Protein AF-A0A923WD38-F1 (afdb_monomer)

Structure (mmCIF, N/CA/C/O backbone):
data_AF-A0A923WD38-F1
#
_entry.id   AF-A0A923WD38-F1
#
loop_
_atom_site.group_PDB
_atom_site.id
_atom_site.type_symbol
_atom_site.label_atom_id
_atom_site.label_alt_id
_atom_site.label_comp_id
_atom_site.label_asym_id
_atom_site.label_entity_id
_atom_site.label_seq_id
_atom_site.pdbx_PDB_ins_code
_atom_site.Cartn_x
_atom_site.Cartn_y
_atom_site.Cartn_z
_atom_site.occupancy
_atom_site.B_iso_or_equiv
_atom_site.auth_seq_id
_atom_site.auth_comp_id
_atom_site.auth_asym_id
_atom_site.auth_atom_id
_atom_site.pdbx_PDB_model_num
ATOM 1 N N . MET A 1 1 ? 20.114 -15.053 -30.371 1.00 33.16 1 MET A N 1
ATOM 2 C CA . MET A 1 1 ? 20.775 -14.003 -29.567 1.00 33.16 1 MET A CA 1
ATOM 3 C C . MET A 1 1 ? 19.769 -12.874 -29.404 1.00 33.16 1 MET A C 1
ATOM 5 O O . MET A 1 1 ? 19.543 -12.155 -30.364 1.00 33.16 1 MET A O 1
ATOM 9 N N . HIS A 1 2 ? 19.081 -12.781 -28.264 1.00 37.88 2 HIS A N 1
ATOM 10 C CA . HIS A 1 2 ? 18.291 -11.586 -27.954 1.00 37.88 2 HIS A CA 1
ATOM 11 C C . HIS A 1 2 ? 19.272 -10.536 -27.437 1.00 37.88 2 HIS A C 1
ATOM 13 O O . HIS A 1 2 ? 19.813 -10.677 -26.343 1.00 37.88 2 HIS A O 1
ATOM 19 N N . THR A 1 3 ? 19.583 -9.544 -28.264 1.00 38.59 3 THR A N 1
ATOM 20 C CA . THR A 1 3 ? 20.362 -8.380 -27.853 1.00 38.59 3 THR A CA 1
ATOM 21 C C . THR A 1 3 ? 19.513 -7.552 -26.892 1.00 38.59 3 THR A C 1
ATOM 23 O O . THR A 1 3 ? 18.409 -7.130 -27.231 1.00 38.59 3 THR A O 1
ATOM 26 N N . LEU A 1 4 ? 20.002 -7.363 -25.665 1.00 44.25 4 LEU A N 1
ATOM 27 C CA . LEU A 1 4 ? 19.367 -6.479 -24.690 1.00 44.25 4 LEU A CA 1
ATOM 28 C C . LEU A 1 4 ? 19.489 -5.036 -25.200 1.00 44.25 4 LEU A C 1
ATOM 30 O O . LEU A 1 4 ? 20.606 -4.612 -25.506 1.00 44.25 4 LEU A O 1
ATOM 34 N N . PRO A 1 5 ? 18.390 -4.271 -25.318 1.00 41.88 5 PRO A N 1
ATOM 35 C CA . PRO A 1 5 ? 18.483 -2.871 -25.695 1.00 41.88 5 PRO A CA 1
ATOM 36 C C . PRO A 1 5 ? 19.207 -2.100 -24.585 1.00 41.88 5 PRO A C 1
ATOM 38 O O . PRO A 1 5 ? 18.709 -1.969 -23.468 1.00 41.88 5 PRO A O 1
ATOM 41 N N . THR A 1 6 ? 20.396 -1.589 -24.895 1.00 43.09 6 THR A N 1
ATOM 42 C CA . THR A 1 6 ? 21.128 -0.655 -24.038 1.00 43.09 6 THR A CA 1
ATOM 43 C C . THR A 1 6 ? 20.473 0.717 -24.141 1.00 43.09 6 THR A C 1
ATOM 45 O O . THR A 1 6 ? 20.816 1.519 -25.008 1.00 43.09 6 THR A O 1
ATOM 48 N N . LEU A 1 7 ? 19.512 0.991 -23.267 1.00 48.00 7 LEU A N 1
ATOM 49 C CA . LEU A 1 7 ? 19.008 2.341 -23.037 1.00 48.00 7 LEU A CA 1
ATOM 50 C C . LEU A 1 7 ? 19.393 2.732 -21.609 1.00 48.00 7 LEU A C 1
ATOM 52 O O . LEU A 1 7 ? 18.672 2.436 -20.670 1.00 48.00 7 LEU A O 1
ATOM 56 N N . GLY A 1 8 ? 20.567 3.342 -21.438 1.00 41.41 8 GLY A N 1
ATOM 57 C CA . GLY A 1 8 ? 20.997 3.863 -20.138 1.00 41.41 8 GLY A CA 1
ATOM 58 C C . GLY A 1 8 ? 22.338 4.589 -20.214 1.00 41.41 8 GLY A C 1
ATOM 59 O O . GLY A 1 8 ? 23.357 3.980 -20.532 1.00 41.41 8 GLY A O 1
ATOM 60 N N . ARG A 1 9 ? 22.327 5.900 -19.939 1.00 43.31 9 ARG A N 1
ATOM 61 C CA . ARG A 1 9 ? 23.502 6.786 -19.833 1.00 43.31 9 ARG A CA 1
ATOM 62 C C . ARG A 1 9 ? 24.063 6.786 -18.398 1.00 43.31 9 ARG A C 1
ATOM 64 O O . ARG A 1 9 ? 24.100 7.834 -17.765 1.00 43.31 9 ARG A O 1
ATOM 71 N N . GLY A 1 10 ? 24.480 5.635 -17.874 1.00 42.19 10 GLY A N 1
ATOM 72 C CA . GLY A 1 10 ? 25.018 5.542 -16.511 1.00 42.19 10 GLY A CA 1
ATOM 73 C C . GLY A 1 10 ? 25.663 4.191 -16.202 1.00 42.19 10 GLY A C 1
ATOM 74 O O . GLY A 1 10 ? 25.316 3.175 -16.803 1.00 42.19 10 GLY A O 1
ATOM 75 N N . HIS A 1 11 ? 26.640 4.192 -15.293 1.00 46.75 11 HIS A N 1
ATOM 76 C CA . HIS A 1 11 ? 27.335 2.993 -14.825 1.00 46.75 11 HIS A CA 1
ATOM 77 C C . HIS A 1 11 ? 26.401 2.177 -13.910 1.00 46.75 11 HIS A C 1
ATOM 79 O O . HIS A 1 11 ? 26.008 2.653 -12.854 1.00 46.75 11 HIS A O 1
ATOM 85 N N . GLY A 1 12 ? 26.049 0.950 -14.315 1.00 54.91 12 GLY A N 1
ATOM 86 C CA . GLY A 1 12 ? 25.203 0.025 -13.544 1.00 54.91 12 GLY A CA 1
ATOM 87 C C . GLY A 1 12 ? 23.723 0.080 -13.934 1.00 54.91 12 GLY A C 1
ATOM 88 O O . GLY A 1 12 ? 22.953 0.850 -13.374 1.00 54.91 12 GLY A O 1
ATOM 89 N N . ASN A 1 13 ? 23.328 -0.763 -14.893 1.00 64.25 13 ASN A N 1
ATOM 90 C CA . ASN A 1 13 ? 21.945 -0.890 -15.356 1.00 64.25 13 ASN A CA 1
ATOM 91 C C . ASN A 1 13 ? 21.305 -2.159 -14.776 1.00 64.25 13 ASN A C 1
ATOM 93 O O . ASN A 1 13 ? 21.815 -3.261 -14.995 1.00 64.25 13 ASN A O 1
ATOM 97 N N . GLY A 1 14 ? 20.165 -2.015 -14.099 1.00 70.94 14 GLY A N 1
ATOM 98 C CA . GLY A 1 14 ? 19.357 -3.138 -13.634 1.00 70.94 14 GLY A CA 1
ATOM 99 C C . GLY A 1 14 ? 18.580 -3.794 -14.777 1.00 70.94 14 GLY A C 1
ATOM 100 O O . GLY A 1 14 ? 18.081 -3.110 -15.673 1.00 70.94 14 GLY A O 1
ATOM 101 N N . TYR A 1 15 ? 18.442 -5.120 -14.748 1.00 78.81 15 TYR A N 1
ATOM 102 C CA . TYR A 1 15 ? 17.541 -5.852 -15.641 1.00 78.81 15 TYR A CA 1
ATOM 103 C C . TYR A 1 15 ? 16.684 -6.841 -14.857 1.00 78.81 15 TYR A C 1
ATOM 105 O O . TYR A 1 15 ? 17.202 -7.637 -14.077 1.00 78.81 15 TYR A O 1
ATOM 113 N N . ALA A 1 16 ? 15.380 -6.837 -15.121 1.00 78.62 16 ALA A N 1
ATOM 114 C CA . ALA A 1 16 ? 14.509 -7.953 -14.776 1.00 78.62 16 ALA A CA 1
ATOM 115 C C . ALA A 1 16 ? 14.361 -8.848 -16.009 1.00 78.62 16 ALA A C 1
ATOM 117 O O . ALA A 1 16 ? 14.171 -8.342 -17.115 1.00 78.62 16 ALA A O 1
ATOM 118 N N . ALA A 1 17 ? 14.430 -10.165 -15.839 1.00 77.44 17 ALA A N 1
ATOM 119 C CA . ALA A 1 17 ? 14.318 -11.108 -16.946 1.00 77.44 17 ALA A CA 1
ATOM 120 C C . ALA A 1 17 ? 13.548 -12.364 -16.540 1.00 77.44 17 ALA A C 1
ATOM 122 O O . ALA A 1 17 ? 13.556 -12.761 -15.373 1.00 77.44 17 ALA A O 1
ATOM 123 N N . LYS A 1 18 ? 12.904 -13.002 -17.520 1.00 74.19 18 LYS A N 1
ATOM 124 C CA . LYS A 1 18 ? 12.178 -14.260 -17.333 1.00 74.19 18 LYS A CA 1
ATOM 125 C C . LYS A 1 18 ? 12.788 -15.367 -18.178 1.00 74.19 18 LYS A C 1
ATOM 127 O O . LYS A 1 18 ? 13.002 -15.211 -19.381 1.00 74.19 18 LYS A O 1
ATOM 132 N N . LEU A 1 19 ? 13.011 -16.501 -17.522 1.00 70.81 19 LEU A N 1
ATOM 133 C CA . LEU A 1 19 ? 13.532 -17.726 -18.107 1.00 70.81 19 LEU A CA 1
ATOM 134 C C . LEU A 1 19 ? 12.519 -18.852 -17.884 1.00 70.81 19 LEU A C 1
ATOM 136 O O . LEU A 1 19 ? 12.217 -19.185 -16.739 1.00 70.81 19 LEU A O 1
ATOM 140 N N . THR A 1 20 ? 12.043 -19.471 -18.961 1.00 69.31 20 THR A N 1
ATOM 141 C CA . THR A 1 20 ? 11.147 -20.634 -18.894 1.00 69.31 20 THR A CA 1
ATOM 142 C C . THR A 1 20 ? 11.790 -21.778 -19.660 1.00 69.31 20 THR A C 1
ATOM 144 O O . THR A 1 20 ? 12.202 -21.601 -20.801 1.00 69.31 20 THR A O 1
ATOM 147 N N . ASN A 1 21 ? 11.914 -22.960 -19.047 1.00 69.75 21 ASN A N 1
ATOM 148 C CA . ASN A 1 21 ? 12.525 -24.141 -19.679 1.00 69.75 21 ASN A CA 1
ATOM 149 C C . ASN A 1 21 ? 13.895 -23.858 -20.326 1.00 69.75 21 ASN A C 1
ATOM 151 O O . ASN A 1 21 ? 14.200 -24.363 -21.403 1.00 69.75 21 ASN A O 1
ATOM 155 N N . ARG A 1 22 ? 14.727 -23.046 -19.656 1.00 66.06 22 ARG A N 1
ATOM 156 C CA . ARG A 1 22 ? 16.052 -22.599 -20.134 1.00 66.06 22 ARG A CA 1
ATOM 157 C C . ARG A 1 22 ? 16.025 -21.721 -21.396 1.00 66.06 22 ARG A C 1
ATOM 159 O O . ARG A 1 22 ? 17.072 -21.494 -21.995 1.00 66.06 22 ARG A O 1
ATOM 166 N N . VAL A 1 23 ? 14.865 -21.181 -21.764 1.00 63.25 23 VAL A N 1
ATOM 167 C CA . VAL A 1 23 ? 14.699 -20.201 -22.844 1.00 63.25 23 VAL A CA 1
ATOM 168 C C . VAL A 1 23 ? 14.355 -18.842 -22.242 1.00 63.25 23 VAL A C 1
ATOM 170 O O . VAL A 1 23 ? 13.431 -18.722 -21.436 1.00 63.25 23 VAL A O 1
ATOM 173 N N . TRP A 1 24 ? 15.126 -17.815 -22.608 1.00 71.88 24 TRP A N 1
ATOM 174 C CA . TRP A 1 24 ? 14.842 -16.433 -22.221 1.00 71.88 24 TRP A CA 1
ATOM 175 C C . TRP A 1 24 ? 13.614 -15.945 -22.983 1.00 71.88 24 TRP A C 1
ATOM 177 O O . TRP A 1 24 ? 13.626 -15.922 -24.211 1.00 71.88 24 TRP A O 1
ATOM 187 N N . GLU A 1 25 ? 12.564 -15.564 -22.259 1.00 74.75 25 GLU A N 1
ATOM 188 C CA . GLU A 1 25 ? 11.338 -15.036 -22.867 1.00 74.75 25 GLU A CA 1
ATOM 189 C C . GLU A 1 25 ? 11.434 -13.525 -23.070 1.00 74.75 25 GLU A C 1
ATOM 191 O O . GLU A 1 25 ? 11.096 -13.006 -24.131 1.00 74.75 25 GLU A O 1
ATOM 196 N N . TRP A 1 26 ? 11.901 -12.815 -22.044 1.00 80.94 26 TRP A N 1
ATOM 197 C CA . TRP A 1 26 ? 12.064 -11.370 -22.074 1.00 80.94 26 TRP A CA 1
ATOM 198 C C . TRP A 1 26 ? 13.088 -10.914 -21.044 1.00 80.94 26 TRP A C 1
ATOM 200 O O . TRP A 1 26 ? 13.380 -11.603 -20.063 1.00 80.94 26 TRP A O 1
ATOM 210 N N . ALA A 1 27 ? 13.592 -9.708 -21.271 1.00 77.62 27 ALA A N 1
ATOM 211 C CA . ALA A 1 27 ? 14.377 -8.946 -20.324 1.00 77.62 27 ALA A CA 1
ATOM 212 C C . ALA A 1 27 ? 14.047 -7.465 -20.514 1.00 77.62 27 ALA A C 1
ATOM 214 O O . ALA A 1 27 ? 13.973 -6.982 -21.645 1.00 77.62 27 ALA A O 1
ATOM 215 N N . VAL A 1 28 ? 13.824 -6.759 -19.411 1.00 81.56 28 VAL A N 1
ATOM 216 C CA . VAL A 1 28 ? 13.498 -5.336 -19.400 1.00 81.56 28 VAL A CA 1
ATOM 217 C C . VAL A 1 28 ? 14.494 -4.601 -18.522 1.00 81.56 28 VAL A C 1
ATOM 219 O O . VAL A 1 28 ? 14.841 -5.053 -17.430 1.00 81.56 28 VAL A O 1
ATOM 222 N N . ASN A 1 29 ? 14.984 -3.479 -19.035 1.00 81.69 29 ASN A N 1
ATOM 223 C CA . ASN A 1 29 ? 15.871 -2.594 -18.303 1.00 81.69 29 ASN A CA 1
ATOM 224 C C . ASN A 1 29 ? 15.081 -1.823 -17.238 1.00 81.69 29 ASN A C 1
ATOM 226 O O . ASN A 1 29 ? 13.970 -1.380 -17.514 1.00 81.69 29 ASN A O 1
ATOM 230 N N . ILE A 1 30 ? 15.649 -1.675 -16.046 1.00 80.75 30 ILE A N 1
ATOM 231 C CA . ILE A 1 30 ? 15.089 -0.896 -14.941 1.00 80.75 30 ILE A CA 1
ATOM 232 C C . ILE A 1 30 ? 16.195 0.029 -14.447 1.00 80.75 30 ILE A C 1
ATOM 234 O O . ILE A 1 30 ? 17.210 -0.448 -13.931 1.00 80.75 30 ILE A O 1
ATOM 238 N N . THR A 1 31 ? 16.024 1.332 -14.658 1.00 79.12 31 THR A N 1
ATOM 239 C CA . THR A 1 31 ? 17.078 2.330 -14.439 1.00 79.12 31 THR A CA 1
ATOM 240 C C . THR A 1 31 ? 16.568 3.628 -13.828 1.00 79.12 31 THR A C 1
ATOM 242 O O . THR A 1 31 ? 15.376 3.940 -13.875 1.00 79.12 31 THR A O 1
ATOM 245 N N . GLY A 1 32 ? 17.494 4.373 -13.224 1.00 74.06 32 GLY A N 1
ATOM 246 C CA . GLY A 1 32 ? 17.307 5.737 -12.738 1.00 74.06 32 GLY A CA 1
ATOM 247 C C . GLY A 1 32 ? 17.969 6.799 -13.620 1.00 74.06 32 GLY A C 1
ATOM 248 O O . GLY A 1 32 ? 18.322 6.556 -14.774 1.00 74.06 32 GLY A O 1
ATOM 249 N N . GLY A 1 33 ? 18.150 7.995 -13.053 1.00 66.69 33 GLY A N 1
ATOM 250 C CA . GLY A 1 33 ? 18.966 9.056 -13.655 1.00 66.69 33 GLY A CA 1
ATOM 251 C C . GLY A 1 33 ? 20.475 8.781 -13.581 1.00 66.69 33 GLY A C 1
ATOM 252 O O . GLY A 1 33 ? 21.231 9.412 -14.318 1.00 66.69 33 GLY A O 1
ATOM 253 N N . GLY A 1 34 ? 20.887 7.833 -12.731 1.00 70.56 34 GLY A N 1
ATOM 254 C CA . GLY A 1 34 ? 22.270 7.394 -12.534 1.00 70.56 34 GLY A CA 1
ATOM 255 C C . GLY A 1 34 ? 22.375 5.908 -12.162 1.00 70.56 34 GLY A C 1
ATOM 256 O O . GLY A 1 34 ? 21.716 5.063 -12.781 1.00 70.56 34 GLY A O 1
ATOM 257 N N . VAL A 1 35 ? 23.217 5.573 -11.178 1.00 63.53 35 VAL A N 1
ATOM 258 C CA . VAL A 1 35 ? 23.468 4.178 -10.755 1.00 63.53 35 VAL A CA 1
ATOM 259 C C . VAL A 1 35 ? 22.170 3.501 -10.301 1.00 63.53 35 VAL A C 1
ATOM 261 O O . VAL A 1 35 ? 21.361 4.087 -9.581 1.00 63.53 35 VAL A O 1
ATOM 264 N N . SER A 1 36 ? 21.956 2.259 -10.744 1.00 68.38 36 SER A N 1
ATOM 265 C CA . SER A 1 36 ? 20.730 1.500 -10.480 1.00 68.38 36 SER A CA 1
ATOM 266 C C . SER A 1 36 ? 21.024 0.143 -9.837 1.00 68.38 36 SER A C 1
ATOM 268 O O . SER A 1 36 ? 21.648 -0.717 -10.460 1.00 68.38 36 SER A O 1
ATOM 270 N N . GLU A 1 37 ? 20.521 -0.082 -8.623 1.00 77.88 37 GLU A N 1
ATOM 271 C CA . GLU A 1 37 ? 20.576 -1.372 -7.929 1.00 77.88 37 GLU A CA 1
ATOM 272 C C . GLU A 1 37 ? 19.204 -2.055 -7.935 1.00 77.88 37 GLU A C 1
ATOM 274 O O . GLU A 1 37 ? 18.199 -1.490 -7.500 1.00 77.88 37 GLU A O 1
ATOM 279 N N . LEU A 1 38 ? 19.160 -3.308 -8.395 1.00 80.19 38 LEU A N 1
ATOM 280 C CA . LEU A 1 38 ? 18.011 -4.187 -8.183 1.00 80.19 38 LEU A CA 1
ATOM 281 C C . LEU A 1 38 ? 18.229 -4.969 -6.893 1.00 80.19 38 LEU A C 1
ATOM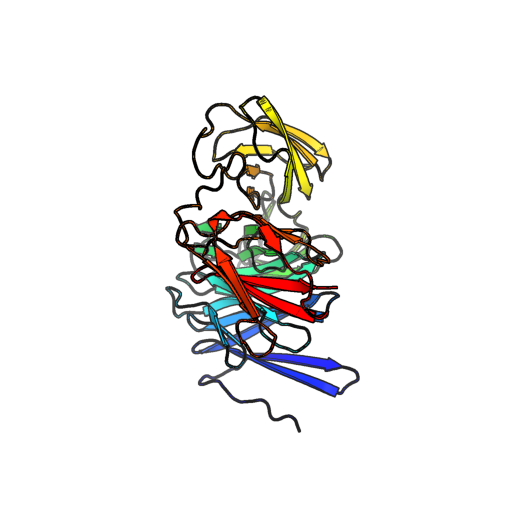 283 O O . LEU A 1 38 ? 19.057 -5.876 -6.856 1.00 80.19 38 LEU A O 1
ATOM 287 N N . ASN A 1 39 ? 17.498 -4.607 -5.842 1.00 84.50 39 ASN A N 1
ATOM 288 C CA . ASN A 1 39 ? 17.706 -5.176 -4.516 1.00 84.50 39 ASN A CA 1
ATOM 289 C C . ASN A 1 39 ? 16.970 -6.509 -4.346 1.00 84.50 39 ASN A C 1
ATOM 291 O O . ASN A 1 39 ? 17.541 -7.442 -3.790 1.00 84.50 39 ASN A O 1
ATOM 295 N N . ASP A 1 40 ? 15.731 -6.626 -4.838 1.00 85.00 40 ASP A N 1
ATOM 296 C CA . ASP A 1 40 ? 14.964 -7.875 -4.746 1.00 85.00 40 ASP A CA 1
ATOM 297 C C . ASP A 1 40 ? 13.811 -7.929 -5.773 1.00 85.00 40 ASP A C 1
ATOM 299 O O . ASP A 1 40 ? 13.365 -6.903 -6.299 1.00 85.00 40 ASP A O 1
ATOM 303 N N . LEU A 1 41 ? 13.320 -9.135 -6.066 1.00 87.81 41 LEU A N 1
ATOM 304 C CA . LEU A 1 41 ? 12.200 -9.398 -6.966 1.00 87.81 41 LEU A CA 1
ATOM 305 C C . LEU A 1 41 ? 11.325 -10.546 -6.444 1.00 87.81 41 LEU A C 1
ATOM 307 O O . LEU A 1 41 ? 11.822 -11.596 -6.033 1.00 87.81 41 LEU A O 1
ATOM 311 N N . LYS A 1 42 ? 9.999 -10.383 -6.520 1.00 86.06 42 LYS A N 1
ATOM 312 C CA . LYS A 1 42 ? 9.018 -11.445 -6.219 1.00 86.06 42 LYS A CA 1
ATOM 313 C C . LYS A 1 42 ? 7.987 -11.584 -7.328 1.00 86.06 42 LYS A C 1
ATOM 315 O O . LYS A 1 42 ? 7.711 -10.625 -8.038 1.00 86.06 42 LYS A O 1
ATOM 320 N N . VAL A 1 43 ? 7.406 -12.771 -7.480 1.00 85.81 43 VAL A N 1
ATOM 321 C CA . VAL A 1 43 ? 6.442 -13.073 -8.549 1.00 85.81 43 VAL A CA 1
ATOM 322 C C . VAL A 1 43 ? 5.142 -13.594 -7.943 1.00 85.81 43 VAL A C 1
ATOM 324 O O . VAL A 1 43 ? 5.181 -14.461 -7.073 1.00 85.81 43 VAL A O 1
ATOM 327 N N . ASP A 1 44 ? 3.992 -13.066 -8.375 1.00 85.75 44 ASP A N 1
ATOM 328 C CA . ASP A 1 44 ? 2.688 -13.593 -7.950 1.00 85.75 44 ASP A CA 1
ATOM 329 C C . ASP A 1 44 ? 2.288 -14.866 -8.710 1.00 85.75 44 ASP A C 1
ATOM 331 O O . ASP A 1 44 ? 2.871 -15.238 -9.727 1.00 85.75 44 ASP A O 1
ATOM 335 N N . SER A 1 45 ? 1.226 -15.528 -8.248 1.00 83.56 45 SER A N 1
ATOM 336 C CA . SER A 1 45 ? 0.679 -16.727 -8.897 1.00 83.56 45 SER A CA 1
ATOM 337 C C . SER A 1 45 ? 0.151 -16.494 -10.319 1.00 83.56 45 SER A C 1
ATOM 339 O O . SER A 1 45 ? -0.123 -17.455 -11.033 1.00 83.56 45 SER A O 1
ATOM 341 N N . ARG A 1 46 ? 0.000 -15.234 -10.747 1.00 87.06 46 ARG A N 1
ATOM 342 C CA . ARG A 1 46 ? -0.387 -14.853 -12.113 1.00 87.06 46 ARG A CA 1
ATOM 343 C C . ARG A 1 46 ? 0.828 -14.521 -12.986 1.00 87.06 46 ARG A C 1
ATOM 345 O O . ARG A 1 46 ? 0.645 -14.180 -14.152 1.00 87.06 46 ARG A O 1
ATOM 352 N N . GLY A 1 47 ? 2.044 -14.611 -12.445 1.00 84.56 47 GLY A N 1
ATOM 353 C CA . GLY A 1 47 ? 3.296 -14.326 -13.139 1.00 84.56 47 GLY A CA 1
ATOM 354 C C . GLY A 1 47 ? 3.681 -12.846 -13.189 1.00 84.56 47 GLY A C 1
ATOM 355 O O . GLY A 1 47 ? 4.599 -12.505 -13.931 1.00 84.56 47 GLY A O 1
ATOM 356 N N . ASN A 1 48 ? 2.998 -11.953 -12.463 1.00 91.25 48 ASN A N 1
ATOM 357 C CA . ASN A 1 48 ? 3.438 -10.559 -12.367 1.00 91.25 48 ASN A CA 1
ATOM 358 C C . ASN A 1 48 ? 4.665 -10.475 -11.462 1.00 91.25 48 ASN A C 1
ATOM 360 O O . ASN A 1 48 ? 4.645 -11.028 -10.362 1.00 91.25 48 ASN A O 1
ATOM 364 N N . ALA A 1 49 ? 5.690 -9.747 -11.896 1.00 90.69 49 ALA A N 1
ATOM 365 C CA . ALA A 1 49 ? 6.886 -9.509 -11.099 1.00 90.69 49 ALA A CA 1
ATOM 366 C C . ALA A 1 49 ? 6.788 -8.175 -10.352 1.00 90.69 49 ALA A C 1
ATOM 368 O O . ALA A 1 49 ? 6.299 -7.186 -10.894 1.00 90.69 49 ALA A O 1
ATOM 369 N N . TYR A 1 50 ? 7.281 -8.148 -9.124 1.00 91.50 50 TYR A N 1
ATOM 37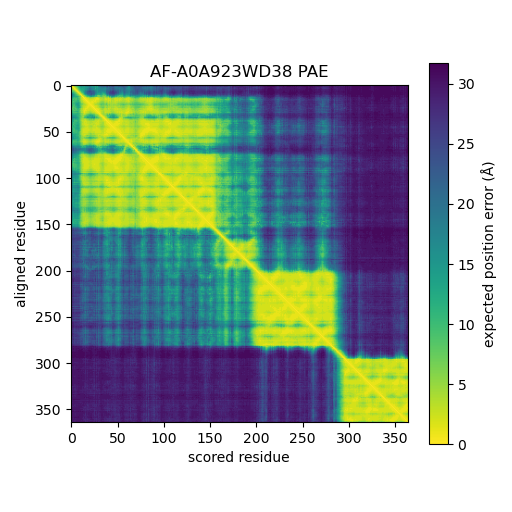0 C CA . TYR A 1 50 ? 7.396 -6.978 -8.270 1.00 91.50 50 TYR A CA 1
ATOM 371 C C . TYR A 1 50 ? 8.864 -6.762 -7.989 1.00 91.50 50 TYR A C 1
ATOM 373 O O . TYR A 1 50 ? 9.502 -7.628 -7.396 1.00 91.50 50 TYR A O 1
ATOM 381 N N . VAL A 1 51 ? 9.385 -5.639 -8.454 1.00 90.50 51 VAL A N 1
ATOM 382 C CA . VAL A 1 51 ? 10.804 -5.316 -8.399 1.00 90.50 51 VAL A CA 1
ATOM 383 C C . VAL A 1 51 ? 11.008 -4.208 -7.385 1.00 90.50 51 VAL A C 1
ATOM 385 O O . VAL A 1 51 ? 10.303 -3.200 -7.436 1.00 90.50 51 VAL A O 1
ATOM 388 N N . LEU A 1 52 ? 11.955 -4.411 -6.477 1.00 90.81 52 LEU A N 1
ATOM 389 C CA . LEU A 1 52 ? 12.400 -3.432 -5.499 1.00 90.81 52 LEU A CA 1
ATOM 390 C C . LEU A 1 52 ? 13.798 -2.948 -5.887 1.00 90.81 52 LEU A C 1
ATOM 392 O O . LEU A 1 52 ? 14.691 -3.760 -6.148 1.00 90.81 52 LEU A O 1
ATOM 396 N N . SER A 1 53 ? 13.984 -1.634 -5.951 1.00 88.12 53 SER A N 1
ATOM 397 C CA . SER A 1 53 ? 15.213 -1.045 -6.493 1.00 88.12 53 SER A CA 1
ATOM 398 C C . SER A 1 53 ? 15.618 0.224 -5.766 1.00 88.12 53 SER A C 1
ATOM 400 O O . SER A 1 53 ? 14.759 1.037 -5.424 1.00 88.12 53 SER A O 1
ATOM 402 N N . THR A 1 54 ? 16.921 0.406 -5.585 1.00 87.50 54 THR A N 1
ATOM 403 C CA . THR A 1 54 ? 17.533 1.668 -5.170 1.00 87.50 54 THR A CA 1
ATOM 404 C C . THR A 1 54 ? 18.119 2.313 -6.413 1.00 87.50 54 THR A C 1
ATOM 406 O O . THR A 1 54 ? 18.958 1.713 -7.081 1.0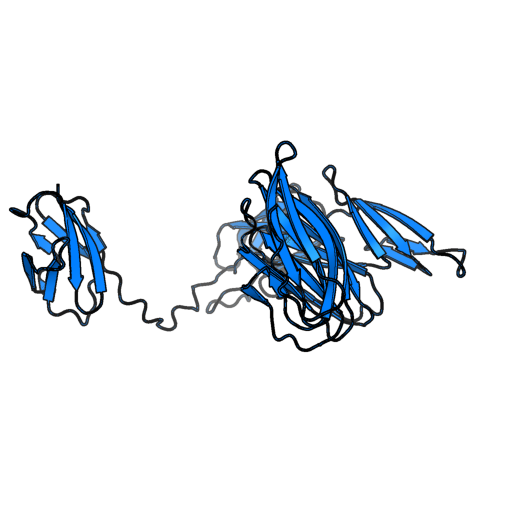0 87.50 54 THR A O 1
ATOM 409 N N . LEU A 1 55 ? 17.656 3.508 -6.764 1.00 83.31 55 LEU A N 1
ATOM 410 C CA . LEU A 1 55 ? 18.093 4.199 -7.974 1.00 83.31 55 LEU A CA 1
ATOM 411 C C . LEU A 1 55 ? 18.574 5.600 -7.626 1.00 83.31 55 LEU A C 1
ATOM 413 O O . LEU A 1 55 ? 17.939 6.295 -6.835 1.00 83.31 55 LEU A O 1
ATOM 417 N N . GLU A 1 56 ? 19.663 6.024 -8.252 1.00 81.25 56 GLU A N 1
ATOM 418 C CA . GLU A 1 56 ? 20.105 7.411 -8.217 1.00 81.25 56 GLU A CA 1
ATOM 419 C C . GLU A 1 56 ? 19.203 8.278 -9.108 1.00 81.25 56 GLU A C 1
ATOM 421 O O . GLU A 1 56 ? 18.926 7.958 -10.276 1.00 81.25 56 GLU A O 1
ATOM 426 N N . GLY A 1 57 ? 18.759 9.402 -8.555 1.00 77.06 57 GLY A N 1
ATOM 427 C CA . GLY A 1 57 ? 17.922 10.372 -9.240 1.00 77.06 57 GLY A CA 1
ATOM 428 C C . GLY A 1 57 ? 16.437 10.246 -8.914 1.00 77.06 57 GLY A C 1
ATOM 429 O O . GLY A 1 57 ? 15.964 9.394 -8.167 1.00 77.06 57 GLY A O 1
ATOM 430 N N . ASN A 1 58 ? 15.662 11.148 -9.506 1.00 75.06 58 ASN A N 1
ATOM 431 C CA . ASN A 1 58 ? 14.273 11.369 -9.119 1.00 75.06 58 ASN A CA 1
ATOM 432 C C . ASN A 1 58 ? 13.248 10.712 -10.053 1.00 75.06 58 ASN A C 1
ATOM 434 O O . ASN A 1 58 ? 12.060 1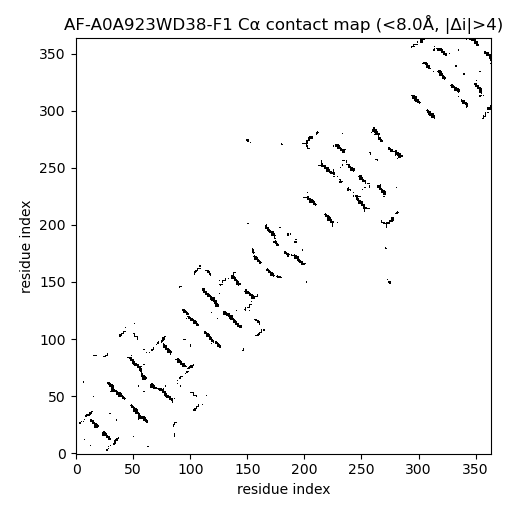1.052 -9.983 1.00 75.06 58 ASN A O 1
ATOM 438 N N . ARG A 1 59 ? 13.707 9.816 -10.941 1.00 79.31 59 ARG A N 1
ATOM 439 C CA . ARG A 1 59 ? 12.883 9.128 -11.937 1.00 79.31 59 ARG A CA 1
ATOM 440 C C . ARG A 1 59 ? 13.191 7.643 -12.045 1.00 79.31 59 ARG A C 1
ATOM 442 O O . ARG A 1 59 ? 14.349 7.256 -12.007 1.00 79.31 59 ARG A O 1
ATOM 449 N N . LEU A 1 60 ? 12.137 6.853 -12.252 1.00 81.88 60 LEU A N 1
ATOM 450 C CA . LEU A 1 60 ? 12.207 5.434 -12.605 1.00 81.88 60 LEU A CA 1
ATOM 451 C C . LEU A 1 60 ? 11.893 5.260 -14.094 1.00 81.88 60 LEU A C 1
ATOM 453 O O . LEU A 1 60 ? 10.815 5.666 -14.551 1.00 81.88 60 LEU A O 1
ATOM 457 N N . PHE A 1 61 ? 12.797 4.585 -14.795 1.00 81.50 61 PHE A N 1
ATOM 458 C CA . PHE A 1 61 ? 12.640 4.125 -16.167 1.00 81.50 61 PHE A CA 1
ATOM 459 C C . PHE A 1 61 ? 12.528 2.602 -16.195 1.00 81.50 61 PHE A C 1
ATOM 461 O O . PHE A 1 61 ? 13.311 1.898 -15.555 1.00 81.50 61 PHE A O 1
ATOM 468 N N . VAL A 1 62 ? 11.558 2.084 -16.946 1.00 81.94 62 VAL A N 1
ATOM 469 C CA . VAL A 1 62 ? 11.425 0.649 -17.217 1.00 81.94 62 VAL A CA 1
ATOM 470 C C . VAL A 1 62 ? 11.280 0.462 -18.719 1.00 81.94 62 VAL A C 1
ATOM 472 O O . VAL A 1 62 ? 10.251 0.789 -19.309 1.00 81.94 62 VAL A O 1
ATOM 475 N N . GLY A 1 63 ? 12.332 -0.036 -19.360 1.00 79.00 63 GLY A N 1
ATOM 476 C CA . GLY A 1 63 ? 12.446 0.002 -20.813 1.00 79.00 63 GLY A CA 1
ATOM 477 C C . GLY A 1 63 ? 12.408 1.447 -21.322 1.00 79.00 63 GLY A C 1
ATOM 478 O O . GLY A 1 63 ? 13.257 2.252 -20.955 1.00 79.00 63 GLY A O 1
ATOM 479 N N . ALA A 1 64 ? 11.433 1.768 -22.175 1.00 75.75 64 ALA A N 1
ATOM 480 C CA . ALA A 1 64 ? 11.235 3.120 -22.706 1.00 75.75 64 ALA A CA 1
ATOM 481 C C . ALA A 1 64 ? 10.265 3.977 -21.866 1.00 75.75 64 ALA A C 1
ATOM 483 O O . ALA A 1 64 ? 10.160 5.182 -22.095 1.00 75.75 64 ALA A O 1
ATOM 484 N N . ASP A 1 65 ? 9.558 3.376 -20.906 1.00 73.31 65 ASP A N 1
ATOM 485 C CA . ASP A 1 65 ? 8.519 4.053 -20.134 1.00 73.31 65 ASP A CA 1
ATOM 486 C C . ASP A 1 65 ? 9.112 4.749 -18.901 1.00 73.31 65 ASP A C 1
ATOM 488 O O . ASP A 1 65 ? 9.919 4.175 -18.168 1.00 73.31 65 ASP A O 1
ATOM 492 N N . THR A 1 66 ? 8.680 5.987 -18.640 1.00 72.56 66 THR A N 1
ATOM 493 C CA . THR A 1 66 ? 8.992 6.736 -17.408 1.00 72.56 66 THR A CA 1
ATOM 494 C C . THR A 1 66 ? 7.744 6.803 -16.544 1.00 72.56 66 THR A C 1
ATOM 496 O O . THR A 1 66 ? 6.698 7.222 -17.039 1.00 72.56 66 THR A O 1
ATOM 499 N N . VAL A 1 67 ? 7.824 6.420 -15.267 1.00 69.19 67 VAL A N 1
ATOM 500 C CA . VAL A 1 67 ? 6.604 6.281 -14.439 1.00 69.19 67 VAL A CA 1
ATOM 501 C C . VAL A 1 67 ? 6.617 7.054 -13.128 1.00 69.19 67 VAL A C 1
ATOM 503 O O . VAL A 1 67 ? 5.558 7.281 -12.551 1.00 69.19 67 VAL A O 1
ATOM 506 N N . ILE A 1 68 ? 7.769 7.535 -12.665 1.00 69.25 68 ILE A N 1
ATOM 507 C CA . ILE A 1 68 ? 7.851 8.268 -11.396 1.00 69.25 68 ILE A CA 1
ATOM 508 C C . ILE A 1 68 ? 8.746 9.483 -11.595 1.00 69.25 68 ILE A C 1
ATOM 510 O O . ILE A 1 68 ? 9.792 9.340 -12.211 1.00 69.25 68 ILE A O 1
ATOM 514 N N . GLY A 1 69 ? 8.333 10.655 -11.101 1.00 60.78 69 GLY A N 1
ATOM 515 C CA . GLY A 1 69 ? 9.137 11.880 -11.042 1.00 60.78 69 GLY A CA 1
ATOM 516 C C . GLY A 1 69 ? 8.569 13.095 -11.798 1.00 60.78 69 GLY A C 1
ATOM 517 O O . GLY A 1 69 ? 7.672 12.945 -12.628 1.00 60.78 69 GLY A O 1
ATOM 518 N N . PRO A 1 70 ? 9.115 14.306 -11.546 1.00 53.69 70 PRO A N 1
ATOM 519 C CA . PRO A 1 70 ? 10.277 14.569 -10.691 1.00 53.69 70 PRO A CA 1
ATOM 520 C C . PRO A 1 70 ? 9.928 14.616 -9.193 1.00 53.69 70 PRO A C 1
ATOM 522 O O . PRO A 1 70 ? 8.992 15.296 -8.781 1.00 53.69 70 PRO A O 1
ATOM 525 N N . MET A 1 71 ? 10.701 13.889 -8.386 1.00 64.50 71 MET A N 1
ATOM 526 C CA . MET A 1 71 ? 10.775 14.067 -6.927 1.00 64.50 71 MET A CA 1
ATOM 527 C C . MET A 1 71 ? 11.796 15.160 -6.560 1.00 64.50 71 MET A C 1
ATOM 529 O O . MET A 1 71 ? 12.568 15.600 -7.417 1.00 64.50 71 MET A O 1
ATOM 533 N N . THR A 1 72 ? 11.781 15.603 -5.300 1.00 60.22 72 THR A N 1
ATOM 534 C CA . THR A 1 72 ? 12.566 16.740 -4.786 1.00 60.22 72 THR A CA 1
ATOM 535 C C . THR A 1 72 ? 14.068 16.471 -4.644 1.00 60.22 72 THR A C 1
ATOM 537 O O . THR A 1 72 ? 14.841 17.401 -4.852 1.00 60.22 72 THR A O 1
ATOM 540 N N . SER A 1 73 ? 14.498 15.234 -4.357 1.00 67.31 73 SER A N 1
ATOM 541 C CA . SER A 1 73 ? 15.922 14.867 -4.227 1.00 67.31 73 SER A CA 1
ATOM 542 C C . SER A 1 73 ? 16.457 14.133 -5.458 1.00 67.31 73 SER A C 1
ATOM 544 O O . SER A 1 73 ? 15.753 13.320 -6.060 1.00 67.31 73 SER A O 1
ATOM 546 N N . ALA A 1 74 ? 17.710 14.419 -5.823 1.00 68.00 74 ALA A N 1
ATOM 547 C CA . ALA A 1 74 ? 18.456 13.728 -6.878 1.00 68.00 74 ALA A CA 1
ATOM 548 C C . ALA A 1 74 ? 19.371 12.603 -6.347 1.00 68.00 74 ALA A C 1
ATOM 550 O O . ALA A 1 74 ? 20.070 11.989 -7.148 1.00 68.00 74 ALA A O 1
ATOM 551 N N . GLY A 1 75 ? 19.372 12.345 -5.031 1.00 80.50 75 GLY A N 1
ATOM 552 C CA . GLY A 1 75 ? 20.145 11.266 -4.401 1.00 80.50 75 GLY A CA 1
ATOM 553 C C . GLY A 1 75 ? 19.572 9.867 -4.655 1.00 80.50 75 GLY A C 1
ATOM 554 O O . GLY A 1 75 ? 18.723 9.676 -5.533 1.00 80.50 75 GLY A O 1
ATOM 555 N N . TYR A 1 76 ? 20.013 8.880 -3.875 1.00 85.62 76 TYR A N 1
ATOM 556 C CA . TYR A 1 76 ? 19.513 7.503 -3.963 1.00 85.62 76 TYR A CA 1
ATOM 557 C C . TYR A 1 76 ? 18.099 7.396 -3.397 1.00 85.62 76 TYR A C 1
ATOM 559 O O . TYR A 1 76 ? 17.841 7.826 -2.277 1.00 85.62 76 TYR A O 1
ATOM 567 N N . GLN A 1 77 ? 17.172 6.814 -4.154 1.00 86.38 77 GLN A N 1
ATOM 568 C CA . GLN A 1 77 ? 15.772 6.666 -3.758 1.00 86.38 77 GLN A CA 1
ATOM 569 C C . GLN A 1 77 ? 15.288 5.228 -3.951 1.00 86.38 77 GLN A C 1
ATOM 571 O O . GLN A 1 77 ? 15.720 4.518 -4.862 1.00 86.38 77 GLN A O 1
ATOM 576 N N . GLY A 1 78 ? 14.350 4.809 -3.101 1.00 89.06 78 GLY A N 1
ATOM 577 C CA . GLY A 1 78 ? 13.727 3.493 -3.182 1.00 89.06 78 GLY A CA 1
ATOM 578 C C . GLY A 1 78 ? 12.534 3.477 -4.136 1.00 89.06 78 GLY A C 1
ATOM 579 O O . GLY A 1 78 ? 11.709 4.392 -4.141 1.00 89.06 78 GLY A O 1
ATOM 580 N N . PHE A 1 79 ? 12.389 2.404 -4.906 1.00 89.69 79 PHE A N 1
ATOM 581 C CA . PHE A 1 79 ? 11.311 2.233 -5.876 1.00 89.69 79 PHE A CA 1
ATOM 582 C C . PHE A 1 79 ? 10.734 0.826 -5.841 1.00 89.69 79 PHE A C 1
ATOM 584 O O . PHE A 1 79 ? 11.458 -0.153 -5.675 1.00 89.69 79 PHE A O 1
ATOM 591 N N . VAL A 1 80 ? 9.423 0.734 -6.066 1.00 91.81 80 VAL A N 1
ATOM 592 C CA . VAL A 1 80 ? 8.718 -0.526 -6.299 1.00 91.81 80 VAL A CA 1
ATOM 593 C C . VAL A 1 80 ? 8.033 -0.456 -7.654 1.00 91.81 80 VAL A C 1
ATOM 595 O O . VAL A 1 80 ? 7.252 0.462 -7.906 1.00 91.81 80 VAL A O 1
ATOM 598 N N . ALA A 1 81 ? 8.280 -1.436 -8.515 1.00 91.12 81 ALA A N 1
ATOM 599 C CA . ALA A 1 81 ? 7.655 -1.537 -9.828 1.00 91.12 81 ALA A CA 1
ATOM 600 C C . ALA A 1 81 ? 6.934 -2.872 -9.994 1.00 91.12 81 ALA A C 1
ATOM 602 O O . ALA A 1 81 ? 7.437 -3.911 -9.567 1.00 91.12 81 ALA A O 1
ATOM 603 N N . LYS A 1 82 ? 5.779 -2.860 -10.663 1.00 92.56 82 LYS A N 1
ATOM 604 C CA . LYS A 1 82 ? 5.083 -4.081 -11.078 1.00 92.56 82 LYS A CA 1
ATOM 605 C C . LYS A 1 82 ? 5.199 -4.286 -12.577 1.00 92.56 82 LYS A C 1
ATOM 607 O O . LYS A 1 82 ? 4.761 -3.438 -13.352 1.00 92.56 82 LYS A O 1
ATOM 612 N N . LEU A 1 83 ? 5.674 -5.457 -12.974 1.00 89.31 83 LEU A N 1
ATOM 613 C CA . LEU A 1 83 ? 5.743 -5.910 -14.355 1.00 89.31 83 LEU A CA 1
ATOM 614 C C . LEU A 1 83 ? 4.686 -6.979 -14.631 1.00 89.31 83 LEU A C 1
ATOM 616 O O . LEU A 1 83 ? 4.354 -7.796 -13.769 1.00 89.31 83 LEU A O 1
ATOM 620 N N . SER A 1 84 ? 4.171 -6.994 -15.855 1.00 91.25 84 SER A N 1
ATOM 621 C CA . SER A 1 84 ? 3.348 -8.083 -16.368 1.00 91.25 84 SER A CA 1
ATOM 622 C C . SER A 1 84 ? 4.174 -9.364 -16.559 1.00 91.25 84 SER A C 1
ATOM 624 O O . SER A 1 84 ? 5.404 -9.300 -16.622 1.00 91.25 84 SER A O 1
ATOM 626 N N . PRO A 1 85 ? 3.528 -10.526 -16.771 1.00 88.25 85 PRO A N 1
ATOM 627 C CA . PRO A 1 85 ? 4.231 -11.760 -17.130 1.00 88.25 85 PRO A CA 1
ATOM 628 C C . PRO A 1 85 ? 5.013 -11.682 -18.449 1.00 88.25 85 PRO A C 1
ATOM 630 O O . PRO A 1 85 ? 5.799 -12.585 -18.734 1.00 88.25 85 PRO A O 1
ATOM 633 N N . GLN A 1 86 ? 4.781 -10.634 -19.249 1.00 86.62 86 GLN A N 1
ATOM 634 C CA . GLN A 1 86 ? 5.472 -10.316 -20.501 1.00 86.62 86 GLN A CA 1
ATOM 635 C C . GLN A 1 86 ? 6.548 -9.224 -20.328 1.00 86.62 86 GLN A C 1
ATOM 637 O O . GLN A 1 86 ? 7.064 -8.723 -21.322 1.00 86.62 86 GLN A O 1
ATOM 642 N N . GLY A 1 87 ? 6.851 -8.804 -19.094 1.00 82.19 87 GLY A N 1
ATOM 643 C CA . GLY A 1 87 ? 7.868 -7.786 -18.810 1.00 82.19 87 GLY A CA 1
ATOM 644 C C . GLY A 1 87 ? 7.415 -6.340 -19.043 1.00 82.19 87 GLY A C 1
ATOM 645 O O . GLY A 1 87 ? 8.244 -5.437 -19.020 1.00 82.19 87 GLY A O 1
ATOM 646 N N . GLN A 1 88 ? 6.117 -6.093 -19.257 1.00 87.19 88 GLN A N 1
ATOM 647 C CA . GLN A 1 88 ? 5.584 -4.738 -19.455 1.00 87.19 88 GLN A CA 1
ATOM 648 C C . GLN A 1 88 ? 5.327 -4.053 -18.116 1.00 87.19 88 GLN A C 1
ATOM 650 O O . GLN A 1 88 ? 4.708 -4.654 -17.233 1.00 87.19 88 GLN A O 1
ATOM 655 N N . LEU A 1 89 ? 5.712 -2.785 -17.976 1.00 88.12 89 LEU A N 1
ATOM 656 C CA . LEU A 1 89 ? 5.413 -2.016 -16.773 1.00 88.12 89 LEU A CA 1
ATOM 657 C C . LEU A 1 89 ? 3.896 -1.833 -16.600 1.00 88.12 89 LEU A C 1
ATOM 659 O O . LEU A 1 89 ? 3.175 -1.474 -17.530 1.00 88.12 89 LEU A O 1
ATOM 663 N N . ARG A 1 90 ? 3.395 -2.103 -15.393 1.00 88.94 90 ARG A N 1
ATOM 664 C CA . ARG A 1 90 ? 1.994 -1.876 -15.006 1.00 88.94 90 ARG A CA 1
ATOM 665 C C . ARG A 1 90 ? 1.843 -0.632 -14.147 1.00 88.94 90 ARG A C 1
ATOM 667 O O . ARG A 1 90 ? 0.904 0.127 -14.348 1.00 88.94 90 ARG A O 1
ATOM 674 N N . TRP A 1 91 ? 2.746 -0.456 -13.191 1.00 90.44 91 TRP A N 1
ATOM 675 C CA . TRP A 1 91 ? 2.841 0.730 -12.348 1.00 90.44 91 TRP A CA 1
ATOM 676 C C . TRP A 1 91 ? 4.202 0.768 -11.653 1.00 90.44 91 TRP A C 1
ATOM 678 O O . TRP A 1 91 ? 4.878 -0.256 -11.534 1.00 90.44 91 TRP A O 1
ATOM 688 N N . GLY A 1 92 ? 4.564 1.947 -11.157 1.00 88.06 92 GLY A N 1
ATOM 689 C CA . GLY A 1 92 ? 5.707 2.173 -10.284 1.00 88.06 92 GLY A CA 1
ATOM 690 C C . GLY A 1 92 ? 5.329 3.152 -9.175 1.00 88.06 92 GLY A C 1
ATOM 691 O O . GLY A 1 92 ? 4.568 4.087 -9.416 1.00 88.06 92 GLY A O 1
ATOM 692 N N . VAL A 1 93 ? 5.865 2.942 -7.976 1.00 89.00 93 VAL A N 1
ATOM 693 C CA . VAL A 1 93 ? 5.755 3.870 -6.844 1.00 89.00 93 VAL A CA 1
ATOM 694 C C . VAL A 1 93 ? 7.109 4.090 -6.188 1.00 89.00 93 VAL A C 1
ATOM 696 O O . VAL A 1 93 ? 7.953 3.195 -6.173 1.00 89.00 93 VAL A O 1
ATOM 699 N N . SER A 1 94 ? 7.321 5.289 -5.650 1.00 87.62 94 SER A N 1
ATOM 700 C CA . SER A 1 94 ? 8.533 5.630 -4.913 1.00 87.62 94 SER A CA 1
ATOM 701 C C . SER A 1 94 ? 8.349 5.522 -3.406 1.00 87.62 94 SER A C 1
ATOM 703 O O . SER A 1 94 ? 7.242 5.630 -2.863 1.00 87.62 94 SER A O 1
ATOM 705 N N . ILE A 1 95 ? 9.492 5.344 -2.760 1.00 89.06 95 ILE A N 1
ATOM 706 C CA . ILE A 1 95 ? 9.755 5.598 -1.356 1.00 89.06 95 ILE A CA 1
ATOM 707 C C . ILE A 1 95 ? 10.651 6.834 -1.355 1.00 89.06 95 ILE A C 1
ATOM 709 O O . ILE A 1 95 ? 11.827 6.754 -1.702 1.00 89.06 95 ILE A O 1
ATOM 713 N N . SER A 1 96 ? 10.049 7.985 -1.082 1.00 79.69 96 SER A N 1
ATOM 714 C CA . SER A 1 96 ? 10.683 9.286 -1.286 1.00 79.69 96 SER A CA 1
ATOM 715 C C . SER A 1 96 ? 11.249 9.846 0.012 1.00 79.69 96 SER A C 1
ATOM 717 O O . SER A 1 96 ? 10.582 9.786 1.048 1.00 79.69 96 SER A O 1
ATOM 719 N N . SER A 1 97 ? 12.413 10.475 -0.075 1.00 83.19 97 SER A N 1
ATOM 720 C CA . SER A 1 97 ? 13.056 11.238 0.992 1.00 83.19 97 SER A CA 1
ATOM 721 C C . SER A 1 97 ? 13.813 12.430 0.393 1.00 83.19 97 SER A C 1
ATOM 723 O O . SER A 1 97 ? 14.076 12.471 -0.811 1.00 83.19 97 SER A O 1
ATOM 725 N N . GLU A 1 98 ? 14.15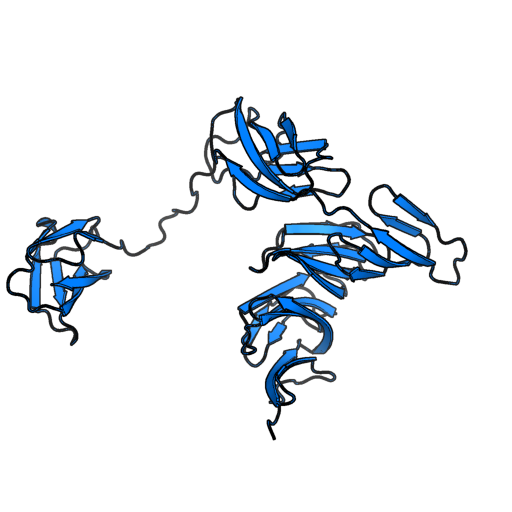4 13.418 1.219 1.00 82.88 98 GLU A N 1
ATOM 726 C CA . GLU A 1 98 ? 15.160 14.427 0.851 1.00 82.88 98 GLU A CA 1
ATOM 727 C C . GLU A 1 98 ? 16.588 13.859 0.943 1.00 82.88 98 GLU A C 1
ATOM 729 O O . GLU A 1 98 ? 17.511 14.391 0.328 1.00 82.88 98 GLU A O 1
ATOM 734 N N . PHE A 1 99 ? 16.738 12.729 1.634 1.00 85.12 99 PHE A N 1
ATOM 735 C CA . PHE A 1 99 ? 17.986 12.030 1.897 1.00 85.12 99 PHE A CA 1
ATOM 736 C C . PHE A 1 99 ? 18.091 10.737 1.086 1.00 85.12 99 PHE A C 1
ATOM 738 O O . PHE A 1 99 ? 17.114 10.261 0.493 1.00 85.12 99 PHE A O 1
ATOM 745 N N . ASP A 1 100 ? 19.277 10.136 1.102 1.00 86.12 100 ASP A N 1
ATOM 746 C CA . ASP A 1 100 ? 19.490 8.835 0.484 1.00 86.12 100 ASP A CA 1
ATOM 747 C C . ASP A 1 100 ? 18.671 7.751 1.189 1.00 86.12 100 ASP A C 1
ATOM 749 O O . ASP A 1 100 ? 18.698 7.598 2.413 1.00 86.12 100 ASP A O 1
ATOM 753 N N . THR A 1 101 ? 17.944 6.977 0.393 1.00 87.12 101 THR A N 1
ATOM 754 C CA . THR A 1 101 ? 17.098 5.874 0.838 1.00 87.12 101 THR A CA 1
ATOM 755 C C . THR A 1 101 ? 17.530 4.597 0.142 1.00 87.12 101 THR A C 1
ATOM 757 O O . THR A 1 101 ? 17.493 4.507 -1.083 1.00 87.12 101 THR A O 1
ATOM 760 N N . TYR A 1 102 ? 17.873 3.585 0.934 1.00 86.44 102 TYR A N 1
ATOM 761 C CA . TYR A 1 102 ? 18.345 2.294 0.447 1.00 86.44 102 TYR A CA 1
ATOM 762 C C . TYR A 1 102 ? 17.324 1.216 0.779 1.00 86.44 102 TYR A C 1
ATOM 764 O O . TYR A 1 102 ? 17.061 0.934 1.951 1.00 86.44 102 TYR A O 1
ATOM 772 N N . VAL A 1 103 ? 16.756 0.586 -0.244 1.00 87.94 103 VAL A N 1
ATOM 773 C CA . VAL A 1 103 ? 15.848 -0.552 -0.065 1.00 87.94 103 VAL A CA 1
ATOM 774 C C . VAL A 1 103 ? 16.631 -1.866 0.008 1.00 87.94 103 VAL A C 1
ATOM 776 O O . VAL A 1 103 ? 17.777 -1.952 -0.435 1.00 87.94 103 VAL A O 1
ATOM 779 N N . ARG A 1 104 ? 16.048 -2.890 0.638 1.00 83.88 104 ARG A N 1
ATOM 780 C CA . ARG A 1 104 ? 16.746 -4.148 0.951 1.00 83.88 104 ARG A CA 1
ATOM 781 C C . ARG A 1 104 ? 16.000 -5.385 0.472 1.00 83.88 104 ARG A C 1
ATOM 783 O O . ARG A 1 104 ? 16.573 -6.146 -0.295 1.00 83.88 104 ARG A O 1
ATOM 790 N N . GLY A 1 105 ? 14.753 -5.582 0.893 1.00 82.56 105 GLY A N 1
ATOM 791 C CA . GLY A 1 105 ? 13.999 -6.794 0.569 1.00 82.56 105 GLY A CA 1
ATOM 792 C C . GLY A 1 105 ? 12.537 -6.512 0.265 1.00 82.56 105 GLY A C 1
ATOM 793 O O . GLY A 1 105 ? 11.947 -5.580 0.824 1.00 82.56 105 GLY A O 1
ATOM 794 N N . VAL A 1 106 ? 11.955 -7.320 -0.624 1.00 85.25 106 VAL A N 1
ATOM 795 C CA . VAL A 1 106 ? 10.512 -7.340 -0.868 1.00 85.25 106 VAL A CA 1
ATOM 796 C C . VAL A 1 106 ? 9.970 -8.742 -0.664 1.00 85.25 106 VAL A C 1
ATOM 798 O O . VAL A 1 106 ? 10.455 -9.713 -1.238 1.00 85.25 106 VAL A O 1
ATOM 801 N N . ALA A 1 107 ? 8.904 -8.847 0.116 1.00 82.06 107 ALA A N 1
ATOM 802 C CA . ALA A 1 107 ? 8.155 -10.079 0.276 1.00 82.06 107 ALA A CA 1
ATOM 803 C C . ALA A 1 107 ? 6.744 -9.927 -0.291 1.00 82.06 107 ALA A C 1
ATOM 805 O O . ALA A 1 107 ? 6.171 -8.838 -0.272 1.00 82.06 107 ALA A O 1
ATOM 806 N N . LEU A 1 108 ? 6.189 -11.026 -0.799 1.00 77.19 108 LEU A N 1
ATOM 807 C CA . LEU A 1 108 ? 4.848 -11.086 -1.370 1.00 77.19 108 LEU A CA 1
ATOM 808 C C . LEU A 1 108 ? 4.058 -12.195 -0.679 1.00 77.19 108 LEU A C 1
ATOM 810 O O . LEU A 1 108 ? 4.421 -13.362 -0.782 1.00 77.19 108 LEU A O 1
ATOM 814 N N . ASP A 1 109 ? 2.948 -11.835 -0.042 1.00 74.69 109 ASP A N 1
ATOM 815 C CA . ASP A 1 109 ? 2.002 -12.792 0.534 1.00 74.69 109 ASP A CA 1
ATOM 816 C C . ASP A 1 109 ? 0.567 -12.362 0.252 1.00 74.69 109 ASP A C 1
ATOM 818 O O . ASP A 1 109 ? 0.193 -11.212 0.478 1.00 74.69 109 ASP A O 1
ATOM 822 N N . SER A 1 110 ? -0.249 -13.295 -0.242 1.00 73.50 110 SER A N 1
ATOM 823 C CA . SER A 1 110 ? -1.700 -13.118 -0.375 1.00 73.50 110 SER A CA 1
ATOM 824 C C . SER A 1 110 ? -2.117 -11.797 -1.054 1.00 73.50 110 SER A C 1
ATOM 826 O O . SER A 1 110 ? -3.137 -11.191 -0.723 1.00 73.50 110 SER A O 1
ATOM 828 N N . GLY A 1 111 ? -1.312 -11.327 -2.015 1.00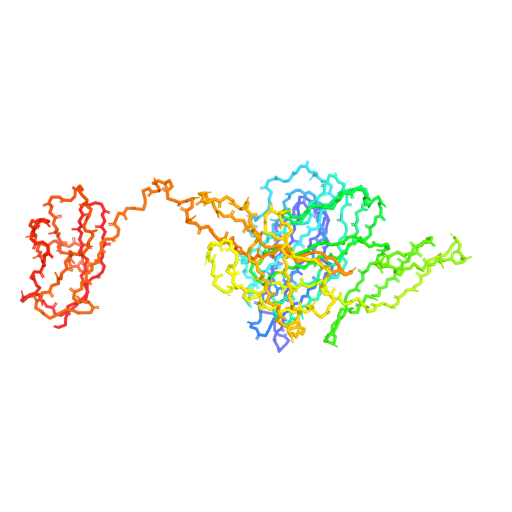 72.38 111 GLY A N 1
ATOM 829 C CA . GLY A 1 111 ? -1.534 -10.075 -2.743 1.00 72.38 111 GLY A CA 1
ATOM 830 C C . GLY A 1 111 ? -1.108 -8.788 -2.015 1.00 72.38 111 GLY A C 1
ATOM 831 O O . GLY A 1 111 ? -1.540 -7.693 -2.393 1.00 72.38 111 GLY A O 1
ATOM 832 N N . LYS A 1 112 ? -0.271 -8.907 -0.985 1.00 76.06 112 LYS A N 1
ATOM 833 C CA . LYS A 1 112 ? 0.346 -7.808 -0.240 1.00 76.06 112 LYS A CA 1
ATOM 834 C C . LYS A 1 112 ? 1.855 -7.874 -0.399 1.00 76.06 112 LYS A C 1
ATOM 836 O O . LYS A 1 112 ? 2.441 -8.951 -0.327 1.00 76.06 112 LYS A O 1
ATOM 841 N N . LEU A 1 113 ? 2.456 -6.716 -0.608 1.00 83.25 113 LEU A N 1
ATOM 842 C CA . LEU A 1 113 ? 3.895 -6.543 -0.677 1.00 83.25 113 LEU A CA 1
ATOM 843 C C . LEU A 1 113 ? 4.367 -5.898 0.612 1.00 83.25 113 LEU A C 1
ATOM 845 O O . LEU A 1 113 ? 3.753 -4.937 1.078 1.00 83.25 113 LEU A O 1
ATOM 849 N N . PHE A 1 114 ? 5.468 -6.401 1.144 1.00 81.44 114 PHE A N 1
ATOM 850 C CA . PHE A 1 114 ? 6.155 -5.820 2.286 1.00 81.44 114 PHE A CA 1
ATOM 851 C C . PHE A 1 114 ? 7.559 -5.461 1.848 1.00 81.44 114 PHE A C 1
ATOM 853 O O . PHE A 1 114 ? 8.256 -6.307 1.295 1.00 81.44 114 PHE A O 1
ATOM 860 N N . VAL A 1 115 ? 7.943 -4.209 2.054 1.00 87.00 115 VAL A N 1
ATOM 861 C CA . VAL A 1 115 ? 9.249 -3.685 1.659 1.00 87.00 115 VAL A CA 1
ATOM 862 C C . VAL A 1 115 ? 10.014 -3.232 2.883 1.00 87.00 115 VAL A C 1
ATOM 864 O O . VAL A 1 115 ? 9.430 -2.654 3.806 1.00 87.00 115 VAL A O 1
ATOM 867 N N . THR A 1 116 ? 11.320 -3.454 2.861 1.00 84.75 116 THR A N 1
ATOM 868 C CA . THR A 1 116 ? 12.239 -2.953 3.879 1.00 84.75 116 THR A CA 1
ATOM 869 C C . THR A 1 116 ? 13.364 -2.141 3.273 1.00 84.75 116 THR A C 1
ATOM 871 O O . THR A 1 116 ? 13.711 -2.278 2.097 1.00 84.75 116 THR A O 1
ATOM 874 N N . GLY A 1 117 ? 13.947 -1.290 4.104 1.00 85.94 117 GLY A N 1
ATOM 875 C CA . GLY A 1 117 ? 15.076 -0.452 3.748 1.00 85.94 117 GLY A CA 1
ATOM 876 C C . GLY A 1 117 ? 15.516 0.398 4.926 1.00 85.94 117 GLY A C 1
ATOM 877 O O . GLY A 1 117 ? 15.134 0.121 6.061 1.00 85.94 117 GLY A O 1
ATOM 878 N N . GLY A 1 118 ? 16.292 1.434 4.643 1.00 84.31 118 GLY A N 1
ATOM 879 C CA . GLY A 1 118 ? 16.646 2.486 5.588 1.00 84.31 118 GLY A CA 1
ATOM 880 C C . GLY A 1 118 ? 16.870 3.815 4.882 1.00 84.31 118 GLY A C 1
ATOM 881 O O . GLY A 1 118 ? 16.961 3.867 3.652 1.00 84.31 118 GLY A O 1
ATOM 882 N N . VAL A 1 119 ? 16.940 4.880 5.671 1.00 85.62 119 VAL A N 1
ATOM 883 C CA . VAL A 1 119 ? 17.196 6.247 5.203 1.00 85.62 119 VAL A CA 1
ATOM 884 C C . VAL A 1 119 ? 18.395 6.826 5.941 1.00 85.62 119 VAL A C 1
ATOM 886 O O . VAL A 1 119 ? 18.530 6.606 7.139 1.00 85.62 119 VAL A O 1
ATOM 889 N N . ALA A 1 120 ? 19.254 7.558 5.235 1.00 83.94 120 ALA A N 1
ATOM 890 C CA . ALA A 1 120 ? 20.380 8.301 5.806 1.00 83.94 120 ALA A CA 1
ATOM 891 C C . ALA A 1 120 ? 19.944 9.724 6.204 1.00 83.94 120 ALA A C 1
ATOM 893 O O . ALA A 1 120 ? 20.464 10.724 5.707 1.00 83.94 120 ALA A O 1
ATOM 894 N N . GLY A 1 121 ? 18.878 9.811 6.996 1.00 82.62 121 GLY A N 1
ATOM 895 C CA . GLY A 1 121 ? 18.195 11.060 7.296 1.00 82.62 121 GLY A CA 1
ATOM 896 C C . GLY A 1 121 ? 17.064 10.873 8.289 1.00 82.62 121 GLY A C 1
ATOM 897 O O . GLY A 1 121 ? 16.908 9.809 8.883 1.00 82.62 121 GLY A O 1
ATOM 898 N N . ASP A 1 122 ? 16.265 11.916 8.485 1.00 82.44 122 ASP A N 1
ATOM 899 C CA . ASP A 1 122 ? 15.262 11.968 9.552 1.00 82.44 122 ASP A CA 1
ATOM 900 C C . ASP A 1 122 ? 13.814 11.801 9.070 1.00 82.44 122 ASP A C 1
ATOM 902 O O . ASP A 1 122 ? 12.885 11.823 9.889 1.00 82.44 122 ASP A O 1
ATOM 906 N N . SER A 1 123 ? 13.610 11.625 7.761 1.00 85.81 123 SER A N 1
ATOM 907 C CA . SER A 1 123 ? 12.282 11.579 7.156 1.00 85.81 123 SER A CA 1
ATOM 908 C C . SER A 1 123 ? 12.179 10.675 5.923 1.00 85.81 123 SER A C 1
ATOM 910 O O . SER A 1 123 ? 13.097 10.548 5.109 1.00 85.81 123 SER A O 1
ATOM 912 N N . LEU A 1 124 ? 11.007 10.046 5.785 1.00 88.88 124 LEU A N 1
ATOM 913 C CA . LEU A 1 124 ? 10.609 9.181 4.672 1.00 88.88 124 LEU A CA 1
ATOM 914 C C . LEU A 1 124 ? 9.130 9.376 4.343 1.00 88.88 124 LEU A C 1
ATOM 916 O O . LEU A 1 124 ? 8.299 9.611 5.224 1.00 88.88 124 LEU A O 1
ATOM 920 N N . ARG A 1 125 ? 8.765 9.184 3.076 1.00 87.69 125 ARG A N 1
ATOM 921 C CA . ARG A 1 125 ? 7.378 9.246 2.613 1.00 87.69 125 ARG A CA 1
ATOM 922 C C . ARG A 1 125 ? 7.032 8.087 1.678 1.00 87.69 125 ARG A C 1
ATOM 924 O O . ARG A 1 125 ? 7.746 7.780 0.729 1.00 87.69 125 ARG A O 1
ATOM 931 N N . PHE A 1 126 ? 5.863 7.507 1.931 1.00 88.25 126 PHE A N 1
ATOM 932 C CA . PHE A 1 126 ? 5.251 6.397 1.205 1.00 88.25 126 PHE A CA 1
ATOM 933 C C . PHE A 1 126 ? 3.857 6.838 0.748 1.00 88.25 126 PHE A C 1
ATOM 935 O O . PHE A 1 126 ? 2.858 6.615 1.435 1.00 88.25 126 PHE A O 1
ATOM 942 N N . GLY A 1 127 ? 3.767 7.549 -0.380 1.00 85.12 127 GLY A N 1
ATOM 943 C CA . GLY A 1 127 ? 2.502 8.145 -0.829 1.00 85.12 127 GLY A CA 1
ATOM 944 C C . GLY A 1 127 ? 1.895 9.070 0.245 1.00 85.12 127 GLY A C 1
ATOM 945 O O . GLY A 1 127 ? 2.494 10.111 0.524 1.00 85.12 127 GLY A O 1
ATOM 946 N N . PRO A 1 128 ? 0.726 8.743 0.843 1.00 80.75 128 PRO A N 1
ATOM 947 C CA . PRO A 1 128 ? 0.112 9.555 1.897 1.00 80.75 128 PRO A CA 1
ATOM 948 C C . PRO A 1 128 ? 0.732 9.368 3.295 1.00 80.75 128 PRO A C 1
ATOM 950 O O . PRO A 1 128 ? 0.415 10.152 4.186 1.00 80.75 128 PRO A O 1
ATOM 953 N N . PHE A 1 129 ? 1.579 8.357 3.513 1.00 81.56 129 PHE A N 1
ATOM 954 C CA . PHE A 1 129 ? 2.196 8.094 4.818 1.00 81.56 129 PHE A CA 1
ATOM 955 C C . PHE A 1 129 ? 3.547 8.799 4.919 1.00 81.56 129 PHE A C 1
ATOM 957 O O . PHE A 1 129 ? 4.377 8.668 4.021 1.00 81.56 129 PHE A O 1
ATOM 964 N N . ALA A 1 130 ? 3.772 9.523 6.012 1.00 85.94 130 ALA A N 1
ATOM 965 C CA . ALA A 1 130 ? 5.038 10.183 6.307 1.00 85.94 130 ALA A CA 1
ATOM 966 C C . ALA A 1 130 ? 5.589 9.667 7.638 1.00 85.94 130 ALA A C 1
ATOM 968 O O . ALA A 1 130 ? 4.851 9.566 8.620 1.00 85.94 130 ALA A O 1
ATOM 969 N N . LEU A 1 131 ? 6.878 9.350 7.649 1.00 83.94 131 LEU A N 1
ATOM 970 C CA . LEU A 1 131 ? 7.654 9.023 8.835 1.00 83.94 131 LEU A CA 1
ATOM 971 C C . LEU A 1 131 ? 8.623 10.181 9.070 1.00 83.94 131 LEU A C 1
ATOM 973 O O . LEU A 1 131 ? 9.356 10.550 8.158 1.00 83.94 131 LEU A O 1
ATOM 977 N N . ASN A 1 132 ? 8.603 10.756 10.269 1.00 85.75 132 ASN A N 1
ATOM 978 C CA . ASN A 1 132 ? 9.443 11.888 10.658 1.00 85.75 132 ASN A CA 1
ATOM 979 C C . ASN A 1 132 ? 10.159 11.548 11.964 1.00 85.75 132 ASN A C 1
ATOM 981 O O . ASN A 1 132 ? 9.630 10.755 12.744 1.00 85.75 132 ASN A O 1
ATOM 985 N N . GLN A 1 133 ? 11.284 12.213 12.235 1.00 83.88 133 GLN A N 1
ATOM 986 C CA . GLN A 1 133 ? 12.099 11.987 13.437 1.00 83.88 133 GLN A CA 1
ATOM 987 C C . GLN A 1 133 ? 12.663 10.556 13.491 1.00 83.88 133 GLN A C 1
ATOM 989 O O . GLN A 1 133 ? 12.678 9.914 14.540 1.00 83.88 133 GLN A O 1
ATOM 994 N N . ILE A 1 134 ? 13.094 10.042 12.335 1.00 76.94 134 ILE A N 1
ATOM 995 C CA . ILE A 1 134 ? 13.560 8.659 12.150 1.00 76.94 134 ILE A CA 1
ATOM 996 C C . ILE A 1 134 ? 15.047 8.593 11.784 1.00 76.94 134 ILE A C 1
ATOM 998 O O . ILE A 1 134 ? 15.433 7.783 10.949 1.00 76.94 134 ILE A O 1
ATOM 1002 N N . THR A 1 135 ? 15.860 9.457 12.401 1.00 79.69 135 THR A N 1
ATOM 1003 C CA . THR A 1 135 ? 17.293 9.618 12.109 1.00 79.69 135 THR A CA 1
ATOM 1004 C C . THR A 1 135 ? 18.008 8.274 11.997 1.00 79.69 135 THR A C 1
ATOM 1006 O O . THR A 1 135 ? 18.080 7.521 12.972 1.00 79.69 135 THR A O 1
ATOM 1009 N N . ASP A 1 136 ? 18.498 7.992 10.789 1.00 73.56 136 ASP A N 1
ATOM 1010 C CA . ASP A 1 136 ? 19.266 6.798 10.420 1.00 73.56 136 ASP A CA 1
ATOM 1011 C C . ASP A 1 136 ? 18.580 5.465 10.780 1.00 73.56 136 ASP A C 1
ATOM 1013 O O . ASP A 1 136 ? 19.223 4.466 11.115 1.00 73.56 136 ASP A O 1
ATOM 1017 N N . GLN A 1 137 ? 17.243 5.441 10.730 1.00 74.50 137 GLN A N 1
ATOM 1018 C CA . GLN A 1 137 ? 16.442 4.248 11.006 1.00 74.50 137 GLN A CA 1
ATOM 1019 C C . GLN A 1 137 ? 16.176 3.426 9.737 1.00 74.50 137 GLN A C 1
ATOM 1021 O O . GLN A 1 137 ? 16.071 3.930 8.612 1.00 74.50 137 GLN A O 1
ATOM 1026 N N . GLY A 1 138 ? 15.979 2.128 9.949 1.00 77.75 138 GLY A N 1
ATOM 1027 C CA . GLY A 1 138 ? 15.319 1.253 8.998 1.00 77.75 138 GLY A CA 1
ATOM 1028 C C . GLY A 1 138 ? 13.813 1.513 8.920 1.00 77.75 138 GLY A C 1
ATOM 1029 O O . GLY A 1 138 ? 13.211 2.227 9.728 1.00 77.75 138 GLY A O 1
ATOM 1030 N N . PHE A 1 139 ? 13.163 0.899 7.942 1.00 81.25 139 PHE A N 1
ATOM 1031 C CA . PHE A 1 139 ? 11.714 0.939 7.818 1.00 81.25 139 PHE A CA 1
ATOM 1032 C C . PHE A 1 139 ? 11.145 -0.386 7.338 1.00 81.25 139 PHE A C 1
ATOM 1034 O O . PHE A 1 139 ? 11.806 -1.176 6.661 1.00 81.25 139 PHE A O 1
ATOM 1041 N N . THR A 1 140 ? 9.860 -0.569 7.632 1.00 81.31 140 THR A N 1
ATOM 1042 C CA . THR A 1 140 ? 8.992 -1.498 6.911 1.00 81.31 140 THR A CA 1
ATOM 1043 C C . THR A 1 140 ? 7.782 -0.754 6.385 1.00 81.31 140 THR A C 1
ATOM 1045 O O . THR A 1 140 ? 7.164 0.022 7.113 1.00 81.31 140 THR A O 1
ATOM 1048 N N . ALA A 1 141 ? 7.387 -1.036 5.151 1.00 83.56 141 ALA A N 1
ATOM 1049 C CA . ALA A 1 141 ? 6.128 -0.553 4.610 1.00 83.56 141 ALA A CA 1
ATOM 1050 C C . ALA A 1 141 ? 5.373 -1.661 3.884 1.00 83.56 141 ALA A C 1
ATOM 1052 O O . ALA A 1 141 ? 5.974 -2.602 3.364 1.00 83.56 141 ALA A O 1
ATOM 1053 N N . ALA A 1 142 ? 4.049 -1.532 3.833 1.00 82.56 142 ALA A N 1
ATOM 1054 C CA . ALA A 1 142 ? 3.200 -2.419 3.055 1.00 82.56 142 ALA A CA 1
ATOM 1055 C C . ALA A 1 142 ? 2.491 -1.691 1.920 1.00 82.56 142 ALA A C 1
ATOM 1057 O O . ALA A 1 142 ? 1.990 -0.572 2.072 1.00 82.56 142 ALA A O 1
ATOM 1058 N N . LEU A 1 143 ? 2.383 -2.397 0.804 1.00 86.50 143 LEU A N 1
ATOM 1059 C CA . LEU A 1 143 ? 1.775 -1.960 -0.442 1.00 86.50 143 LEU A CA 1
ATOM 1060 C C . LEU A 1 143 ? 0.835 -3.062 -0.943 1.00 86.50 143 LEU A C 1
ATOM 1062 O O . LEU A 1 143 ? 1.124 -4.250 -0.797 1.00 86.50 143 LEU A O 1
ATOM 1066 N N . ASP A 1 144 ? -0.300 -2.704 -1.534 1.00 85.50 144 ASP A N 1
ATOM 1067 C CA . ASP A 1 144 ? -1.126 -3.692 -2.233 1.00 85.50 144 ASP A CA 1
ATOM 1068 C C . ASP A 1 144 ? -0.619 -3.968 -3.665 1.00 85.50 144 ASP A C 1
ATOM 1070 O O . ASP A 1 144 ? 0.190 -3.234 -4.233 1.00 85.50 144 ASP A O 1
ATOM 1074 N N . THR A 1 145 ? -1.108 -5.041 -4.294 1.00 86.25 145 THR A N 1
ATOM 1075 C CA . THR A 1 145 ? -0.736 -5.384 -5.686 1.00 86.25 145 THR A CA 1
ATOM 1076 C C . THR A 1 145 ? -1.164 -4.363 -6.753 1.00 86.25 145 THR A C 1
ATOM 1078 O O . THR A 1 145 ? -0.798 -4.539 -7.929 1.00 86.25 145 THR A O 1
ATOM 1081 N N . ALA A 1 146 ? -1.943 -3.345 -6.375 1.00 87.38 146 ALA A N 1
ATOM 1082 C CA . ALA A 1 146 ? -2.363 -2.238 -7.227 1.00 87.38 146 ALA A CA 1
ATOM 1083 C C . ALA A 1 146 ? -1.454 -1.004 -7.079 1.00 87.38 146 ALA A C 1
ATOM 1085 O O . ALA A 1 146 ? -1.644 -0.042 -7.817 1.00 87.38 146 ALA A O 1
ATOM 1086 N N . GLY A 1 147 ? -0.458 -1.045 -6.189 1.00 86.62 147 GLY A N 1
ATOM 1087 C CA . GLY A 1 147 ? 0.486 0.051 -5.991 1.00 86.62 147 GLY A CA 1
ATOM 1088 C C . GLY A 1 147 ? 0.020 1.085 -4.967 1.00 86.62 147 GLY A C 1
ATOM 1089 O O . GLY A 1 147 ? 0.572 2.180 -4.926 1.00 86.62 147 GLY A O 1
ATOM 1090 N N . ASN A 1 148 ? -0.967 0.781 -4.119 1.00 84.56 148 ASN A N 1
ATOM 1091 C CA . ASN A 1 148 ? -1.359 1.702 -3.052 1.00 84.56 148 ASN A CA 1
ATOM 1092 C C . ASN A 1 148 ? -0.618 1.370 -1.762 1.00 84.56 148 ASN A C 1
ATOM 1094 O O . ASN A 1 148 ? -0.717 0.250 -1.249 1.00 84.56 148 ASN A O 1
ATOM 1098 N N . TRP A 1 149 ? 0.079 2.362 -1.203 1.00 84.75 149 TRP A N 1
ATOM 1099 C CA . TRP A 1 149 ? 0.656 2.246 0.133 1.00 84.75 149 TRP A CA 1
ATOM 1100 C C . TRP A 1 149 ? -0.466 2.050 1.150 1.00 84.75 149 TRP A C 1
ATOM 1102 O O . TRP A 1 149 ? -1.546 2.637 1.030 1.00 84.75 149 TRP A O 1
ATOM 1112 N N . ARG A 1 150 ? -0.231 1.183 2.132 1.00 82.62 150 ARG A N 1
ATOM 1113 C CA . ARG A 1 150 ? -1.238 0.767 3.118 1.00 82.62 150 ARG A CA 1
ATOM 1114 C C . ARG A 1 150 ? -0.858 1.165 4.538 1.00 82.62 150 ARG A C 1
ATOM 1116 O O . ARG A 1 150 ? -1.746 1.511 5.314 1.00 82.62 150 ARG A O 1
ATOM 1123 N N . TRP A 1 151 ? 0.432 1.105 4.856 1.00 78.62 151 TRP A N 1
ATOM 1124 C CA . TRP A 1 151 ? 1.039 1.602 6.090 1.00 78.62 151 TRP A CA 1
ATOM 1125 C C . TRP A 1 151 ? 2.566 1.644 5.927 1.00 78.62 151 TRP A C 1
ATOM 1127 O O . TRP A 1 151 ? 3.116 0.974 5.050 1.00 78.62 151 TRP A O 1
ATOM 1137 N N . ALA A 1 152 ? 3.241 2.401 6.790 1.00 81.75 152 ALA A N 1
ATOM 1138 C CA . ALA A 1 152 ? 4.693 2.405 6.943 1.00 81.75 152 ALA A CA 1
ATOM 1139 C C . ALA A 1 152 ? 5.048 2.608 8.421 1.00 81.75 152 ALA A C 1
ATOM 1141 O O . ALA A 1 152 ? 4.324 3.311 9.129 1.00 81.75 152 ALA A O 1
ATOM 1142 N N . ILE A 1 153 ? 6.137 1.994 8.878 1.00 74.12 153 ILE A N 1
ATOM 1143 C CA . ILE A 1 153 ? 6.679 2.132 10.235 1.00 74.12 153 ILE A CA 1
ATOM 1144 C C . ILE A 1 153 ? 8.207 2.211 10.177 1.00 74.12 153 ILE A C 1
ATOM 1146 O O . ILE A 1 153 ? 8.834 1.534 9.362 1.00 74.12 153 ILE A O 1
ATOM 1150 N N . ALA A 1 154 ? 8.796 3.025 11.050 1.00 76.62 154 ALA A N 1
ATOM 1151 C CA . ALA A 1 154 ? 10.239 3.061 11.264 1.00 76.62 154 ALA A CA 1
ATOM 1152 C C . ALA A 1 154 ? 10.648 2.027 12.314 1.00 76.62 154 ALA A C 1
ATOM 1154 O O . ALA A 1 154 ? 9.891 1.741 13.245 1.00 76.62 154 ALA A O 1
ATOM 1155 N N . GLN A 1 155 ? 11.829 1.453 12.134 1.00 69.19 155 GLN A N 1
ATOM 1156 C CA . GLN A 1 155 ? 12.408 0.416 12.982 1.00 69.19 155 GLN A CA 1
ATOM 1157 C C . GLN A 1 155 ? 13.928 0.597 12.988 1.00 69.19 155 GLN A C 1
ATOM 1159 O O . GLN A 1 155 ? 14.494 1.033 11.993 1.00 69.19 155 GLN A O 1
ATOM 1164 N N . GLY A 1 156 ? 14.619 0.247 14.070 1.00 57.81 156 GLY A N 1
ATOM 1165 C CA . GLY A 1 156 ? 16.087 0.316 14.052 1.00 57.81 156 GLY A CA 1
ATOM 1166 C C . GLY A 1 156 ? 16.701 -0.651 13.023 1.00 57.81 156 GLY A C 1
ATOM 1167 O O . GLY A 1 156 ? 16.128 -1.694 12.726 1.00 57.81 156 GLY A O 1
ATOM 1168 N N . GLY A 1 157 ? 17.892 -0.340 12.508 1.00 53.47 157 GLY A N 1
ATOM 1169 C CA . GLY A 1 157 ? 18.740 -1.303 11.786 1.00 53.47 157 GLY A CA 1
ATOM 1170 C C . GLY A 1 157 ? 18.317 -1.693 10.359 1.00 53.47 157 GLY A C 1
ATOM 1171 O O . GLY A 1 157 ? 17.263 -1.320 9.850 1.00 53.47 157 GLY A O 1
ATOM 1172 N N . ALA A 1 158 ? 19.187 -2.450 9.683 1.00 51.88 158 ALA A N 1
ATOM 1173 C CA . ALA A 1 158 ? 18.957 -2.933 8.320 1.00 51.88 158 ALA A CA 1
ATOM 1174 C C . ALA A 1 158 ? 18.128 -4.225 8.348 1.00 51.88 158 ALA A C 1
ATOM 1176 O O . ALA A 1 158 ? 18.542 -5.188 8.987 1.00 51.88 158 ALA A O 1
ATOM 1177 N N . LEU A 1 159 ? 16.989 -4.246 7.649 1.00 59.31 159 LEU A N 1
ATOM 1178 C CA . LEU A 1 159 ? 15.977 -5.311 7.700 1.00 59.31 159 LEU A CA 1
ATOM 1179 C C . LEU A 1 159 ? 15.850 -6.040 6.350 1.00 59.31 159 LEU A C 1
ATOM 1181 O O . LEU A 1 159 ? 15.791 -5.395 5.301 1.00 59.31 159 LEU A O 1
ATOM 1185 N N . THR A 1 160 ? 15.698 -7.363 6.364 1.00 56.72 160 THR A N 1
ATOM 1186 C CA . THR A 1 160 ? 15.188 -8.175 5.243 1.00 56.72 160 THR A CA 1
ATOM 1187 C C . THR A 1 160 ? 13.978 -8.999 5.694 1.00 56.72 160 THR A C 1
ATOM 1189 O O . THR A 1 160 ? 13.877 -9.330 6.876 1.00 56.72 160 THR A O 1
ATOM 1192 N N . VAL A 1 161 ? 13.051 -9.289 4.773 1.00 57.12 161 VAL A N 1
ATOM 1193 C CA . VAL A 1 161 ? 11.777 -9.984 5.040 1.00 57.12 161 VAL A CA 1
ATOM 1194 C C . VAL A 1 161 ? 11.759 -11.341 4.340 1.00 57.12 161 VAL A C 1
ATOM 1196 O O . VAL A 1 161 ? 11.956 -11.398 3.126 1.00 57.12 161 VAL A O 1
ATOM 1199 N N . ASP A 1 162 ? 11.446 -12.409 5.073 1.00 48.50 162 ASP A N 1
ATOM 1200 C CA . ASP A 1 162 ? 11.058 -13.719 4.520 1.00 48.50 162 ASP A CA 1
ATOM 1201 C C . ASP A 1 162 ? 9.639 -14.073 5.009 1.00 48.50 162 ASP A C 1
ATOM 1203 O O . ASP A 1 162 ? 9.247 -13.670 6.106 1.00 48.50 162 ASP A O 1
ATOM 1207 N N . LEU A 1 163 ? 8.829 -14.759 4.193 1.00 50.38 163 LEU A N 1
ATOM 1208 C CA . LEU A 1 163 ? 7.438 -15.087 4.539 1.00 50.38 163 LEU A CA 1
ATOM 1209 C C . LEU A 1 163 ? 7.143 -16.584 4.408 1.00 50.38 163 LEU A C 1
ATOM 1211 O O . LEU A 1 163 ? 6.936 -17.110 3.312 1.00 50.38 163 LEU A O 1
ATOM 1215 N N . ARG A 1 164 ? 6.948 -17.229 5.566 1.00 45.38 164 ARG A N 1
ATOM 1216 C CA . ARG A 1 164 ? 6.122 -18.439 5.734 1.00 45.38 164 ARG A CA 1
ATOM 1217 C C . ARG A 1 164 ? 4.975 -18.160 6.712 1.00 45.38 164 ARG A C 1
ATOM 1219 O O . ARG A 1 164 ? 4.966 -18.643 7.837 1.00 45.38 164 ARG A O 1
ATOM 1226 N N . HIS A 1 165 ? 3.982 -17.400 6.243 1.00 37.84 165 HIS A N 1
ATOM 1227 C CA . HIS A 1 165 ? 2.736 -17.023 6.940 1.00 37.84 165 HIS A CA 1
ATOM 1228 C C . HIS A 1 165 ? 2.827 -15.952 8.054 1.00 37.84 165 HIS A C 1
ATOM 1230 O O . HIS A 1 165 ? 1.776 -15.563 8.564 1.00 37.84 165 HIS A O 1
ATOM 1236 N N . GLN A 1 166 ? 4.013 -15.413 8.379 1.00 52.81 166 GLN A N 1
ATOM 1237 C CA . GLN A 1 166 ? 4.232 -14.238 9.249 1.00 52.81 166 GLN A CA 1
ATOM 1238 C C . GLN A 1 166 ? 5.426 -13.397 8.756 1.00 52.81 166 GLN A C 1
ATOM 1240 O O . GLN A 1 166 ? 6.276 -13.943 8.062 1.00 52.81 166 GLN A O 1
ATOM 1245 N N . LEU A 1 167 ? 5.468 -12.091 9.081 1.00 53.38 167 LEU A N 1
ATOM 1246 C CA . LEU A 1 167 ? 6.604 -11.203 8.776 1.00 53.38 167 LEU A CA 1
ATOM 1247 C C . LEU A 1 167 ? 7.797 -11.560 9.664 1.00 53.38 167 LEU A C 1
ATOM 1249 O O . LEU A 1 167 ? 7.863 -11.131 10.820 1.00 53.38 167 LEU A O 1
ATOM 1253 N N . ASP A 1 168 ? 8.736 -12.311 9.096 1.00 57.03 168 ASP A N 1
ATOM 1254 C CA . ASP A 1 168 ? 10.015 -12.595 9.725 1.00 57.03 168 ASP A CA 1
ATOM 1255 C C . ASP A 1 168 ? 11.039 -11.565 9.237 1.00 57.03 168 ASP A C 1
ATOM 1257 O O . ASP A 1 168 ? 11.340 -11.456 8.047 1.00 57.03 168 ASP A O 1
ATOM 1261 N N . TYR A 1 169 ? 11.545 -10.777 10.175 1.00 58.72 169 TYR A N 1
ATOM 1262 C CA . TYR A 1 169 ? 12.597 -9.797 9.981 1.00 58.72 169 TYR A CA 1
ATOM 1263 C C . TYR A 1 169 ? 13.924 -10.425 10.339 1.00 58.72 169 TYR A C 1
ATOM 1265 O O . TYR A 1 169 ? 14.082 -10.952 11.439 1.00 58.72 169 TYR A O 1
ATOM 1273 N N . THR A 1 170 ? 14.904 -10.308 9.455 1.00 55.34 170 THR A N 1
ATOM 1274 C CA . THR A 1 170 ? 16.294 -10.573 9.822 1.00 55.34 170 THR A CA 1
ATOM 1275 C C . THR A 1 170 ? 17.136 -9.354 9.510 1.00 55.34 170 THR A C 1
ATOM 1277 O O . THR A 1 170 ? 16.821 -8.596 8.590 1.00 55.34 170 THR A O 1
ATOM 1280 N N . GLY A 1 171 ? 18.161 -9.097 10.310 1.00 61.59 171 GLY A N 1
ATOM 1281 C CA . GLY A 1 171 ? 18.884 -7.849 10.159 1.00 61.59 171 GLY A CA 1
ATOM 1282 C C . GLY A 1 171 ? 20.063 -7.669 11.087 1.00 61.59 171 GLY A C 1
ATOM 1283 O O . GLY A 1 171 ? 20.363 -8.530 11.915 1.00 61.59 171 GLY A O 1
ATOM 1284 N N . ALA A 1 172 ? 20.709 -6.516 10.939 1.00 55.44 172 ALA A N 1
ATOM 1285 C CA . ALA A 1 172 ? 21.828 -6.092 11.765 1.00 55.44 172 ALA A CA 1
ATOM 1286 C C . ALA A 1 172 ? 21.570 -4.712 12.393 1.00 55.44 172 ALA A C 1
ATOM 1288 O O . ALA A 1 172 ? 20.967 -3.839 11.760 1.00 55.44 172 ALA A O 1
ATOM 1289 N N . PHE A 1 173 ? 22.034 -4.509 13.627 1.00 59.06 173 PHE A N 1
ATOM 1290 C CA . PHE A 1 173 ? 21.952 -3.242 14.362 1.00 59.06 173 PHE A CA 1
ATOM 1291 C C . PHE A 1 173 ? 23.285 -2.910 15.047 1.00 59.06 173 PHE A C 1
ATOM 1293 O O . PHE A 1 173 ? 23.978 -3.806 15.524 1.00 59.06 173 PHE A O 1
ATOM 1300 N N . ALA A 1 174 ? 23.649 -1.624 15.084 1.00 61.50 174 ALA A N 1
ATOM 1301 C CA . ALA A 1 174 ? 24.920 -1.162 15.648 1.00 61.50 174 ALA A CA 1
ATOM 1302 C C . ALA A 1 174 ? 24.847 -0.974 17.173 1.00 61.50 174 ALA A C 1
ATOM 1304 O O . ALA A 1 174 ? 25.552 -1.669 17.891 1.00 61.50 174 ALA A O 1
ATOM 1305 N N . ASP A 1 175 ? 23.954 -0.115 17.675 1.00 68.31 175 ASP A N 1
ATOM 1306 C CA . ASP A 1 175 ? 23.846 0.170 19.118 1.00 68.31 175 ASP A CA 1
ATOM 1307 C C . ASP A 1 175 ? 22.603 -0.445 19.752 1.00 68.31 175 ASP A C 1
ATOM 1309 O O . ASP A 1 175 ? 22.669 -1.239 20.690 1.00 68.31 175 ASP A O 1
ATOM 1313 N N . SER A 1 176 ? 21.429 -0.075 19.252 1.00 65.50 176 SER A N 1
ATOM 1314 C CA . SER A 1 176 ? 20.174 -0.628 19.738 1.00 65.50 176 SER A CA 1
ATOM 1315 C C . SER A 1 176 ? 19.154 -0.706 18.621 1.00 65.50 176 SER A C 1
ATOM 1317 O O . SER A 1 176 ? 19.105 0.148 17.738 1.00 65.50 176 SER A O 1
ATOM 1319 N N . LEU A 1 177 ? 18.350 -1.757 18.672 1.00 62.25 177 LEU A N 1
ATOM 1320 C CA . LEU A 1 177 ? 17.236 -1.990 17.778 1.00 62.25 177 LEU A CA 1
ATOM 1321 C C . LEU A 1 177 ? 15.944 -1.844 18.572 1.00 62.25 177 LEU A C 1
ATOM 1323 O O . LEU A 1 177 ? 15.761 -2.514 19.587 1.00 62.25 177 LEU A O 1
ATOM 1327 N N . ILE A 1 178 ? 15.038 -1.000 18.092 1.00 63.53 178 ILE A N 1
ATOM 1328 C CA . ILE A 1 178 ? 13.686 -0.890 18.634 1.00 63.53 178 ILE A CA 1
ATOM 1329 C C . ILE A 1 178 ? 12.706 -1.475 17.615 1.00 63.53 178 ILE A C 1
ATOM 1331 O O . ILE A 1 178 ? 12.663 -1.041 16.463 1.00 63.53 178 ILE A O 1
ATOM 1335 N N . LEU A 1 179 ? 11.926 -2.462 18.060 1.00 58.34 179 LEU A N 1
ATOM 1336 C CA . LEU A 1 179 ? 10.873 -3.146 17.312 1.00 58.34 179 LEU A CA 1
ATOM 1337 C C . LEU A 1 179 ? 9.558 -3.029 18.093 1.00 58.34 179 LEU A C 1
ATOM 1339 O O . LEU A 1 179 ? 9.242 -3.857 18.949 1.00 58.34 179 LEU A O 1
ATOM 1343 N N . GLY A 1 180 ? 8.795 -1.965 17.842 1.00 59.47 180 GLY A N 1
ATOM 1344 C CA . GLY A 1 180 ? 7.624 -1.650 18.665 1.00 59.47 180 GLY A CA 1
ATOM 1345 C C . GLY A 1 180 ? 8.033 -1.371 20.116 1.00 59.47 180 GLY A C 1
ATOM 1346 O O . GLY A 1 180 ? 8.823 -0.465 20.367 1.00 59.47 180 GLY A O 1
ATOM 1347 N N . SER A 1 181 ? 7.517 -2.149 21.075 1.00 57.34 181 SER A N 1
ATOM 1348 C CA . SER A 1 181 ? 7.895 -2.045 22.496 1.00 57.34 181 SER A CA 1
ATOM 1349 C C . SER A 1 181 ? 9.167 -2.818 22.866 1.00 57.34 181 SER A C 1
ATOM 1351 O O . SER A 1 181 ? 9.644 -2.699 23.994 1.00 57.34 181 SER A O 1
ATOM 1353 N N . LEU A 1 182 ? 9.696 -3.650 21.965 1.00 58.88 182 LEU A N 1
ATOM 1354 C CA . LEU A 1 182 ? 10.891 -4.449 22.218 1.00 58.88 182 LEU A CA 1
ATOM 1355 C C . LEU A 1 182 ? 12.146 -3.626 21.913 1.00 58.88 182 LEU A C 1
ATOM 1357 O O . LEU A 1 182 ? 12.287 -3.094 20.814 1.00 58.88 182 LEU A O 1
ATOM 1361 N N . ARG A 1 183 ? 13.080 -3.569 22.867 1.00 71.31 183 ARG A N 1
ATOM 1362 C CA . ARG A 1 183 ? 14.408 -2.972 22.687 1.00 71.31 183 ARG A CA 1
ATOM 1363 C C . ARG A 1 183 ? 15.478 -4.052 22.801 1.00 71.31 183 ARG A C 1
ATOM 1365 O O . ARG A 1 183 ? 15.597 -4.685 23.847 1.00 71.31 183 ARG A O 1
ATOM 1372 N N . LEU A 1 184 ? 16.277 -4.220 21.754 1.00 67.75 184 LEU A N 1
ATOM 1373 C CA . LEU A 1 184 ? 17.526 -4.976 21.792 1.00 67.75 184 LEU A CA 1
ATOM 1374 C C . LEU A 1 184 ? 18.689 -3.990 21.904 1.00 67.75 184 LEU A C 1
ATOM 1376 O O . LEU A 1 184 ? 18.710 -2.975 21.210 1.00 67.75 184 LEU A O 1
ATOM 1380 N N . THR A 1 185 ? 19.657 -4.289 22.761 1.00 76.94 185 THR A N 1
ATOM 1381 C CA . THR A 1 185 ? 20.878 -3.490 22.924 1.00 76.94 185 THR A CA 1
ATOM 1382 C C . THR A 1 185 ? 22.064 -4.355 22.538 1.00 76.94 185 THR A C 1
ATOM 1384 O O . THR A 1 185 ? 22.134 -5.511 22.955 1.00 76.94 185 THR A O 1
ATOM 1387 N N . ASN A 1 186 ? 22.979 -3.812 21.743 1.00 69.38 186 ASN A N 1
ATOM 1388 C CA . ASN A 1 186 ? 24.202 -4.493 21.369 1.00 69.38 186 ASN A CA 1
ATOM 1389 C C . ASN A 1 186 ? 25.239 -4.268 22.477 1.00 69.38 186 ASN A C 1
ATOM 1391 O O . ASN A 1 186 ? 25.654 -3.129 22.693 1.00 69.38 186 ASN A O 1
ATOM 1395 N N . PRO A 1 187 ? 25.674 -5.316 23.194 1.00 74.25 187 PRO A N 1
ATOM 1396 C CA . PRO A 1 187 ? 26.690 -5.162 24.228 1.00 74.25 187 PRO A CA 1
ATOM 1397 C C . PRO A 1 187 ? 28.095 -4.889 23.658 1.00 74.25 187 PRO A C 1
ATOM 1399 O O . PRO A 1 187 ? 29.007 -4.595 24.430 1.00 74.25 187 PRO A O 1
ATOM 1402 N N . TYR A 1 188 ? 28.286 -4.971 22.335 1.00 73.38 188 TYR A N 1
ATOM 1403 C CA . TYR A 1 188 ? 29.581 -4.839 21.666 1.00 73.38 188 TYR A CA 1
ATOM 1404 C C . TYR A 1 188 ? 29.578 -3.711 20.613 1.00 73.38 188 TYR A C 1
ATOM 1406 O O . TYR A 1 188 ? 29.392 -3.988 19.425 1.00 73.38 188 TYR A O 1
ATOM 1414 N N . PRO A 1 189 ? 29.865 -2.452 21.003 1.00 67.38 189 PRO A N 1
ATOM 1415 C CA . PRO A 1 189 ? 29.730 -1.264 20.142 1.00 67.38 189 PRO A CA 1
ATOM 1416 C C . PRO A 1 189 ? 30.668 -1.227 18.921 1.00 67.38 189 PRO A C 1
ATOM 1418 O O . PRO A 1 189 ? 30.518 -0.384 18.045 1.00 67.38 189 PRO A O 1
ATOM 1421 N N . GLN A 1 190 ? 31.644 -2.136 18.838 1.00 67.31 190 GLN A N 1
ATOM 1422 C CA . GLN A 1 190 ? 32.568 -2.251 17.700 1.00 67.31 190 GLN A CA 1
ATOM 1423 C C . GLN A 1 190 ? 32.111 -3.256 16.631 1.00 67.31 190 GLN A C 1
ATOM 1425 O O . GLN A 1 190 ? 32.802 -3.463 15.636 1.00 67.31 190 GLN A O 1
ATOM 1430 N N . SER A 1 191 ? 30.971 -3.915 16.834 1.00 63.12 191 SER A N 1
ATOM 1431 C CA . SER A 1 191 ? 30.436 -4.942 15.933 1.00 63.12 191 SER A CA 1
ATOM 1432 C C . SER A 1 191 ? 28.942 -4.729 15.731 1.00 63.12 191 SER A C 1
ATOM 1434 O O . SER A 1 191 ? 28.319 -4.055 16.537 1.00 63.12 191 SER A O 1
ATOM 1436 N N . SER A 1 192 ? 28.347 -5.280 14.674 1.00 62.75 192 SER A N 1
ATOM 1437 C CA . SER A 1 192 ? 26.886 -5.275 14.531 1.00 62.75 192 SER A CA 1
ATOM 1438 C C . SER A 1 192 ? 26.275 -6.505 15.201 1.00 62.75 192 SER A C 1
ATOM 1440 O O . SER A 1 192 ? 26.735 -7.624 14.975 1.00 62.75 192 SER A O 1
ATOM 1442 N N . GLY A 1 193 ? 25.215 -6.310 15.982 1.00 51.38 193 GLY A N 1
ATOM 1443 C CA . GLY A 1 193 ? 24.366 -7.395 16.464 1.00 51.38 193 GLY A CA 1
ATOM 1444 C C . GLY A 1 193 ? 23.441 -7.882 15.352 1.00 51.38 193 GLY A C 1
ATOM 1445 O O . GLY A 1 193 ? 22.891 -7.067 14.615 1.00 51.38 193 GLY A O 1
ATOM 1446 N N . ALA A 1 194 ? 23.256 -9.196 15.225 1.00 57.12 194 ALA A N 1
ATOM 1447 C CA . ALA A 1 194 ? 22.266 -9.782 14.324 1.00 57.12 194 ALA A CA 1
ATOM 1448 C C . ALA A 1 194 ? 20.960 -10.072 15.076 1.00 57.12 194 ALA A C 1
ATOM 1450 O O . ALA A 1 194 ? 20.984 -10.403 16.264 1.00 57.12 194 ALA A O 1
ATOM 1451 N N . PHE A 1 195 ? 19.822 -9.984 14.392 1.00 61.62 195 PHE A N 1
ATOM 1452 C CA . PHE A 1 195 ? 18.530 -10.376 14.952 1.00 61.62 195 PHE A CA 1
ATOM 1453 C C . PHE A 1 195 ? 17.690 -11.156 13.950 1.00 61.62 195 PHE A C 1
ATOM 1455 O O . PHE A 1 195 ? 17.781 -10.958 12.738 1.00 61.62 195 PHE A O 1
ATOM 1462 N N . VAL A 1 196 ? 16.834 -12.007 14.508 1.00 53.91 196 VAL A N 1
ATOM 1463 C CA . VAL A 1 196 ? 15.644 -12.542 13.855 1.00 53.91 196 VAL A CA 1
ATOM 1464 C C . VAL A 1 196 ? 14.472 -12.134 14.732 1.00 53.91 196 VAL A C 1
ATOM 1466 O O . VAL A 1 196 ? 14.468 -12.426 15.928 1.00 53.91 196 VAL A O 1
ATOM 1469 N N . ALA A 1 197 ? 13.509 -11.421 14.168 1.00 59.50 197 ALA A N 1
ATOM 1470 C CA . ALA A 1 197 ? 12.324 -10.990 14.886 1.00 59.50 197 ALA A CA 1
ATOM 1471 C C . ALA A 1 197 ? 11.085 -11.258 14.050 1.00 59.50 197 ALA A C 1
ATOM 1473 O O . ALA A 1 197 ? 11.040 -10.939 12.871 1.00 59.50 197 ALA A O 1
ATOM 1474 N N . GLN A 1 198 ? 10.056 -11.799 14.682 1.00 59.12 198 GLN A N 1
ATOM 1475 C CA . GLN A 1 198 ? 8.746 -11.912 14.072 1.00 59.12 198 GLN A CA 1
ATOM 1476 C C . GLN A 1 198 ? 7.915 -10.723 14.542 1.00 59.12 198 GLN A C 1
ATOM 1478 O O . GLN A 1 198 ? 7.653 -10.588 15.739 1.00 59.12 198 GLN A O 1
ATOM 1483 N N . LEU A 1 199 ? 7.530 -9.835 13.624 1.00 57.16 199 LEU A N 1
ATOM 1484 C CA . LEU A 1 199 ? 6.628 -8.735 13.964 1.00 57.16 199 LEU A CA 1
ATOM 1485 C C . LEU A 1 199 ? 5.248 -9.049 13.403 1.00 57.16 199 LEU A C 1
ATOM 1487 O O . LEU A 1 199 ? 5.070 -9.271 12.206 1.00 57.16 199 LEU A O 1
ATOM 1491 N N . ALA A 1 200 ? 4.240 -9.018 14.266 1.00 58.69 200 ALA A N 1
ATOM 1492 C CA . ALA A 1 200 ? 2.867 -9.063 13.800 1.00 58.69 200 ALA A CA 1
ATOM 1493 C C . ALA A 1 200 ? 2.575 -7.779 13.006 1.00 58.69 200 ALA A C 1
ATOM 1495 O O . ALA A 1 200 ? 2.731 -6.674 13.527 1.00 58.69 200 ALA A O 1
ATOM 1496 N N . ALA A 1 201 ? 2.149 -7.922 11.747 1.00 56.66 201 ALA A N 1
ATOM 1497 C CA . ALA A 1 201 ? 1.781 -6.787 10.904 1.00 56.66 201 ALA A CA 1
ATOM 1498 C C . ALA A 1 201 ? 0.754 -5.883 11.618 1.00 56.66 201 ALA A C 1
ATOM 1500 O O . ALA A 1 201 ? -0.116 -6.404 12.330 1.00 56.66 201 ALA A O 1
ATOM 1501 N N . PRO A 1 202 ? 0.798 -4.550 11.423 1.00 62.66 202 PRO A N 1
ATOM 1502 C CA . PRO A 1 202 ? -0.253 -3.678 11.923 1.00 62.66 202 PRO A CA 1
ATOM 1503 C C . PRO A 1 202 ? -1.623 -4.120 11.401 1.00 62.66 202 PRO A C 1
ATOM 1505 O O . PRO A 1 202 ? -1.756 -4.632 10.282 1.00 62.66 202 PRO A O 1
ATOM 1508 N N . ALA A 1 203 ? -2.642 -3.900 12.237 1.00 73.31 203 ALA A N 1
ATOM 1509 C CA . ALA A 1 203 ? -4.044 -4.112 11.904 1.00 73.31 203 ALA A CA 1
ATOM 1510 C C . ALA A 1 203 ? -4.356 -3.519 10.529 1.00 73.31 203 ALA A C 1
ATOM 1512 O O . ALA A 1 203 ? -3.894 -2.429 10.216 1.00 73.31 203 ALA A O 1
ATOM 1513 N N . PHE A 1 204 ? -5.142 -4.206 9.707 1.00 69.94 204 PHE A N 1
ATOM 1514 C CA . PHE A 1 204 ? -5.406 -3.763 8.343 1.00 69.94 204 PHE A CA 1
ATOM 1515 C C . PHE A 1 204 ? -6.884 -3.838 7.989 1.00 69.94 204 PHE A C 1
ATOM 1517 O O . PHE A 1 204 ? -7.486 -4.910 8.032 1.00 69.94 204 PHE A O 1
ATOM 1524 N N . ILE A 1 205 ? -7.457 -2.707 7.573 1.00 77.69 205 ILE A N 1
ATOM 1525 C CA . ILE A 1 205 ? -8.865 -2.618 7.180 1.00 77.69 205 ILE A CA 1
ATOM 1526 C C . ILE A 1 205 ? -9.005 -2.985 5.694 1.00 77.69 205 ILE A C 1
ATOM 1528 O O . ILE A 1 205 ? -8.574 -2.240 4.809 1.00 77.69 205 ILE A O 1
ATOM 1532 N N . HIS A 1 206 ? -9.652 -4.121 5.413 1.00 71.44 206 HIS A N 1
ATOM 1533 C CA . HIS A 1 206 ? -10.025 -4.521 4.052 1.00 71.44 206 HIS A CA 1
ATOM 1534 C C . HIS A 1 206 ? -11.253 -3.749 3.565 1.00 71.44 206 HIS A C 1
ATOM 1536 O O . HIS A 1 206 ? -11.260 -3.225 2.452 1.00 71.44 206 HIS A O 1
ATOM 1542 N N . ARG A 1 207 ? -12.297 -3.693 4.397 1.00 76.69 207 ARG A N 1
ATOM 1543 C CA . ARG A 1 207 ? -13.570 -3.020 4.107 1.00 76.69 207 ARG A CA 1
ATOM 1544 C C . ARG A 1 207 ? -14.326 -2.712 5.396 1.00 76.69 207 ARG A C 1
ATOM 1546 O O . ARG A 1 207 ? -13.994 -3.247 6.452 1.00 76.69 207 ARG A O 1
ATOM 1553 N N . PHE A 1 208 ? -15.380 -1.916 5.286 1.00 91.69 208 PHE A N 1
ATOM 1554 C CA . PHE A 1 208 ? -16.316 -1.652 6.373 1.00 91.69 208 PHE A CA 1
ATOM 1555 C C . PHE A 1 208 ? -17.750 -1.547 5.848 1.00 91.69 208 PHE A C 1
ATOM 1557 O O . PHE A 1 208 ? -17.955 -1.215 4.680 1.00 91.69 208 PHE A O 1
ATOM 1564 N N . SER A 1 209 ? -18.734 -1.863 6.691 1.00 89.19 209 SER A N 1
ATOM 1565 C CA . SER A 1 209 ? -20.155 -1.766 6.347 1.00 89.19 209 SER A CA 1
ATOM 1566 C C . SER A 1 209 ? -21.009 -1.490 7.590 1.00 89.19 209 SER A C 1
ATOM 1568 O O . SER A 1 209 ? -20.756 -2.125 8.615 1.00 89.19 209 SER A O 1
ATOM 1570 N N . PRO A 1 210 ? -22.023 -0.607 7.519 1.00 93.81 210 PRO A N 1
ATOM 1571 C CA . PRO A 1 210 ? -22.372 0.244 6.378 1.00 93.81 210 PRO A CA 1
ATOM 1572 C C . PRO A 1 210 ? -21.310 1.325 6.105 1.00 93.81 210 PRO A C 1
ATOM 1574 O O . PRO A 1 210 ? -20.469 1.620 6.951 1.00 93.81 210 PRO A O 1
ATOM 1577 N N . SER A 1 211 ? -21.325 1.909 4.901 1.00 89.81 211 SER A N 1
ATOM 1578 C CA . SER A 1 211 ? -20.348 2.934 4.493 1.00 89.81 211 SER A CA 1
ATOM 1579 C C . SER A 1 211 ? -20.695 4.357 4.950 1.00 89.81 211 SER A C 1
ATOM 1581 O O . SER A 1 211 ? -19.872 5.264 4.819 1.00 89.81 211 SER A O 1
ATOM 1583 N N . ALA A 1 212 ? -21.898 4.563 5.484 1.00 87.81 212 ALA A N 1
ATOM 1584 C CA . ALA A 1 212 ? -22.378 5.822 6.038 1.00 87.81 212 ALA A CA 1
ATOM 1585 C C . ALA A 1 212 ? -23.491 5.561 7.064 1.00 87.81 212 ALA A C 1
ATOM 1587 O O . ALA A 1 212 ? -24.165 4.532 7.011 1.00 87.81 212 ALA A O 1
ATOM 1588 N N . GLY A 1 213 ? -23.699 6.517 7.965 1.00 88.19 213 GLY A N 1
ATOM 1589 C CA . GLY A 1 213 ? -24.764 6.496 8.964 1.00 88.19 213 GLY A CA 1
ATOM 1590 C C . GLY A 1 213 ? -24.583 7.620 9.988 1.00 88.19 213 GLY A C 1
ATOM 1591 O O . GLY A 1 213 ? -23.475 8.153 10.101 1.00 88.19 213 GLY A O 1
ATOM 1592 N N . PRO A 1 214 ? -25.648 8.016 10.708 1.00 90.00 214 PRO A N 1
ATOM 1593 C CA . PRO A 1 214 ? -25.545 8.987 11.796 1.00 90.00 214 PRO A CA 1
ATOM 1594 C C . PRO A 1 214 ? -24.712 8.441 12.968 1.00 90.00 214 PRO A C 1
ATOM 1596 O O . PRO A 1 214 ? -24.412 7.245 13.039 1.00 90.00 214 PRO A O 1
ATOM 1599 N N . ALA A 1 215 ? -24.373 9.317 13.917 1.00 93.12 215 ALA A N 1
ATOM 1600 C CA . ALA A 1 215 ? -23.768 8.914 15.186 1.00 93.12 215 ALA A CA 1
ATOM 1601 C C . ALA A 1 215 ? -24.597 7.808 15.866 1.00 93.12 215 ALA A C 1
ATOM 1603 O O . ALA A 1 215 ? -25.827 7.829 15.817 1.00 93.12 215 ALA A O 1
ATOM 1604 N N . GLY A 1 216 ? -23.921 6.826 16.461 1.00 92.81 216 GLY A N 1
ATOM 1605 C CA . GLY A 1 216 ? -24.544 5.629 17.035 1.00 92.81 216 GLY A CA 1
ATOM 1606 C C . GLY A 1 216 ? -24.708 4.456 16.061 1.00 92.81 216 GLY A C 1
ATOM 1607 O O . GLY A 1 216 ? -24.995 3.345 16.499 1.00 92.81 216 GLY A O 1
ATOM 1608 N N . THR A 1 217 ? -24.490 4.653 14.755 1.00 95.06 217 THR A N 1
ATOM 1609 C CA . THR A 1 217 ? -24.532 3.545 13.784 1.00 95.06 217 THR A CA 1
ATOM 1610 C C . THR A 1 217 ? -23.451 2.512 14.103 1.00 95.06 217 THR A C 1
ATOM 1612 O O . THR A 1 217 ? -22.292 2.872 14.306 1.00 95.06 217 THR A O 1
ATOM 1615 N N . LEU A 1 218 ? -23.811 1.227 14.099 1.00 96.44 218 LEU A N 1
ATOM 1616 C CA . LEU A 1 218 ? -22.850 0.129 14.200 1.00 96.44 218 LEU A CA 1
ATOM 1617 C C . LEU A 1 218 ? -22.236 -0.155 12.830 1.00 96.44 218 LEU A C 1
ATOM 1619 O O . LEU A 1 218 ? -22.944 -0.504 11.887 1.00 96.44 218 LEU A O 1
ATOM 1623 N N . VAL A 1 219 ? -20.915 -0.032 12.737 1.00 96.94 219 VAL A N 1
ATOM 1624 C CA . VAL A 1 219 ? -20.118 -0.324 11.545 1.00 96.94 219 VAL A CA 1
ATOM 1625 C C . VAL A 1 219 ? -19.228 -1.524 11.826 1.00 96.94 219 VAL A C 1
ATOM 1627 O O . VAL A 1 219 ? -18.465 -1.540 12.787 1.00 96.94 219 VAL A O 1
ATOM 1630 N N . THR A 1 220 ? -19.289 -2.539 10.974 1.00 96.12 220 THR A N 1
ATOM 1631 C CA . THR A 1 220 ? -18.388 -3.690 11.039 1.00 96.12 220 THR A CA 1
ATOM 1632 C C . THR A 1 220 ? -17.188 -3.445 10.138 1.00 96.12 220 THR A C 1
ATOM 1634 O O . THR A 1 220 ? -17.325 -3.363 8.916 1.00 96.12 220 THR A O 1
ATOM 1637 N N . LEU A 1 221 ? -15.999 -3.370 10.732 1.00 92.38 221 LEU A N 1
ATOM 1638 C CA . LEU A 1 221 ? -14.718 -3.396 10.036 1.00 92.38 221 LEU A CA 1
ATOM 1639 C C . LEU A 1 221 ? -14.333 -4.855 9.783 1.00 92.38 221 LEU A C 1
ATOM 1641 O O . LEU A 1 221 ? -14.295 -5.662 10.710 1.00 92.38 221 LEU A O 1
ATOM 1645 N N . THR A 1 222 ? -14.034 -5.200 8.533 1.00 83.25 222 THR A N 1
ATOM 1646 C CA . THR A 1 222 ? -13.463 -6.501 8.156 1.00 83.25 222 THR A CA 1
ATOM 1647 C C . THR A 1 222 ? -12.006 -6.305 7.765 1.00 83.25 222 THR A C 1
ATOM 1649 O O . THR A 1 222 ? -11.687 -5.403 6.983 1.00 83.25 222 THR A O 1
ATOM 1652 N N . GLY A 1 223 ? -11.125 -7.147 8.286 1.00 77.50 223 GLY A N 1
ATOM 1653 C CA . GLY A 1 223 ? -9.688 -6.946 8.188 1.00 77.50 223 GLY A CA 1
ATOM 1654 C C . GLY A 1 223 ? -8.873 -8.136 8.662 1.00 77.50 223 GLY A C 1
ATOM 1655 O O . GLY A 1 223 ? -9.347 -9.270 8.645 1.00 77.50 223 GLY A O 1
ATOM 1656 N N . VAL A 1 224 ? -7.647 -7.849 9.082 1.00 72.19 224 VAL A N 1
ATOM 1657 C CA . VAL A 1 224 ? -6.739 -8.783 9.760 1.00 72.19 224 VAL A CA 1
ATOM 1658 C C . VAL A 1 224 ? -5.959 -8.040 10.844 1.00 72.19 224 VAL A C 1
ATOM 1660 O O . VAL A 1 224 ? -5.787 -6.824 10.751 1.00 72.19 224 VAL A O 1
ATOM 1663 N N . GLY A 1 225 ? -5.455 -8.767 11.844 1.00 72.69 225 GLY A N 1
ATOM 1664 C CA . GLY A 1 225 ? -4.615 -8.202 12.906 1.00 72.69 225 GLY A CA 1
ATOM 1665 C C . GLY A 1 225 ? -5.393 -7.368 13.924 1.00 72.69 225 GLY A C 1
ATOM 1666 O O . GLY A 1 225 ? -4.832 -6.468 14.537 1.00 72.69 225 GLY A O 1
ATOM 1667 N N . PHE A 1 226 ? -6.693 -7.624 14.079 1.00 86.38 226 PHE A N 1
ATOM 1668 C CA . PHE A 1 226 ? -7.570 -6.827 14.934 1.00 86.38 226 PHE A CA 1
ATOM 1669 C C . PHE A 1 226 ? -7.590 -7.253 16.405 1.00 86.38 226 PHE A C 1
ATOM 1671 O O . PHE A 1 226 ? -8.113 -6.505 17.232 1.00 86.38 226 PHE A O 1
ATOM 1678 N N . ALA A 1 227 ? -7.016 -8.411 16.750 1.00 82.56 227 ALA A N 1
ATOM 1679 C CA . ALA A 1 227 ? -7.064 -8.954 18.110 1.00 82.56 227 ALA A CA 1
ATOM 1680 C C . ALA A 1 227 ? -6.477 -8.007 19.175 1.00 82.56 227 ALA A C 1
ATOM 1682 O O . ALA A 1 227 ? -6.950 -7.993 20.305 1.00 82.56 227 ALA A O 1
ATOM 1683 N N . SER A 1 228 ? -5.479 -7.200 18.808 1.00 81.31 228 SER A N 1
ATOM 1684 C CA . SER A 1 228 ? -4.784 -6.259 19.694 1.00 81.31 228 SER A CA 1
ATOM 1685 C C . SER A 1 228 ? -5.156 -4.792 19.441 1.00 81.31 228 SER A C 1
ATOM 1687 O O . SER A 1 228 ? -4.383 -3.891 19.760 1.00 81.31 228 SER A O 1
ATOM 1689 N N . THR A 1 229 ? -6.325 -4.525 18.850 1.00 88.38 229 THR A N 1
ATOM 1690 C CA . THR A 1 229 ? -6.794 -3.150 18.606 1.00 88.38 229 THR A CA 1
ATOM 1691 C C . THR A 1 229 ? -6.969 -2.397 19.925 1.00 88.38 229 THR A C 1
ATOM 1693 O O . THR A 1 229 ? -7.712 -2.843 20.797 1.00 88.38 229 THR A O 1
ATOM 1696 N N . THR A 1 230 ? -6.326 -1.236 20.054 1.00 92.75 230 THR A N 1
ATOM 1697 C CA . THR A 1 230 ? -6.385 -0.380 21.249 1.00 92.75 230 THR A CA 1
ATOM 1698 C C . THR A 1 230 ? -7.242 0.865 21.049 1.00 92.75 230 THR A C 1
ATOM 1700 O O . THR A 1 230 ? -7.818 1.356 22.017 1.00 92.75 230 THR A O 1
ATOM 1703 N N . ALA A 1 231 ? -7.377 1.367 19.817 1.00 92.62 231 ALA A N 1
ATOM 1704 C CA . ALA A 1 231 ? -8.261 2.492 19.514 1.00 92.62 231 ALA A CA 1
ATOM 1705 C C . ALA A 1 231 ? -8.777 2.471 18.068 1.00 92.62 231 ALA A C 1
ATOM 1707 O O . ALA A 1 231 ? -8.123 1.956 17.159 1.00 92.62 231 ALA A O 1
ATOM 1708 N N . VAL A 1 232 ? -9.946 3.081 17.853 1.00 96.50 232 VAL A N 1
ATOM 1709 C CA . VAL A 1 232 ? -10.518 3.342 16.526 1.00 96.50 232 VAL A CA 1
ATOM 1710 C C . VAL A 1 232 ? -10.962 4.802 16.455 1.00 96.50 232 VAL A C 1
ATOM 1712 O O . VAL A 1 232 ? -11.563 5.312 17.399 1.00 96.50 232 VAL A O 1
ATOM 1715 N N . TYR A 1 233 ? -10.687 5.472 15.335 1.00 93.94 233 TYR A N 1
ATOM 1716 C CA . TYR A 1 233 ? -11.060 6.867 15.100 1.00 93.94 233 TYR A CA 1
ATOM 1717 C C . TYR A 1 233 ? -11.778 7.040 13.764 1.00 93.94 233 TYR A C 1
ATOM 1719 O O . TYR A 1 233 ? -11.467 6.363 12.785 1.00 93.94 233 TYR A O 1
ATOM 1727 N N . PHE A 1 234 ? -12.689 8.006 13.701 1.00 95.31 234 PHE A N 1
ATOM 1728 C CA . PHE A 1 234 ? -13.320 8.484 12.473 1.00 95.31 234 PHE A CA 1
ATOM 1729 C C . PHE A 1 234 ? -12.874 9.927 12.248 1.00 95.31 234 PHE A C 1
ATOM 1731 O O . PHE A 1 234 ? -13.288 10.826 12.973 1.00 95.31 234 PHE A O 1
ATOM 1738 N N . GLY A 1 235 ? -11.985 10.160 11.279 1.00 86.69 235 GLY A N 1
ATOM 1739 C CA . GLY A 1 235 ? -11.477 11.510 10.994 1.00 86.69 235 GLY A CA 1
ATOM 1740 C C . GLY A 1 235 ? -10.823 12.203 12.193 1.00 86.69 235 GLY A C 1
ATOM 1741 O O . GLY A 1 235 ? -10.963 13.411 12.336 1.00 86.69 235 GLY A O 1
ATOM 1742 N N . GLY A 1 236 ? -10.166 11.437 13.068 1.00 87.31 236 GLY A N 1
ATOM 1743 C CA . GLY A 1 236 ? -9.555 11.931 14.308 1.00 87.31 236 GLY A CA 1
ATOM 1744 C C . GLY A 1 236 ? -10.479 11.930 15.532 1.00 87.31 236 GLY A C 1
ATOM 1745 O O . GLY A 1 236 ? -9.991 12.096 16.645 1.00 87.31 236 GLY A O 1
ATOM 1746 N N . VAL A 1 237 ? -11.785 11.684 15.375 1.00 93.31 237 VAL A N 1
ATOM 1747 C CA . VAL A 1 237 ? -12.724 11.567 16.504 1.00 93.31 237 VAL A CA 1
ATOM 1748 C C . VAL A 1 237 ? -12.725 10.136 17.036 1.00 93.31 237 VAL A C 1
ATOM 1750 O O . VAL A 1 237 ? -12.943 9.197 16.271 1.00 93.31 237 VAL A O 1
ATOM 1753 N N . ALA A 1 238 ? -12.481 9.963 18.337 1.00 95.50 238 ALA A N 1
ATOM 1754 C CA . ALA A 1 238 ? -12.431 8.651 18.980 1.00 95.50 238 ALA A CA 1
ATOM 1755 C C . ALA A 1 238 ? -13.797 7.950 18.946 1.00 95.50 238 ALA A C 1
ATOM 1757 O O . ALA A 1 238 ? -14.825 8.562 19.237 1.00 95.50 238 ALA A O 1
ATOM 1758 N N . ALA A 1 239 ? -13.794 6.662 18.611 1.00 96.88 239 ALA A N 1
ATOM 1759 C CA . ALA A 1 239 ? -14.977 5.819 18.513 1.00 96.88 239 ALA A CA 1
ATOM 1760 C C . ALA A 1 239 ? -14.917 4.665 19.520 1.00 96.88 239 ALA A C 1
ATOM 1762 O O . ALA A 1 239 ? -13.844 4.124 19.799 1.00 96.88 239 ALA A O 1
ATOM 1763 N N . THR A 1 240 ? -16.071 4.250 20.044 1.00 97.81 240 THR A N 1
ATOM 1764 C CA . THR A 1 240 ? -16.165 3.037 20.865 1.00 97.81 240 THR A CA 1
ATOM 1765 C C . THR A 1 240 ? -16.245 1.809 19.967 1.00 97.81 240 THR A C 1
ATOM 1767 O O . THR A 1 240 ? -16.865 1.843 18.904 1.00 97.81 240 THR A O 1
ATOM 1770 N N . PHE A 1 241 ? -15.602 0.714 20.365 1.00 98.00 241 PHE A N 1
ATOM 1771 C CA . PHE A 1 241 ? -15.524 -0.489 19.544 1.00 98.00 241 PHE A CA 1
ATOM 1772 C C . PHE A 1 241 ? -15.513 -1.763 20.388 1.00 98.00 241 PHE A C 1
ATOM 1774 O O . PHE A 1 241 ? -15.250 -1.749 21.589 1.00 98.00 241 PHE A O 1
ATOM 1781 N N . THR A 1 242 ? -15.793 -2.880 19.731 1.00 97.81 242 THR A N 1
ATOM 1782 C CA . THR A 1 242 ? -15.711 -4.231 20.273 1.00 97.81 242 THR A CA 1
ATOM 1783 C C . THR A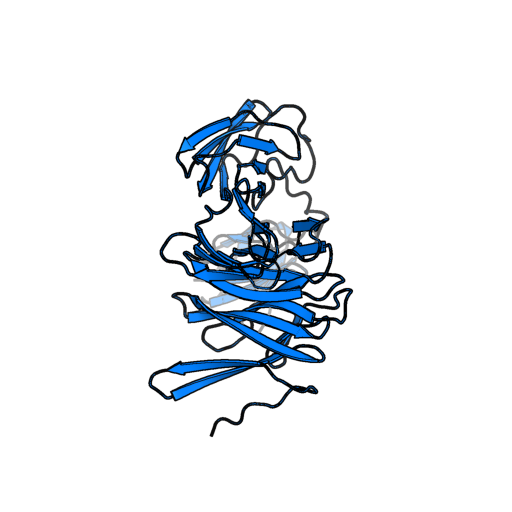 1 242 ? -14.978 -5.103 19.265 1.00 97.81 242 THR A C 1
ATOM 1785 O O . THR A 1 242 ? -15.358 -5.185 18.094 1.00 97.81 242 THR A O 1
ATOM 1788 N N . VAL A 1 243 ? -13.906 -5.755 19.709 1.00 96.75 243 VAL A N 1
ATOM 1789 C CA . VAL A 1 243 ? -13.188 -6.734 18.889 1.00 96.75 243 VAL A CA 1
ATOM 1790 C C . VAL A 1 243 ? -13.992 -8.032 18.894 1.00 96.75 243 VAL A C 1
ATOM 1792 O O . VAL A 1 243 ? -14.166 -8.644 19.942 1.00 96.75 243 VAL A O 1
ATOM 1795 N N . LEU A 1 244 ? -14.502 -8.440 17.729 1.00 92.06 244 LEU A N 1
ATOM 1796 C CA . LEU A 1 244 ? -15.278 -9.679 17.583 1.00 92.06 244 LEU A CA 1
ATOM 1797 C C . LEU A 1 244 ? -14.370 -10.871 17.262 1.00 92.06 244 LEU A C 1
ATOM 1799 O O . LEU A 1 244 ? -14.622 -11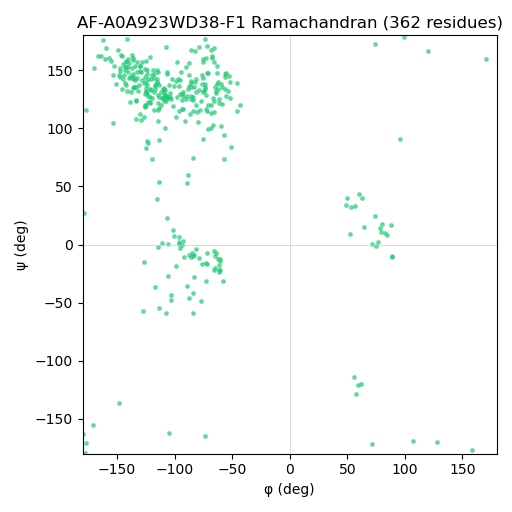.992 17.690 1.00 92.06 244 LEU A O 1
ATOM 1803 N N . SER A 1 245 ? -13.317 -10.640 16.475 1.00 89.19 245 SER A N 1
ATOM 1804 C CA . SER A 1 245 ? -12.289 -11.632 16.146 1.00 89.19 245 SER A CA 1
ATOM 1805 C C . SER A 1 245 ? -11.038 -10.939 15.602 1.00 89.19 245 SER A C 1
ATOM 1807 O O . SER A 1 245 ? -11.049 -9.738 15.331 1.00 89.19 245 SER A O 1
ATOM 1809 N N . ASN A 1 246 ? -9.973 -11.699 15.326 1.00 81.75 246 ASN A N 1
ATOM 1810 C CA . ASN A 1 246 ? -8.777 -11.154 14.675 1.00 81.75 246 ASN A CA 1
ATOM 1811 C C . ASN A 1 246 ? -9.044 -10.572 13.265 1.00 81.75 246 ASN A C 1
ATOM 1813 O O . ASN A 1 246 ? -8.198 -9.856 12.731 1.00 81.75 246 ASN A O 1
ATOM 1817 N N . GLY A 1 247 ? -10.204 -10.866 12.662 1.00 82.38 247 GLY A N 1
ATOM 1818 C CA . GLY A 1 247 ? -10.613 -10.340 11.357 1.00 82.38 247 GLY A CA 1
ATOM 1819 C C . GLY A 1 247 ? -11.826 -9.407 11.377 1.00 82.38 247 GLY A C 1
ATOM 1820 O O . GLY A 1 247 ? -12.208 -8.899 10.319 1.00 82.38 247 GLY A O 1
ATOM 1821 N N . GLN A 1 248 ? -12.447 -9.170 12.539 1.00 91.12 248 GLN A N 1
ATOM 1822 C CA . GLN A 1 248 ? -13.619 -8.298 12.648 1.00 91.12 248 GLN A CA 1
ATOM 1823 C C . GLN A 1 248 ? -13.619 -7.440 13.912 1.00 91.12 248 GLN A C 1
ATOM 1825 O O . GLN A 1 248 ? -13.464 -7.939 15.026 1.00 91.12 248 GLN A O 1
ATOM 1830 N N . VAL A 1 249 ? -13.886 -6.150 13.722 1.00 97.00 249 VAL A N 1
ATOM 1831 C CA . VAL A 1 249 ? -14.154 -5.183 14.793 1.00 97.00 249 VAL A CA 1
ATOM 1832 C C . VAL A 1 249 ? -15.496 -4.540 14.507 1.00 97.00 249 VAL A C 1
ATOM 1834 O O . VAL A 1 249 ? -15.744 -4.097 13.387 1.00 97.00 249 VAL A O 1
ATOM 1837 N N . GLN A 1 250 ? -16.363 -4.478 15.506 1.00 97.75 250 GLN A N 1
ATOM 1838 C CA . GLN A 1 250 ? -17.562 -3.655 15.455 1.00 97.75 250 GLN A CA 1
ATOM 1839 C C . GLN A 1 250 ? -17.243 -2.308 16.096 1.00 97.75 250 GLN A C 1
ATOM 1841 O O . GLN A 1 250 ? -16.687 -2.266 17.186 1.00 97.75 250 GLN A O 1
ATOM 1846 N N . VAL A 1 251 ? -17.559 -1.208 15.424 1.00 97.62 251 VAL A N 1
ATOM 1847 C CA . VAL A 1 251 ? -17.299 0.150 15.905 1.00 97.62 251 VAL A CA 1
ATOM 1848 C C . VAL A 1 251 ? -18.572 0.984 15.833 1.00 97.62 251 VAL A C 1
ATOM 1850 O O . VAL A 1 251 ? -19.355 0.855 14.893 1.00 97.62 251 VAL A O 1
ATOM 1853 N N . VAL A 1 252 ? -18.791 1.828 16.836 1.00 97.81 252 VAL A N 1
ATOM 1854 C CA . VAL A 1 252 ? -19.916 2.760 16.902 1.00 97.81 252 VAL A CA 1
ATOM 1855 C C . VAL A 1 252 ? -19.475 4.098 16.324 1.00 97.81 252 VAL A C 1
ATOM 1857 O O . VAL A 1 252 ? -18.468 4.660 16.751 1.00 97.81 252 VAL A O 1
ATOM 1860 N N . VAL A 1 253 ? -20.230 4.632 15.366 1.00 96.88 253 VAL A N 1
ATOM 1861 C CA . VAL A 1 253 ? -19.945 5.952 14.787 1.00 96.88 253 VAL A CA 1
ATOM 1862 C C . VAL A 1 253 ? -20.034 7.024 15.882 1.00 96.88 253 VAL A C 1
ATOM 1864 O O . VAL A 1 253 ? -21.100 7.167 16.489 1.00 96.88 253 VAL A O 1
ATOM 1867 N N . PRO A 1 254 ? -18.962 7.793 16.143 1.00 96.50 254 PRO A N 1
ATOM 1868 C CA . PRO A 1 254 ? -18.975 8.801 17.192 1.00 96.50 254 PRO A CA 1
ATOM 1869 C C . PRO A 1 254 ? -19.779 10.047 16.783 1.00 96.50 254 PRO A C 1
ATOM 1871 O O . PRO A 1 254 ? -19.957 10.317 15.589 1.00 96.50 254 PRO A O 1
ATOM 1874 N N . PRO A 1 255 ? -20.272 10.837 17.752 1.00 93.06 255 PRO A N 1
ATOM 1875 C CA . PRO A 1 255 ? -20.843 12.151 17.474 1.00 93.06 255 PRO A CA 1
ATOM 1876 C C . PRO A 1 255 ? -19.768 13.137 16.990 1.00 93.06 255 PRO A C 1
ATOM 1878 O O . PRO A 1 255 ? -18.578 12.944 17.219 1.00 93.06 255 PRO A O 1
ATOM 1881 N N . GLY A 1 256 ? -20.187 14.221 16.331 1.00 85.88 256 GLY A N 1
ATOM 1882 C CA . GLY A 1 256 ? -19.282 15.305 15.920 1.00 85.88 256 GLY A CA 1
ATOM 1883 C C . GLY A 1 256 ? -18.554 15.090 14.590 1.00 85.88 256 GLY A C 1
ATOM 1884 O O . GLY A 1 256 ? -17.699 15.896 14.231 1.00 85.88 256 GLY A O 1
ATOM 1885 N N . LEU A 1 257 ? -18.895 14.044 13.831 1.00 89.06 257 LEU A N 1
ATOM 1886 C CA . LEU A 1 257 ? -18.403 13.899 12.461 1.00 89.06 257 LEU A CA 1
ATOM 1887 C C . LEU A 1 257 ? -19.048 14.930 11.519 1.00 89.06 257 LEU A C 1
ATOM 1889 O O . LEU A 1 257 ? -20.227 15.255 11.687 1.00 89.06 257 LEU A O 1
ATOM 1893 N N . PRO A 1 258 ? -18.323 15.399 10.485 1.00 83.56 258 PRO A N 1
ATOM 1894 C CA . PRO A 1 258 ? -18.903 16.239 9.444 1.00 83.56 258 PRO A CA 1
ATOM 1895 C C . PRO A 1 258 ? -20.112 15.560 8.788 1.00 83.56 258 PRO A C 1
ATOM 1897 O O . PRO A 1 258 ? -20.024 14.425 8.320 1.00 83.56 258 PRO A O 1
ATOM 1900 N N . THR A 1 259 ? -21.243 16.264 8.734 1.00 74.50 259 THR A N 1
ATOM 1901 C CA . THR A 1 259 ? -22.489 15.780 8.108 1.00 74.50 259 THR A CA 1
ATOM 1902 C C . THR A 1 259 ? -22.566 16.093 6.612 1.00 74.50 259 THR A C 1
ATOM 1904 O O . THR A 1 259 ? -23.441 15.591 5.905 1.00 74.50 259 THR A O 1
ATOM 1907 N N . THR A 1 260 ? -21.632 16.901 6.110 1.00 72.12 260 THR A N 1
ATOM 1908 C CA . THR A 1 260 ? -21.449 17.246 4.699 1.00 72.12 260 THR A CA 1
ATOM 1909 C C . THR A 1 260 ? -19.972 17.097 4.328 1.00 72.12 260 THR A C 1
ATOM 1911 O O . THR A 1 260 ? -19.095 17.130 5.191 1.00 72.12 260 THR A O 1
ATOM 1914 N N . GLY A 1 261 ? -19.677 16.907 3.039 1.00 72.06 261 GLY A N 1
ATOM 1915 C CA . GLY A 1 261 ? -18.298 16.797 2.558 1.00 72.06 261 GLY A CA 1
ATOM 1916 C C . GLY A 1 261 ? -17.862 15.379 2.144 1.00 72.06 261 GLY A C 1
ATOM 1917 O O . GLY A 1 261 ? -18.699 14.479 2.034 1.00 72.06 261 GLY A O 1
ATOM 1918 N N . PRO A 1 262 ? -16.548 15.169 1.913 1.00 76.25 262 PRO A N 1
ATOM 1919 C CA . PRO A 1 262 ? -15.971 13.907 1.419 1.00 76.25 262 PRO A CA 1
ATOM 1920 C C . PRO A 1 262 ? -16.094 12.721 2.374 1.00 76.25 262 PRO A C 1
ATOM 1922 O O . PRO A 1 262 ? -15.685 11.613 2.026 1.00 76.25 262 PRO A O 1
ATOM 1925 N N . GLY A 1 263 ? -16.600 12.936 3.587 1.00 87.50 263 GLY A N 1
ATOM 1926 C CA . GLY A 1 263 ? -16.501 11.974 4.674 1.00 87.50 263 GLY A CA 1
ATOM 1927 C C . GLY A 1 263 ? -15.082 11.869 5.230 1.00 87.50 263 GLY A C 1
ATOM 1928 O O . GLY A 1 263 ? -14.170 12.626 4.875 1.00 87.50 263 GLY A O 1
ATOM 1929 N N . VAL A 1 264 ? -14.881 10.896 6.108 1.00 89.38 264 VAL A N 1
ATOM 1930 C CA . VAL A 1 264 ? -13.662 10.751 6.913 1.00 89.38 264 VAL A CA 1
ATOM 1931 C C . VAL A 1 264 ? -13.043 9.369 6.755 1.00 89.38 264 VAL A C 1
ATOM 1933 O O . VAL A 1 264 ? -13.746 8.401 6.493 1.00 89.38 264 VAL A O 1
ATOM 1936 N N . LEU A 1 265 ? -11.724 9.251 6.898 1.00 88.19 265 LEU A N 1
ATOM 1937 C CA . LEU A 1 265 ? -11.088 7.934 6.979 1.00 88.19 265 LEU A CA 1
ATOM 1938 C C . LEU A 1 265 ? -11.323 7.327 8.363 1.00 88.19 265 LEU A C 1
ATOM 1940 O O . LEU A 1 265 ? -11.363 8.050 9.363 1.00 88.19 265 LEU A O 1
ATOM 1944 N N . ILE A 1 266 ? -11.458 6.004 8.402 1.00 91.69 266 ILE A N 1
ATOM 1945 C CA . ILE A 1 266 ? -11.450 5.237 9.645 1.00 91.69 266 ILE A CA 1
ATOM 1946 C C . ILE A 1 266 ? -9.998 4.861 9.925 1.00 91.69 266 ILE A C 1
ATOM 1948 O O . ILE A 1 266 ? -9.331 4.307 9.052 1.00 91.69 266 ILE A O 1
ATOM 1952 N N . GLN A 1 267 ? -9.515 5.157 11.124 1.00 88.44 267 GLN A N 1
ATOM 1953 C CA . GLN A 1 267 ? -8.191 4.771 11.596 1.00 88.44 267 GLN A CA 1
ATOM 1954 C C . GLN A 1 267 ? -8.332 3.702 12.672 1.00 88.44 267 GLN A C 1
ATOM 1956 O O . GLN A 1 267 ? -9.137 3.858 13.586 1.00 88.44 267 GLN A O 1
ATOM 1961 N N . ILE A 1 268 ? -7.532 2.645 12.588 1.00 89.12 268 ILE A N 1
ATOM 1962 C CA . ILE A 1 268 ? -7.383 1.638 13.638 1.00 89.12 268 ILE A CA 1
ATOM 1963 C C . ILE A 1 268 ? -5.965 1.709 14.200 1.00 89.12 268 ILE A C 1
ATOM 1965 O O . ILE A 1 268 ? -5.002 1.878 13.447 1.00 89.12 268 ILE A O 1
ATOM 1969 N N . VAL A 1 269 ? -5.845 1.619 15.518 1.00 84.38 269 VAL A N 1
ATOM 1970 C CA . VAL A 1 269 ? -4.583 1.701 16.257 1.00 84.38 269 VAL A CA 1
ATOM 1971 C C . VAL A 1 269 ? -4.405 0.412 17.038 1.00 84.38 269 VAL A C 1
ATOM 1973 O O . VAL A 1 269 ? -5.332 -0.052 17.703 1.00 84.38 269 VAL A O 1
ATOM 1976 N N . GLY A 1 270 ? -3.212 -0.160 16.954 1.00 79.44 270 GLY A N 1
ATOM 1977 C CA . GLY A 1 270 ? -2.776 -1.269 17.790 1.00 79.44 270 GLY A CA 1
ATOM 1978 C C . GLY A 1 270 ? -1.308 -1.101 18.184 1.00 79.44 270 GLY A C 1
ATOM 1979 O O . GLY A 1 270 ? -0.643 -0.171 17.720 1.00 79.44 270 GLY A O 1
ATOM 1980 N N . PRO A 1 271 ? -0.767 -2.011 19.007 1.00 68.94 271 PRO A N 1
ATOM 1981 C CA . PRO A 1 271 ? 0.621 -1.945 19.470 1.00 68.94 271 PRO A CA 1
ATOM 1982 C C . PRO A 1 271 ? 1.644 -2.024 18.325 1.00 68.94 271 PRO A C 1
ATOM 1984 O O . PRO A 1 271 ? 2.761 -1.541 18.468 1.00 68.94 271 PRO A O 1
ATOM 1987 N N . ASN A 1 272 ? 1.252 -2.581 17.175 1.00 64.50 272 ASN A N 1
ATOM 1988 C CA . ASN A 1 272 ? 2.130 -2.776 16.018 1.00 64.50 272 ASN A CA 1
ATOM 1989 C C . ASN A 1 272 ? 2.019 -1.657 14.967 1.00 64.50 272 ASN A C 1
ATOM 1991 O O . ASN A 1 272 ? 2.580 -1.779 13.880 1.00 64.50 272 ASN A O 1
ATOM 1995 N N . GLY A 1 273 ? 1.270 -0.587 15.255 1.00 66.75 273 GLY A N 1
ATOM 1996 C CA . GLY A 1 273 ? 1.116 0.568 14.373 1.00 66.75 273 GLY A CA 1
ATOM 1997 C C . GLY A 1 273 ? -0.338 0.948 14.105 1.00 66.75 273 GLY A C 1
ATOM 1998 O O . GLY A 1 273 ? -1.275 0.457 14.740 1.00 66.75 273 GLY A O 1
ATOM 1999 N N . THR A 1 274 ? -0.523 1.854 13.145 1.00 70.94 274 THR A N 1
ATOM 2000 C CA . THR A 1 274 ? -1.843 2.366 12.758 1.00 70.94 274 THR A CA 1
ATOM 2001 C C . THR A 1 274 ? -2.154 2.053 11.301 1.00 70.94 274 THR A C 1
ATOM 2003 O O . THR A 1 274 ? -1.254 1.970 10.465 1.00 70.94 274 THR A O 1
ATOM 2006 N N . SER A 1 275 ? -3.436 1.883 10.983 1.00 72.62 275 SER A N 1
ATOM 2007 C CA . SER A 1 275 ? -3.901 1.687 9.609 1.00 72.62 275 SER A CA 1
ATOM 2008 C C . SER A 1 275 ? -5.141 2.510 9.320 1.00 72.62 275 SER A C 1
ATOM 2010 O O . SER A 1 275 ? -5.977 2.733 10.194 1.00 72.62 275 SER A O 1
ATOM 2012 N N . LEU A 1 276 ? -5.244 2.958 8.071 1.00 79.19 276 LEU A N 1
ATOM 2013 C CA . LEU A 1 276 ? -6.365 3.725 7.552 1.00 79.19 276 LEU A CA 1
ATOM 2014 C C . LEU A 1 276 ? -7.227 2.863 6.627 1.00 79.19 276 LEU A C 1
ATOM 2016 O O . LEU A 1 276 ? -6.735 1.988 5.908 1.00 79.19 276 LEU A O 1
ATOM 2020 N N . SER A 1 277 ? -8.527 3.141 6.607 1.00 81.06 277 SER A N 1
ATOM 2021 C CA . SER A 1 277 ? -9.446 2.557 5.638 1.00 81.06 277 SER A CA 1
ATOM 2022 C C . SER A 1 277 ? -9.094 2.979 4.207 1.00 81.06 277 SER A C 1
ATOM 2024 O O . SER A 1 277 ? -8.636 4.089 3.957 1.00 81.06 277 SER A O 1
ATOM 2026 N N . GLY A 1 278 ? -9.344 2.097 3.232 1.00 64.00 278 GLY A N 1
ATOM 2027 C CA . GLY A 1 278 ? -9.091 2.402 1.815 1.00 64.00 278 GLY A CA 1
ATOM 2028 C C . GLY A 1 278 ? -10.072 3.408 1.199 1.00 64.00 278 GLY A C 1
ATOM 2029 O O . GLY A 1 278 ? -9.801 3.961 0.140 1.00 64.00 278 GLY A O 1
ATOM 2030 N N . THR A 1 279 ? -11.212 3.641 1.850 1.00 77.38 279 THR A N 1
ATOM 2031 C CA . THR A 1 279 ? -12.258 4.585 1.437 1.00 77.38 279 THR A CA 1
ATOM 2032 C C . THR A 1 279 ? -12.759 5.382 2.642 1.00 77.38 279 THR A C 1
ATOM 2034 O O . THR A 1 279 ? -12.514 5.004 3.792 1.00 77.38 279 THR A O 1
ATOM 2037 N N . ARG A 1 280 ? -13.451 6.499 2.389 1.00 86.19 280 ARG A N 1
ATOM 2038 C CA . ARG A 1 280 ? -14.018 7.370 3.431 1.00 86.19 280 ARG A CA 1
ATOM 2039 C C . ARG A 1 280 ? -15.401 6.889 3.882 1.00 86.19 280 ARG A C 1
ATOM 2041 O O . ARG A 1 280 ? -16.226 6.513 3.054 1.00 86.19 280 ARG A O 1
ATOM 2048 N N . PHE A 1 281 ? -15.652 6.940 5.186 1.00 89.25 281 PHE A N 1
ATOM 2049 C CA . PHE A 1 281 ? -16.955 6.755 5.817 1.00 89.25 281 PHE A CA 1
ATOM 2050 C C . PHE A 1 281 ? -17.767 8.052 5.788 1.00 89.25 281 PHE A C 1
ATOM 2052 O O . PHE A 1 281 ? -17.222 9.137 6.005 1.00 89.25 281 PHE A O 1
ATOM 2059 N N . GLY A 1 282 ? -19.072 7.949 5.528 1.00 83.44 282 GLY A N 1
ATOM 2060 C CA . GLY A 1 282 ? -19.981 9.101 5.472 1.00 83.44 282 GLY A CA 1
ATOM 2061 C C . GLY A 1 282 ? -19.772 9.999 4.249 1.00 83.44 282 GLY A C 1
ATOM 2062 O O . GLY A 1 282 ? -20.477 10.991 4.083 1.00 83.44 282 GLY A O 1
ATOM 2063 N N . GLY A 1 283 ? -18.824 9.652 3.376 1.00 65.00 283 GLY A N 1
ATOM 2064 C CA . GLY A 1 283 ? -18.562 10.391 2.157 1.00 65.00 283 GLY A CA 1
ATOM 2065 C C . GLY A 1 283 ? -19.721 10.252 1.190 1.00 65.00 283 GLY A C 1
ATOM 2066 O O . GLY A 1 283 ? -19.952 9.182 0.631 1.00 65.00 283 GLY A O 1
ATOM 2067 N N . ARG A 1 284 ? -20.418 11.359 0.933 1.00 56.69 284 ARG A N 1
ATOM 2068 C CA . ARG A 1 284 ? -21.003 11.547 -0.395 1.00 56.69 284 ARG A CA 1
ATOM 2069 C C . ARG A 1 284 ? -19.840 11.840 -1.346 1.00 56.69 284 ARG A C 1
ATOM 2071 O O . ARG A 1 284 ? -18.871 12.456 -0.906 1.00 56.69 284 ARG A O 1
ATOM 2078 N N . PRO A 1 285 ? -19.887 11.433 -2.621 1.00 41.69 285 PRO A N 1
ATOM 2079 C CA . PRO A 1 285 ? -18.861 11.816 -3.581 1.00 41.69 285 PRO A CA 1
ATOM 2080 C C . PRO A 1 285 ? -18.760 13.349 -3.669 1.00 41.69 285 PRO A C 1
ATOM 2082 O O . PRO A 1 285 ? -19.486 13.989 -4.424 1.00 41.69 285 PRO A O 1
ATOM 2085 N N . THR A 1 286 ? -17.862 13.977 -2.910 1.00 42.38 286 THR A N 1
ATOM 2086 C CA . THR A 1 286 ? -17.441 15.363 -3.154 1.00 42.38 286 THR A CA 1
ATOM 2087 C C . THR A 1 286 ? -16.356 15.312 -4.207 1.00 42.38 286 THR A C 1
ATOM 2089 O O . THR A 1 286 ? -15.159 15.353 -3.937 1.00 42.38 286 THR A O 1
ATOM 2092 N N . GLY A 1 287 ? -16.848 15.063 -5.407 1.00 38.00 287 GLY A N 1
ATOM 2093 C CA . GLY A 1 287 ? -16.107 14.802 -6.628 1.00 38.00 287 GLY A CA 1
ATOM 2094 C C . GLY A 1 287 ? -17.070 14.602 -7.796 1.00 38.00 287 GLY A C 1
ATOM 2095 O O . GLY A 1 287 ? -16.765 13.882 -8.731 1.00 38.00 287 GLY A O 1
ATOM 2096 N N . LEU A 1 288 ? -18.255 15.212 -7.718 1.00 40.44 288 LEU A N 1
ATOM 2097 C CA . LEU A 1 288 ? -18.956 15.726 -8.886 1.00 40.44 288 LEU A CA 1
ATOM 2098 C C . LEU A 1 288 ? -18.988 17.256 -8.752 1.00 40.44 288 LEU A C 1
ATOM 2100 O O . LEU A 1 288 ? -20.031 17.890 -8.864 1.00 40.44 288 LEU A O 1
ATOM 2104 N N . THR A 1 289 ? -17.820 17.886 -8.562 1.00 38.44 289 THR A N 1
ATOM 2105 C CA . THR A 1 289 ? -17.576 19.068 -9.401 1.00 38.44 289 THR A CA 1
ATOM 2106 C C . THR A 1 289 ? -17.834 18.565 -10.804 1.00 38.44 289 THR A C 1
ATOM 2108 O O . THR A 1 289 ? -17.305 17.504 -11.129 1.00 38.44 289 THR A O 1
ATOM 2111 N N . ALA A 1 290 ? -18.711 19.219 -11.557 1.00 40.06 290 ALA A N 1
ATOM 2112 C CA . ALA A 1 290 ? -19.093 18.819 -12.900 1.00 40.06 290 ALA A CA 1
ATOM 2113 C C . ALA A 1 290 ? -17.848 18.584 -13.773 1.00 40.06 290 ALA A C 1
ATOM 2115 O O . ALA A 1 290 ? -17.413 19.452 -14.521 1.00 40.06 290 ALA A O 1
ATOM 2116 N N . ALA A 1 291 ? -17.263 17.391 -13.694 1.00 34.81 291 ALA A N 1
ATOM 2117 C CA . ALA A 1 291 ? -16.559 16.821 -14.802 1.00 34.81 291 ALA A CA 1
ATOM 2118 C C . ALA A 1 291 ? -17.643 16.773 -15.867 1.00 34.81 291 ALA A C 1
ATOM 2120 O O . ALA A 1 291 ? -18.700 16.169 -15.652 1.00 34.81 291 ALA A O 1
ATOM 2121 N N . LEU A 1 292 ? -17.411 17.449 -16.987 1.00 43.75 292 LEU A N 1
ATOM 2122 C CA . LEU A 1 292 ? -18.026 17.060 -18.241 1.00 43.75 292 LEU A CA 1
ATOM 2123 C C . LEU A 1 292 ? -17.631 15.594 -18.507 1.00 43.75 292 LEU A C 1
ATOM 2125 O O . LEU A 1 292 ? -16.810 15.288 -19.363 1.00 43.75 292 LEU A O 1
ATOM 2129 N N . VAL A 1 293 ? -18.214 14.653 -17.766 1.00 40.22 293 VAL A N 1
ATOM 2130 C CA . VAL A 1 293 ? -18.532 13.352 -18.313 1.00 40.22 293 VAL A CA 1
ATOM 2131 C C . VAL A 1 293 ? -19.606 13.710 -19.317 1.00 40.22 293 VAL A C 1
ATOM 2133 O O . VAL A 1 293 ? -20.718 14.071 -18.928 1.00 40.22 293 VAL A O 1
ATOM 2136 N N . ALA A 1 294 ? -19.246 13.738 -20.601 1.00 45.38 294 ALA A N 1
ATOM 2137 C CA . ALA A 1 294 ? -20.235 13.845 -21.661 1.00 45.38 294 ALA A CA 1
ATOM 2138 C C . ALA A 1 294 ? -21.381 12.889 -21.289 1.00 45.38 294 ALA A C 1
ATOM 2140 O O . ALA A 1 294 ? -21.085 11.716 -21.039 1.00 45.38 294 ALA A O 1
ATOM 2141 N N . PRO A 1 295 ? -22.629 13.371 -21.116 1.00 49.88 295 PRO A N 1
ATOM 2142 C CA . PRO A 1 295 ? -23.698 12.572 -20.541 1.00 49.88 295 PRO A CA 1
ATOM 2143 C C . PRO A 1 295 ? -23.902 11.347 -21.416 1.00 49.88 295 PRO A C 1
ATOM 2145 O O . PRO A 1 295 ? -24.441 11.370 -22.521 1.00 49.88 295 PRO A O 1
ATOM 2148 N N . HIS A 1 296 ? -23.356 10.263 -20.907 1.00 64.12 296 HIS A N 1
ATOM 2149 C CA . HIS A 1 296 ? -23.433 8.952 -21.467 1.00 64.12 296 HIS A CA 1
ATOM 2150 C C . HIS A 1 296 ? -24.886 8.510 -21.323 1.00 64.12 296 HIS A C 1
ATOM 2152 O O . HIS A 1 296 ? -25.320 8.127 -20.242 1.00 64.12 296 HIS A O 1
ATOM 2158 N N . PHE A 1 297 ? -25.649 8.616 -22.407 1.00 83.44 297 PHE A N 1
ATOM 2159 C CA . PHE A 1 297 ? -27.023 8.133 -22.443 1.00 83.44 297 PHE A CA 1
ATOM 2160 C C . PHE A 1 297 ? -27.046 6.604 -22.545 1.00 83.44 297 PHE A C 1
ATOM 2162 O O . PHE A 1 297 ? -26.056 5.984 -22.935 1.00 83.44 297 PHE A O 1
ATOM 2169 N N . TYR A 1 298 ? -28.156 5.977 -22.178 1.00 83.12 298 TYR A N 1
ATOM 2170 C CA . TYR A 1 298 ? -28.323 4.527 -22.226 1.00 83.12 298 TYR A CA 1
ATOM 2171 C C . TYR A 1 298 ? -29.404 4.146 -23.233 1.00 83.12 298 TYR A C 1
ATOM 2173 O O . TYR A 1 298 ? -30.352 4.898 -23.466 1.00 83.12 298 TYR A O 1
ATOM 2181 N N . LEU A 1 299 ? -29.226 2.963 -23.812 1.00 88.25 299 LEU A N 1
ATOM 2182 C CA . LEU A 1 299 ? -30.112 2.329 -24.778 1.00 88.25 299 LEU A CA 1
ATOM 2183 C C . LEU A 1 299 ? -30.686 1.080 -24.119 1.00 88.25 299 LEU A C 1
ATOM 2185 O O . LEU A 1 299 ? -29.913 0.192 -23.754 1.00 88.25 299 LEU A O 1
ATOM 2189 N N . VAL A 1 300 ? -32.000 1.038 -23.906 1.00 82.12 300 VAL A N 1
ATOM 2190 C CA . VAL A 1 300 ? -32.646 -0.083 -23.206 1.00 82.12 300 VAL A CA 1
ATOM 2191 C C . VAL A 1 300 ? -33.958 -0.466 -23.903 1.00 82.12 300 VAL A C 1
ATOM 2193 O O . VAL A 1 300 ? -34.832 0.393 -23.997 1.00 82.12 300 VAL A O 1
ATOM 2196 N N . PRO A 1 301 ? -34.152 -1.719 -24.346 1.00 81.00 301 PRO A N 1
ATOM 2197 C CA . PRO A 1 301 ? -33.206 -2.833 -24.282 1.00 81.00 301 PRO A CA 1
ATOM 2198 C C . PRO A 1 301 ? -32.054 -2.676 -25.292 1.00 81.00 301 PRO A C 1
ATOM 2200 O O . PRO A 1 301 ? -32.125 -1.874 -26.221 1.00 81.00 301 PRO A O 1
ATOM 2203 N N . ASN A 1 302 ? -30.958 -3.393 -25.052 1.00 84.25 302 ASN A N 1
ATOM 2204 C CA . ASN A 1 302 ? -29.832 -3.537 -25.974 1.00 84.25 302 ASN A CA 1
ATOM 2205 C C . ASN A 1 302 ? -29.152 -4.885 -25.662 1.00 84.25 302 ASN A C 1
ATOM 2207 O O . ASN A 1 302 ? -28.478 -4.957 -24.627 1.00 84.25 302 ASN A O 1
ATOM 2211 N N . PRO A 1 303 ? -29.334 -5.945 -26.472 1.00 90.81 303 PRO A N 1
ATOM 2212 C CA . PRO A 1 303 ? -29.903 -5.961 -27.831 1.00 90.81 303 PRO A CA 1
ATOM 2213 C C . PRO A 1 303 ? -31.388 -5.578 -27.938 1.00 90.81 303 PRO A C 1
ATOM 2215 O O . PRO A 1 303 ? -32.116 -5.640 -26.948 1.00 90.81 303 PRO A O 1
ATOM 2218 N N . ALA A 1 304 ? -31.823 -5.119 -29.114 1.00 88.75 304 ALA A N 1
ATOM 2219 C CA . ALA A 1 304 ? -33.183 -4.636 -29.357 1.00 88.75 304 ALA A CA 1
ATOM 2220 C C . ALA A 1 304 ? -33.782 -5.178 -30.659 1.00 88.75 304 ALA A C 1
ATOM 2222 O O . ALA A 1 304 ? -33.097 -5.215 -31.675 1.00 88.75 304 ALA A O 1
ATOM 2223 N N . HIS A 1 305 ? -35.077 -5.499 -30.635 1.00 86.31 305 HIS A N 1
ATOM 2224 C CA . HIS A 1 305 ? -35.820 -5.983 -31.807 1.00 86.31 305 HIS A CA 1
ATOM 2225 C C . HIS A 1 305 ? -36.714 -4.897 -32.428 1.00 86.31 305 HIS A C 1
ATOM 2227 O O . HIS A 1 305 ? -36.662 -4.655 -33.630 1.00 86.31 305 HIS A O 1
ATOM 2233 N N . ASP A 1 306 ? -37.498 -4.185 -31.605 1.00 87.88 306 ASP A N 1
ATOM 2234 C CA . ASP A 1 306 ? -38.507 -3.235 -32.100 1.00 87.88 306 ASP A CA 1
ATOM 2235 C C . ASP A 1 306 ? -38.203 -1.777 -31.752 1.00 87.88 306 ASP A C 1
ATOM 2237 O O . ASP A 1 306 ? -38.159 -0.897 -32.613 1.00 87.88 306 ASP A O 1
ATOM 2241 N N . GLN A 1 307 ? -37.999 -1.495 -30.466 1.00 90.81 307 GLN A N 1
ATOM 2242 C CA . GLN A 1 307 ? -37.755 -0.148 -29.968 1.00 90.81 307 GLN A CA 1
ATOM 2243 C C . GLN A 1 307 ? -36.698 -0.140 -28.873 1.00 90.81 307 GLN A C 1
ATOM 2245 O O . GLN A 1 307 ? -36.537 -1.096 -28.118 1.00 90.81 307 GLN A O 1
ATOM 2250 N N . VAL A 1 308 ? -36.015 0.995 -28.763 1.00 90.44 308 VAL A N 1
ATOM 2251 C CA . VAL A 1 308 ? -34.975 1.261 -27.775 1.00 90.44 308 VAL A CA 1
ATOM 2252 C C . VAL A 1 308 ? -35.337 2.525 -27.017 1.00 90.44 308 VAL A C 1
ATOM 2254 O O . VAL A 1 308 ? -35.439 3.604 -27.596 1.00 90.44 308 VAL A O 1
ATOM 2257 N N . ARG A 1 309 ? -35.495 2.439 -25.702 1.00 88.88 309 ARG A N 1
ATOM 2258 C CA . ARG A 1 309 ? -35.676 3.616 -24.855 1.00 88.88 309 ARG A CA 1
ATOM 2259 C C . ARG A 1 309 ? -34.356 4.364 -24.703 1.00 88.88 309 ARG A C 1
ATOM 2261 O O . ARG A 1 309 ? -33.316 3.764 -24.429 1.00 88.88 309 ARG A O 1
ATOM 2268 N N . LEU A 1 310 ? -34.429 5.686 -24.829 1.00 88.50 310 LEU A N 1
ATOM 2269 C CA . LEU A 1 310 ? -33.297 6.593 -24.685 1.00 88.50 310 LEU A CA 1
ATOM 2270 C C . LEU A 1 310 ? -33.319 7.188 -23.275 1.00 88.50 310 LEU A C 1
ATOM 2272 O O . LEU A 1 310 ? -34.200 7.981 -22.936 1.00 88.50 310 LEU A O 1
ATOM 2276 N N . VAL A 1 311 ? -32.366 6.788 -22.435 1.00 83.44 311 VAL A N 1
ATOM 2277 C CA . VAL A 1 311 ? -32.303 7.203 -21.025 1.00 83.44 311 VAL A CA 1
ATOM 2278 C C . VAL A 1 311 ? -31.130 8.155 -20.824 1.00 83.44 311 VAL A C 1
ATOM 2280 O O . VAL A 1 311 ? -30.022 7.867 -21.264 1.00 83.44 311 VAL A O 1
ATOM 2283 N N . SER A 1 312 ? -31.362 9.277 -20.141 1.00 83.62 312 SER A N 1
ATOM 2284 C CA . SER A 1 312 ? -30.326 10.275 -19.822 1.00 83.62 312 SER A CA 1
ATOM 2285 C C . SER A 1 312 ? -29.647 10.897 -21.053 1.00 83.62 312 SER A C 1
ATOM 2287 O O . SER A 1 312 ? -28.426 11.041 -21.083 1.00 83.62 312 SER A O 1
ATOM 2289 N N . LEU A 1 313 ? -30.434 11.262 -22.078 1.00 82.12 313 LEU A N 1
ATOM 2290 C CA . LEU A 1 313 ? -29.927 12.001 -23.242 1.00 82.12 313 LEU A CA 1
ATOM 2291 C C . LEU A 1 313 ? -29.244 13.318 -22.819 1.00 82.12 313 LEU A C 1
ATOM 2293 O O . LEU A 1 313 ? -29.726 13.974 -21.891 1.00 82.12 313 LEU A O 1
ATOM 2297 N N . PRO A 1 314 ? -28.164 13.738 -23.509 1.00 80.69 314 PRO A N 1
ATOM 2298 C CA . PRO A 1 314 ? -27.568 15.052 -23.300 1.00 80.69 314 PRO A CA 1
ATOM 2299 C C . PRO A 1 314 ? -28.612 16.161 -23.447 1.00 80.69 314 PRO A C 1
ATOM 2301 O O . PRO A 1 314 ? -29.321 16.198 -24.449 1.00 80.69 314 PRO A O 1
ATOM 2304 N N . ALA A 1 315 ? -28.666 17.105 -22.503 1.00 76.00 315 ALA A N 1
ATOM 2305 C CA . ALA A 1 315 ? -29.598 18.239 -22.572 1.00 76.00 315 ALA A CA 1
ATOM 2306 C C . ALA A 1 315 ? -29.384 19.123 -23.819 1.00 76.00 315 ALA A C 1
ATOM 2308 O O . ALA A 1 315 ? -30.294 19.819 -24.253 1.00 76.00 315 ALA A O 1
ATOM 2309 N N . THR A 1 316 ? -28.186 19.072 -24.410 1.00 76.06 316 THR A N 1
ATOM 2310 C CA . THR A 1 316 ? -27.815 19.777 -25.644 1.00 76.06 316 THR A CA 1
ATOM 2311 C C . THR A 1 316 ? -28.182 19.021 -26.926 1.00 76.06 316 THR A C 1
ATOM 2313 O O . THR A 1 316 ? -28.026 19.567 -28.017 1.00 76.06 316 THR A O 1
ATOM 2316 N N . ALA A 1 317 ? -28.647 17.769 -26.843 1.00 80.31 317 ALA A N 1
ATOM 2317 C CA . ALA A 1 317 ? -29.018 16.993 -28.020 1.00 80.31 317 ALA A CA 1
ATOM 2318 C C . ALA A 1 317 ? -30.424 17.384 -28.495 1.00 80.31 317 ALA A C 1
ATOM 2320 O O . ALA A 1 317 ? -31.414 17.103 -27.827 1.00 80.31 317 ALA A O 1
ATOM 2321 N N . SER A 1 318 ? -30.520 17.989 -29.678 1.00 88.12 318 SER A N 1
ATOM 2322 C CA . SER A 1 318 ? -31.799 18.230 -30.362 1.00 88.12 318 SER A CA 1
ATOM 2323 C C . SER A 1 318 ? -32.272 17.008 -31.159 1.00 88.12 318 SER A C 1
ATOM 2325 O O . SER A 1 318 ? -33.472 16.781 -31.317 1.00 88.12 318 SER A O 1
ATOM 2327 N N . THR A 1 319 ? -31.333 16.179 -31.623 1.00 91.94 319 THR A N 1
ATOM 2328 C CA . THR A 1 319 ? -31.591 14.981 -32.431 1.00 91.94 319 THR A CA 1
ATOM 2329 C C . THR A 1 319 ? -30.759 13.789 -31.971 1.00 91.94 319 THR A C 1
ATOM 2331 O O . THR A 1 319 ? -29.723 13.932 -31.314 1.00 91.94 319 THR A O 1
ATOM 2334 N N . VAL A 1 320 ? -31.238 12.603 -32.337 1.00 92.88 320 VAL A N 1
ATOM 2335 C CA . VAL A 1 320 ? -30.590 11.311 -32.136 1.00 92.88 320 VAL A CA 1
ATOM 2336 C C . VAL A 1 320 ? -30.491 10.619 -33.489 1.00 92.88 320 VAL A C 1
ATOM 2338 O O . VAL A 1 320 ? -31.474 10.531 -34.222 1.00 92.88 320 VAL A O 1
ATOM 2341 N N . GLN A 1 321 ? -29.299 10.148 -33.833 1.00 94.12 321 GLN A N 1
ATOM 2342 C CA . GLN A 1 321 ? -28.998 9.521 -35.117 1.00 94.12 321 GLN A CA 1
ATOM 2343 C C . GLN A 1 321 ? -28.501 8.099 -34.914 1.00 94.12 321 GLN A C 1
ATOM 2345 O O . GLN A 1 321 ? -27.743 7.848 -33.986 1.00 94.12 321 GLN A O 1
ATOM 2350 N N . VAL A 1 322 ? -28.886 7.183 -35.791 1.00 94.12 322 VAL A N 1
ATOM 2351 C CA . VAL A 1 322 ? -28.376 5.808 -35.835 1.00 94.12 322 VAL A CA 1
ATOM 2352 C C . VAL A 1 322 ? -27.461 5.698 -37.038 1.00 94.12 322 VAL A C 1
ATOM 2354 O O . VAL A 1 322 ? -27.858 6.078 -38.139 1.00 94.12 322 VAL A O 1
ATOM 2357 N N . LEU A 1 323 ? -26.245 5.213 -36.822 1.00 92.69 323 LEU A N 1
ATOM 2358 C CA . LEU A 1 323 ? -25.208 5.061 -37.828 1.00 92.69 323 LEU A CA 1
ATOM 2359 C C . LEU A 1 323 ? -24.887 3.577 -38.021 1.00 92.69 323 LEU A C 1
ATOM 2361 O O . LEU A 1 323 ? -24.816 2.837 -37.036 1.00 92.69 323 LEU A O 1
ATOM 2365 N N . ASP A 1 324 ? -24.693 3.155 -39.269 1.00 91.12 324 ASP A N 1
ATOM 2366 C CA . ASP A 1 324 ? -24.198 1.814 -39.595 1.00 91.12 324 ASP A CA 1
ATOM 2367 C C . ASP A 1 324 ? -22.693 1.663 -39.287 1.00 91.12 324 ASP A C 1
ATOM 2369 O O . ASP A 1 324 ? -22.017 2.613 -38.879 1.00 91.12 324 ASP A O 1
ATOM 2373 N N . ALA A 1 325 ? -22.148 0.460 -39.492 1.00 80.69 325 ALA A N 1
ATOM 2374 C CA . ALA A 1 325 ? -20.731 0.164 -39.261 1.00 80.69 325 ALA A CA 1
ATOM 2375 C C . ALA A 1 325 ? -19.764 0.983 -40.143 1.00 80.69 325 ALA A C 1
ATOM 2377 O O . ALA A 1 325 ? -18.584 1.089 -39.816 1.00 80.69 325 ALA A O 1
ATOM 2378 N N . LEU A 1 326 ? -20.253 1.578 -41.237 1.00 84.19 326 LEU A N 1
ATOM 2379 C CA . LEU A 1 326 ? -19.487 2.457 -42.125 1.00 84.19 326 LEU A CA 1
ATOM 2380 C C . LEU A 1 326 ? -19.623 3.940 -41.733 1.00 84.19 326 LEU A C 1
ATOM 2382 O O . LEU A 1 326 ? -19.089 4.810 -42.417 1.00 84.19 326 LEU A O 1
ATOM 2386 N N . GLY A 1 327 ? -20.338 4.245 -40.644 1.00 83.31 327 GLY A N 1
ATOM 2387 C CA . GLY A 1 327 ? -20.567 5.606 -40.165 1.00 83.31 327 GLY A CA 1
ATOM 2388 C C . GLY A 1 327 ? -21.639 6.375 -40.942 1.00 83.31 327 GLY A C 1
ATOM 2389 O O . GLY A 1 327 ? -21.734 7.596 -40.797 1.00 83.31 327 GLY A O 1
ATOM 2390 N N . ARG A 1 328 ? -22.462 5.709 -41.760 1.00 90.94 328 ARG A N 1
ATOM 2391 C CA . ARG A 1 328 ? -23.557 6.357 -42.500 1.00 90.94 328 ARG A CA 1
ATOM 2392 C C . ARG A 1 328 ? -24.802 6.431 -41.631 1.00 90.94 328 ARG A C 1
ATOM 2394 O O . ARG A 1 328 ? -25.173 5.451 -40.995 1.00 90.94 328 ARG A O 1
ATOM 2401 N N . VAL A 1 329 ? -25.475 7.580 -41.624 1.00 94.56 329 VAL A N 1
ATOM 2402 C CA . VAL A 1 329 ? -26.722 7.765 -40.870 1.00 94.56 329 VAL A CA 1
ATOM 2403 C C . VAL A 1 329 ? -27.851 6.989 -41.550 1.00 94.56 329 VAL A C 1
ATOM 2405 O O . VAL A 1 329 ? -28.253 7.325 -42.659 1.00 94.56 329 VAL A O 1
ATOM 2408 N N . VAL A 1 330 ? -28.382 5.976 -40.866 1.00 93.94 330 VAL A N 1
ATOM 2409 C CA . VAL A 1 330 ? -29.503 5.139 -41.329 1.00 93.94 330 VAL A CA 1
ATOM 2410 C C . VAL A 1 330 ? -30.845 5.561 -40.732 1.00 93.94 330 VAL A C 1
ATOM 2412 O O . VAL A 1 330 ? -31.899 5.213 -41.259 1.00 93.94 330 VAL A O 1
ATOM 2415 N N . ARG A 1 331 ? -30.835 6.325 -39.631 1.00 91.62 331 ARG A N 1
ATOM 2416 C CA . ARG A 1 331 ? -32.052 6.877 -39.018 1.00 91.62 331 ARG A CA 1
ATOM 2417 C C . ARG A 1 331 ? -31.747 8.156 -38.247 1.00 91.62 331 ARG A C 1
ATOM 2419 O O . ARG A 1 331 ? -30.683 8.273 -37.650 1.00 91.62 331 ARG A O 1
ATOM 2426 N N . THR A 1 332 ? -32.684 9.102 -38.237 1.00 93.62 332 THR A N 1
ATOM 2427 C CA . THR A 1 332 ? -32.622 10.324 -37.418 1.00 93.62 332 THR A CA 1
ATOM 2428 C C . THR A 1 332 ? -33.979 10.567 -36.774 1.00 93.62 332 THR A C 1
ATOM 2430 O O . THR A 1 332 ? -35.001 10.447 -37.446 1.00 93.62 332 THR A O 1
ATOM 2433 N N . GLN A 1 333 ? -33.996 10.905 -35.487 1.00 90.88 333 GLN A N 1
ATOM 2434 C CA . GLN A 1 333 ? -35.209 11.234 -34.740 1.00 90.88 333 GLN A CA 1
ATOM 2435 C C . GLN A 1 333 ? -34.975 12.414 -33.783 1.00 90.88 333 GLN A C 1
ATOM 2437 O O . GLN A 1 333 ? -33.836 12.661 -33.375 1.00 90.88 333 GLN A O 1
ATOM 2442 N N . PRO A 1 334 ? -36.028 13.154 -33.393 1.00 91.12 334 PRO A N 1
ATOM 2443 C CA . PRO A 1 334 ? -35.920 14.179 -32.360 1.00 91.12 334 PRO A CA 1
ATOM 2444 C C . PRO A 1 334 ? -35.541 13.571 -31.005 1.00 91.12 334 PRO A C 1
ATOM 2446 O O . PRO A 1 334 ? -36.119 12.569 -30.585 1.00 91.12 334 PRO A O 1
ATOM 2449 N N . ALA A 1 335 ? -34.640 14.217 -30.261 1.00 85.31 335 ALA A N 1
ATOM 2450 C CA . ALA A 1 335 ? -34.252 13.760 -28.919 1.00 85.31 335 ALA A CA 1
ATOM 2451 C C . ALA A 1 335 ? -35.430 13.752 -27.921 1.00 85.31 335 ALA A C 1
ATOM 2453 O O . ALA A 1 335 ? -35.446 12.976 -26.964 1.00 85.31 335 ALA A O 1
ATOM 2454 N N . ALA A 1 336 ? -36.458 14.568 -28.180 1.00 84.94 336 ALA A N 1
ATOM 2455 C CA . ALA A 1 336 ? -37.689 14.621 -27.395 1.00 84.94 336 ALA A CA 1
ATOM 2456 C C . ALA A 1 336 ? -38.524 13.325 -27.453 1.00 84.94 336 ALA A C 1
ATOM 2458 O O . ALA A 1 336 ? -39.314 13.087 -26.543 1.00 84.94 336 ALA A O 1
ATOM 2459 N N . ALA A 1 337 ? -38.331 12.468 -28.465 1.00 80.81 337 ALA A N 1
ATOM 2460 C CA . ALA A 1 337 ? -39.091 11.225 -28.620 1.00 80.81 337 ALA A CA 1
ATOM 2461 C C . ALA A 1 337 ? -38.818 10.202 -27.500 1.00 80.81 337 ALA A C 1
ATOM 2463 O O . ALA A 1 337 ? -39.637 9.312 -27.268 1.00 80.81 337 ALA A O 1
ATOM 2464 N N . ARG A 1 338 ? -37.670 10.317 -26.803 1.00 80.88 338 ARG A N 1
ATOM 2465 C CA . ARG A 1 338 ? -37.228 9.461 -25.672 1.00 80.88 338 ARG A CA 1
ATOM 2466 C C . ARG A 1 338 ? -37.240 7.943 -25.944 1.00 80.88 338 ARG A C 1
ATOM 2468 O O . ARG A 1 338 ? -36.998 7.142 -25.041 1.00 80.88 338 ARG A O 1
ATOM 2475 N N . SER A 1 339 ? -37.464 7.556 -27.190 1.00 89.25 339 SER A N 1
ATOM 2476 C CA . SER A 1 339 ? -37.472 6.204 -27.728 1.00 89.25 339 SER A CA 1
ATOM 2477 C C . SER A 1 339 ? -36.979 6.266 -29.172 1.00 89.25 339 SER A C 1
ATOM 2479 O O . SER A 1 339 ? -37.100 7.303 -29.824 1.00 89.25 339 SER A O 1
ATOM 2481 N N . LEU A 1 340 ? -36.376 5.177 -29.630 1.00 90.06 340 LEU A N 1
ATOM 2482 C CA . LEU A 1 340 ? -35.834 4.995 -30.963 1.00 90.06 340 LEU A CA 1
ATOM 2483 C C . LEU A 1 340 ? -36.449 3.733 -31.559 1.00 90.06 340 LEU A C 1
ATOM 2485 O O . LEU A 1 340 ? -36.269 2.644 -31.025 1.00 90.06 340 LEU A O 1
ATOM 2489 N N . ASP A 1 341 ? -37.163 3.888 -32.667 1.00 89.94 341 ASP A N 1
ATOM 2490 C CA . ASP A 1 341 ? -37.695 2.757 -33.428 1.00 89.94 341 ASP A CA 1
ATOM 2491 C C . ASP A 1 341 ? -36.563 2.126 -34.244 1.00 89.94 341 ASP A C 1
ATOM 2493 O O . ASP A 1 341 ? -35.913 2.829 -35.027 1.00 89.94 341 ASP A O 1
ATOM 2497 N N . VAL A 1 342 ? -36.327 0.829 -34.057 1.00 90.69 342 VAL A N 1
ATOM 2498 C CA . VAL A 1 342 ? -35.286 0.059 -34.755 1.00 90.69 342 VAL A CA 1
ATOM 2499 C C . VAL A 1 342 ? -35.870 -0.958 -35.735 1.00 90.69 342 VAL A C 1
ATOM 2501 O O . VAL A 1 342 ? -35.111 -1.623 -36.438 1.00 90.69 342 VAL A O 1
ATOM 2504 N N . ARG A 1 343 ? -37.201 -1.021 -35.878 1.00 90.81 343 ARG A N 1
ATOM 2505 C CA . ARG A 1 343 ? -37.851 -1.912 -36.847 1.00 90.81 343 ARG A CA 1
ATOM 2506 C C . ARG A 1 343 ? -37.410 -1.592 -38.270 1.00 90.81 343 ARG A C 1
ATOM 2508 O O . ARG A 1 343 ? -37.319 -0.424 -38.678 1.00 90.81 343 ARG A O 1
ATOM 2515 N N . GLY A 1 344 ? -37.160 -2.657 -39.025 1.00 86.69 344 GLY A N 1
ATOM 2516 C CA . GLY A 1 344 ? -36.694 -2.594 -40.408 1.00 86.69 344 GLY A CA 1
ATOM 2517 C C . GLY A 1 344 ? -35.208 -2.258 -40.565 1.00 86.69 344 GLY A C 1
ATOM 2518 O O . GLY A 1 344 ? -34.747 -2.154 -41.699 1.00 86.69 344 GLY A O 1
ATOM 2519 N N . LEU A 1 345 ? -34.450 -2.086 -39.473 1.00 91.31 345 LEU A N 1
ATOM 2520 C CA . LEU A 1 345 ? -32.989 -2.103 -39.544 1.00 91.31 345 LEU A CA 1
ATOM 2521 C C . LEU A 1 345 ? -32.511 -3.563 -39.630 1.00 91.31 345 LEU A C 1
ATOM 2523 O O . LEU A 1 345 ? -32.987 -4.386 -38.849 1.00 91.31 345 LEU A O 1
ATOM 2527 N N . PRO A 1 346 ? -31.586 -3.909 -40.545 1.00 91.69 346 PRO A N 1
ATOM 2528 C CA . PRO A 1 346 ? -30.973 -5.235 -40.561 1.00 91.69 346 PRO A CA 1
ATOM 2529 C C . PRO A 1 346 ? -30.311 -5.573 -39.220 1.00 91.69 346 PRO A C 1
ATOM 2531 O O . PRO A 1 346 ? -29.739 -4.685 -38.582 1.00 91.69 346 PRO A O 1
ATOM 2534 N N . ALA A 1 347 ? -30.326 -6.847 -38.828 1.00 90.06 347 ALA A N 1
ATOM 2535 C CA . ALA A 1 347 ? -29.615 -7.304 -37.639 1.00 90.06 347 ALA A CA 1
ATOM 2536 C C . ALA A 1 347 ? -28.123 -6.940 -37.728 1.00 90.06 347 ALA A C 1
ATOM 2538 O O . ALA A 1 347 ? -27.482 -7.118 -38.770 1.00 90.06 347 ALA A O 1
ATOM 2539 N N . GLY A 1 348 ? -27.566 -6.390 -36.651 1.00 87.88 348 GLY A N 1
ATOM 2540 C CA . GLY A 1 348 ? -26.190 -5.908 -36.654 1.00 87.88 348 GLY A CA 1
ATOM 2541 C C . GLY A 1 348 ? -25.868 -4.881 -35.576 1.00 87.88 348 GLY A C 1
ATOM 2542 O O . GLY A 1 348 ? -26.681 -4.540 -34.716 1.00 87.88 348 GLY A O 1
ATOM 2543 N N . VAL A 1 349 ? -24.629 -4.389 -35.624 1.00 89.25 349 VAL A N 1
ATOM 2544 C CA . VAL A 1 349 ? -24.108 -3.397 -34.678 1.00 89.25 349 VAL A CA 1
ATOM 2545 C C . VAL A 1 349 ? -24.198 -2.002 -35.284 1.00 89.25 349 VAL A C 1
ATOM 2547 O O . VAL A 1 349 ? -23.659 -1.738 -36.357 1.00 89.25 349 VAL A O 1
ATOM 2550 N N . TYR A 1 350 ? -24.825 -1.098 -34.541 1.00 93.88 350 TYR A N 1
ATOM 2551 C CA . TYR A 1 350 ? -25.019 0.300 -34.896 1.00 93.88 350 TYR A CA 1
ATOM 2552 C C . TYR A 1 350 ? -24.406 1.222 -33.842 1.00 93.88 350 TYR A C 1
ATOM 2554 O O . TYR A 1 350 ? -24.189 0.842 -32.684 1.00 93.88 350 TYR A O 1
ATOM 2562 N N . VAL A 1 351 ? -24.173 2.473 -34.226 1.00 94.19 351 VAL A N 1
ATOM 2563 C CA . VAL A 1 351 ? -23.801 3.551 -33.305 1.00 94.19 351 VAL A CA 1
ATOM 2564 C C . VAL A 1 351 ? -24.941 4.556 -33.234 1.00 94.19 351 VAL A C 1
ATOM 2566 O O . VAL A 1 351 ? -25.298 5.170 -34.230 1.00 94.19 351 VAL A O 1
ATOM 2569 N N . VAL A 1 352 ? -25.502 4.766 -32.050 1.00 93.44 352 VAL A N 1
ATOM 2570 C CA . VAL A 1 352 ? -26.457 5.841 -31.786 1.00 93.44 352 VAL A CA 1
ATOM 2571 C C . VAL A 1 352 ? -25.684 7.076 -31.337 1.00 93.44 352 VAL A C 1
ATOM 2573 O O . VAL A 1 352 ? -24.914 7.006 -30.383 1.00 93.44 352 VAL A O 1
ATOM 2576 N N . ARG A 1 353 ? -25.878 8.210 -32.007 1.00 91.31 353 ARG A N 1
ATOM 2577 C CA . ARG A 1 353 ? -25.261 9.509 -31.715 1.00 91.31 353 ARG A CA 1
ATOM 2578 C C . ARG A 1 353 ? -26.311 10.502 -31.226 1.00 91.31 353 ARG A C 1
ATOM 2580 O O . ARG A 1 353 ? -27.328 10.684 -31.886 1.00 91.31 353 ARG A O 1
ATOM 2587 N N . ALA A 1 354 ? -26.037 11.183 -30.119 1.00 89.62 354 ALA A N 1
ATOM 2588 C CA . ALA A 1 354 ? -26.835 12.287 -29.588 1.00 89.62 354 ALA A CA 1
ATOM 2589 C C . ALA A 1 354 ? -25.892 13.440 -29.203 1.00 89.62 354 ALA A C 1
ATOM 2591 O O . ALA A 1 354 ? -25.124 13.332 -28.243 1.00 89.62 354 ALA A O 1
ATOM 2592 N N . GLY A 1 355 ? -25.893 14.528 -29.979 1.00 83.62 355 GLY A N 1
ATOM 2593 C CA . GLY A 1 355 ? -24.878 15.583 -29.856 1.00 83.62 355 GLY A CA 1
ATOM 2594 C C . GLY A 1 355 ? -23.455 15.031 -30.044 1.00 83.62 355 GLY A C 1
ATOM 2595 O O . GLY A 1 355 ? -23.192 14.304 -30.999 1.00 83.62 355 GLY A O 1
ATOM 2596 N N . ALA A 1 356 ? -22.551 15.335 -29.107 1.00 79.00 356 ALA A N 1
ATOM 2597 C CA . ALA A 1 356 ? -21.181 14.803 -29.084 1.00 79.00 356 ALA A CA 1
ATOM 2598 C C . ALA A 1 356 ? -21.064 13.385 -28.476 1.00 79.00 356 ALA A C 1
ATOM 2600 O O . ALA A 1 356 ? -19.976 12.816 -28.446 1.00 79.00 356 ALA A O 1
ATOM 2601 N N . SER A 1 357 ? -22.161 12.813 -27.964 1.00 82.81 357 SER A N 1
ATOM 2602 C CA . SER A 1 357 ? -22.153 11.511 -27.284 1.00 82.81 357 SER A CA 1
ATOM 2603 C C . SER A 1 357 ? -22.567 10.380 -28.221 1.00 82.81 357 SER A C 1
ATOM 2605 O O . SER A 1 357 ? -23.496 10.540 -29.013 1.00 82.81 357 SER A O 1
ATOM 2607 N N . THR A 1 358 ? -21.932 9.211 -28.096 1.00 88.56 358 THR A N 1
ATOM 2608 C CA . THR A 1 358 ? -22.265 8.011 -28.880 1.00 88.56 358 THR A CA 1
ATOM 2609 C C . THR A 1 358 ? -22.450 6.760 -28.017 1.00 88.56 358 THR A C 1
ATOM 2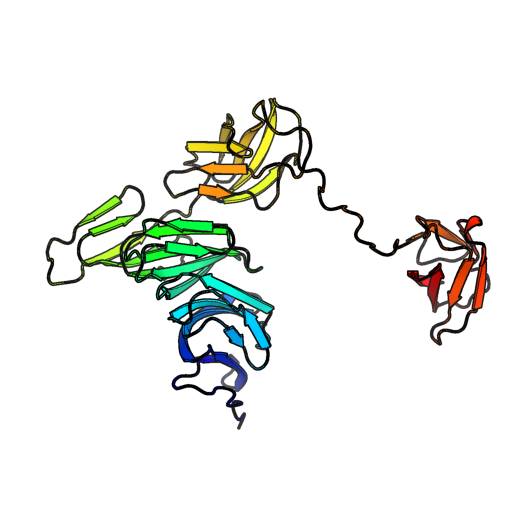611 O O . THR A 1 358 ? -21.895 6.645 -26.916 1.00 88.56 358 THR A O 1
ATOM 2614 N N . ARG A 1 359 ? -23.254 5.808 -28.506 1.00 90.00 359 ARG A N 1
ATOM 2615 C CA . ARG A 1 359 ? -23.554 4.522 -27.862 1.00 90.00 359 ARG A CA 1
ATOM 2616 C C . ARG A 1 359 ? -23.679 3.390 -28.865 1.00 90.00 359 ARG A C 1
ATOM 2618 O O . ARG A 1 359 ? -24.297 3.559 -29.905 1.00 90.00 359 ARG A O 1
ATOM 2625 N N . ARG A 1 360 ? -23.138 2.220 -28.526 1.00 90.12 360 ARG A N 1
ATOM 2626 C CA . ARG A 1 360 ? -23.319 1.006 -29.327 1.00 90.12 360 ARG A CA 1
ATOM 2627 C C . ARG A 1 360 ? -24.725 0.449 -29.123 1.00 90.12 360 ARG A C 1
ATOM 2629 O O . ARG A 1 360 ? -25.130 0.250 -27.979 1.00 90.12 360 ARG A O 1
ATOM 2636 N N . LEU A 1 361 ? -25.409 0.146 -30.214 1.00 91.81 361 LEU A N 1
ATOM 2637 C CA . LEU A 1 361 ? -26.686 -0.553 -30.264 1.00 91.81 361 LEU A CA 1
ATOM 2638 C C . LEU A 1 361 ? -26.501 -1.873 -31.011 1.00 91.81 361 LEU A C 1
ATOM 2640 O O . LEU A 1 361 ? -25.847 -1.896 -32.050 1.00 91.81 361 LEU A O 1
ATOM 2644 N N . VAL A 1 362 ? -27.075 -2.949 -30.494 1.00 92.31 362 VAL A N 1
ATOM 2645 C CA . VAL A 1 362 ? -27.208 -4.225 -31.195 1.00 92.31 362 VAL A CA 1
ATOM 2646 C C . VAL A 1 362 ? -28.679 -4.383 -31.569 1.00 92.31 362 VAL A C 1
ATOM 2648 O O . VAL A 1 362 ? -29.538 -4.284 -30.693 1.00 92.31 362 VAL A O 1
ATOM 2651 N N . VAL A 1 363 ? -28.954 -4.566 -32.860 1.00 92.00 363 VAL A N 1
ATOM 2652 C CA . VAL A 1 363 ? -30.287 -4.911 -33.376 1.00 92.00 363 VAL A CA 1
ATOM 2653 C C . VAL A 1 363 ? -30.275 -6.389 -33.742 1.00 92.00 363 VAL A C 1
ATOM 2655 O O . VAL A 1 363 ? -29.337 -6.826 -34.414 1.00 92.00 363 VAL A O 1
ATOM 2658 N N . GLU A 1 364 ? -31.277 -7.132 -33.282 1.00 86.00 364 GLU A N 1
ATOM 2659 C CA . GLU A 1 364 ? -31.436 -8.575 -33.522 1.00 86.00 364 GLU A CA 1
ATOM 2660 C C . GLU A 1 364 ? -32.655 -8.893 -34.381 1.00 86.00 364 GLU A C 1
ATOM 2662 O O . GLU A 1 364 ? -33.743 -8.338 -34.091 1.00 86.00 364 GLU A O 1
#

Nearest PDB structures (foldseek):
  3mlp-assembly1_A  TM=3.371E-01  e=6.967E-05  Mus musculus
  3mlp-assembly2_F  TM=3.243E-01  e=5.244E-05  Mus musculus
  8v2a-assembly1_C  TM=3.570E-01  e=1.051E-02  Homo sapiens
  3e0g-assembly1_A  TM=1.926E-01  e=1.172E-04  Homo sapiens
  8v29-assembly1_C  TM=1.985E-01  e=2.500E-04  Homo sapiens

Sequence (364 aa):
MHTLPTLGRGHGNGYAAKLTNRVWEWAVNITGGGVSELNDLKVDSRGNAYVLSTLEGNRLFVGADTVIGPMTSAGYQGFVAKLSPQGQLRWGVSISSEFDTYVRGVALDSGKLFVTGGVAGDSLRFGPFALNQITDQGFTAALDTAGNWRWAIAQGGALTVDLRHQLDYTGAFADSLILGSLRLTNPYPQSSGAFVAQLAAPAFIHRFSPSAGPAGTLVTLTGVGFASTTAVYFGGVAATFTVLSNGQVQVVVPPGLPTTGPGVLIQIVGPNGTSLSGTRFGGRPTGLTAALVAPHFYLVPNPAHDQVRLVSLPATASTVQVLDALGRVVRTQPAAARSLDVRGLPAGVYVVRAGASTRRLVVE

pLDDT: mean 77.99, std 14.77, range [33.16, 98.0]

Foldseek 3Di:
DPDDDPDDPEDAWDKDWDADPNDTQDIKIKAENYHKDFQEWDADPQQKIKTKIWYFAQWIDIHNDTATDDDDARGIWIKIWIAHNNSHTPHMFTWDDNFHKAWHEWDDDPQKIKTKTWTCAAWIDGPPDIGGRQHGWMKIWMAGNNGHTWDIDTKHFGWYFDDPPFTKTKGWHQAWIDQQPDIDGDPDNVDIDIDIDTAHAPWGFPDKPPQEDAFFDKIKTFTAQCPFWDWKDWQNHTWDWDDPDRGIIITTHHPPFDQDAQATWMWIDGSNGIGTDPGHGNGDPPPPPPPPPVQAWDWPPAADAFKTFTGRAGPPFQKKFKADPVRHTPDIDGPVVRMDTCPPPPFDWIWIDTPPYIDIGGYD

Solvent-accessible surface area (backbone atoms only — not comparable to full-atom values): 19606 Å² total; per-residue (Å²): 133,88,79,77,80,87,79,71,91,48,73,50,75,22,71,53,69,45,71,55,97,91,39,78,78,44,72,32,43,38,36,33,67,32,44,23,44,70,51,34,70,40,68,49,100,83,46,32,35,39,38,32,27,27,20,22,24,34,38,44,32,50,62,91,47,74,63,44,68,86,54,96,28,67,47,34,26,20,35,42,36,35,26,40,72,81,59,45,82,75,51,54,48,60,42,45,38,84,38,41,24,48,47,45,22,50,33,75,56,100,66,34,35,39,40,21,18,34,30,70,33,38,52,40,31,41,82,92,45,74,48,69,86,40,67,62,22,9,35,45,36,34,28,41,82,85,69,47,68,56,43,71,46,78,30,43,31,50,38,36,53,52,76,86,94,50,53,33,36,37,36,42,25,50,56,54,32,44,59,74,92,46,75,50,72,37,92,49,78,92,45,68,38,75,51,77,47,76,50,72,67,42,35,40,53,74,49,62,41,62,56,58,70,62,62,68,36,72,28,41,38,35,40,41,53,34,73,59,58,75,47,40,25,52,64,82,43,70,32,58,71,46,73,76,39,45,40,31,34,41,33,33,38,44,77,91,63,73,92,68,54,54,42,29,44,40,36,42,31,32,82,58,39,58,20,51,40,90,59,46,40,50,39,49,80,75,72,69,67,82,67,83,64,68,52,76,47,46,63,46,52,66,67,27,57,52,54,26,35,50,42,64,65,40,91,82,27,69,40,34,33,34,19,43,87,86,68,48,77,78,44,79,44,56,44,85,64,45,51,43,81,44,64,90,59,74,66,45,64,31,38,38,34,37,65,95,35,76,39,84,40,39,35,94

Radius of gyration: 27.03 Å; Cα contacts (8 Å, |Δi|>4): 964; chains: 1; bounding box: 72×44×67 Å

Secondary structure (DSSP, 8-state):
--------SSS--EEEEEEETTEEEEEEEEE-SS-EEEEEEEE-TT--EEEEEEEESS-EEETTEEEE---S--SEEEEEEEE-TTS-EEEEEEEB-SS-EEEEEEEEETTEEEEEEEESSSEEEETTEEEES-TT-EEEEEEETTS-EEEEEEESSEEEEEESSSEEEEEEESSEEEETTEEEE-S-TTSPEEEEEEEPPP-EEEEEESS---TT-EEEEEEES-TT--EEEETTEEE-EEEEETTEEEEEPPTT--SSSS-EEEEEEETTEEEEEEEEES---S--S--------EEESSSBSSEEEEES--TT-SEEEEE-TTS-EEEEEEGGG-EEE-TTSPSEEEEEEETTEEEEEEE-

Mean predicted aligned error: 18.43 Å

=== Feature glossary ===
The record interleaves many kinds of information about one protein. Here is each kind framed as the question it answers.

Q: Are the domains correctly placed relative to each other?
A: Predicted aligned error is AlphaFold's pairwise confidence. Unlike pLDDT (per-residue), PAE is per-residue-pair and captures whether two parts of the structure are correctly placed relative to each other. Units are ångströms of expected positional error.

Q: Which residues are in helices, strands, or loops?
A: Eight-state secondary structure (DSSP): H is the canonical α-helix, G the tighter 3₁₀-helix, I the wider π-helix; E/B are β-structure, T and S are turns and bends, and '-' is everything else. DSSP derives these from the pattern of main-chain N–H···O=C hydrogen bonds, not from the sequence.

Q: What if only a Cα trace is available?
A: P-SEA three-state annotation labels each residue as helix, strand, or coil based purely on the geometry of the Cα trace. It serves as a fallback when the full backbone (and thus DSSP) is unavailable.

Q: What are the backbone torsion angles?
A: φ (phi) and ψ (psi) are the two rotatable backbone dihedrals per residue: φ is the C(i-1)–N–Cα–C torsion, ψ is the N–Cα–C–N(i+1) torsion, both in degrees on (−180°, 180°]. α-helical residues cluster near (−60°, −45°); β-strand residues near (−120°, +130°). A Ramachandran plot is simply a scatter of (φ, ψ) for every residue.

Q: What known structures does this most resemble?
A: Structural nearest neighbors (via Foldseek easy-search vs the PDB). Reported per hit: target PDB id, E-value, and alignment TM-score. A TM-score above ~0.5 is the conventional threshold for 'same fold'.

Q: What family and function is it annotated with?
A: Database cross-references. InterPro integrates a dozen domain/family signature databases into unified entries with residue-range hits. GO terms attach function/process/location labels with evidence codes. CATH codes position the fold in a four-level structural taxonomy. Organism is the NCBI-taxonomy species name.

Q: Which residues are buried vs exposed?
A: Solvent accessibility: the surface area of each residue that a 1.4 Å water probe can touch, in Å². When only backbone atoms are present the absolute values are lower than full-atom SASA (side chains contribute most of the area) and are flagged as backbone-only.

Q: What do the diagnostic plots show?
A: Three diagnostic plots accompany the record. The Cα contact map visualizes the tertiary structure as a 2D adjacency matrix (8 Å cutoff, sequence-local contacts suppressed). The Ramachandran plot shows the distribution of backbone (φ, ψ) torsions, with points in the α and β basins reflecting secondary structure content. The PAE plot shows AlphaFold's inter-residue confidence as a color matrix.

Q: What is the amino-acid chain?
A: The amino-acid sequence is the protein's primary structure: the linear order of residues from the N-terminus to the C-terminus, written in one-letter code. Everything else here — the 3D coordinates, the secondary structure, the domain annotations — is ultimately a consequence of this string.

Q: What do the rendered images show?
A: The six renders are orthographic views along the three Cartesian axes in both directions. Representation (cartoon, sticks, or surface) and color scheme (sequence-rainbow or by-chain) vary across proteins so the training set covers all the common visualization conventions.

Q: Where is each backbone atom in 3D?
A: The mmCIF table is the protein's shape written out atom by atom. For each backbone N, Cα, C, and carbonyl O, it records an (x, y, z) coordinate triple in Å plus the residue type, chain letter, and residue number.

Q: How mobile is each atom in the crystal?
A: For experimental (PDB) structures, the B-factor (temperature factor) quantifies the positional spread of each atom in the crystal — a combination of thermal vibration and static disorder — in units of Å². High B-factors mark flexible loops or poorly resolved regions; low B-factors mark the rigid, well-ordered core.

Q: How big and how compact is the whole molecule?
A: Three whole-structure scalars: the radius of gyration (RMS distance of Cα from centroid, in Å), the count of Cα–Cα contacts (pairs closer than 8 Å and separated by more than four residues in sequence — i.e. tertiary, not local, contacts), and the bounding-box dimensions. Together they distinguish compact globular folds from extended fibres or disordered chains.

Q: What does the local fold look like, residue by residue?
A: A 3Di character summarizes, for each residue, the relative orientation of the Cα frame of its nearest spatial neighbor. Because it encodes fold topology rather than chemistry, 3Di alignments detect remote structural similarity that sequence alignment misses.

Q: How confident is the AlphaFold model at each residue?
A: For AlphaFold models, the B-factor field carries pLDDT — the model's own estimate of local accuracy on a 0–100 scale. Regions with pLDDT<50 should be treated as essentially unmodeled; they often correspond to intrinsically disordered segments.